Protein AF-A0A1Y2D4U4-F1 (afdb_monomer_lite)

Foldseek 3Di:
DQPDQQCVQCVPDPCCVLVVLQCQDPSRGGDVVSNVVFFDLPVVVCVPPPLLAFFVLCVRCCHGPHNNLVVLVVLLVCCVPRVDPDVVSVVSNVLSVVSVVNRRDRDDDGSVLSVLVVVVSVVVVVPPPDDDDDDPVVVVVVVVVVSLPSPPQPKDKDQQDKDWDADPNDIDIARTKIKIFDDRVQSPDPQTKIKIAGDDPDADVQHGIKIWAPLVVFPPLCQQQVLQVVCVVVVFDAKHWDWDQDDDPNHGRGITIIIDDPAQSVCCVPQVDHLAFFKWAAAFPLQLALVRLVRIDTRRPPDPDCVVVSVVSNVRSHQVVPDPDPVSCVQAAPSVSVVVVVVSCVVFVACQDNVRRHAWMWGQGPSNHIYIYGDDRSRTNNPCSCSVCVVPPPPPDVVVVVPDDPVPVPPDPDD

Structure (mmCIF, N/CA/C/O backbone):
data_AF-A0A1Y2D4U4-F1
#
_entry.id   AF-A0A1Y2D4U4-F1
#
loop_
_atom_site.group_PDB
_atom_site.id
_atom_site.type_symbol
_atom_site.label_atom_id
_atom_site.label_alt_id
_atom_site.label_comp_id
_atom_site.label_asym_id
_atom_site.label_entity_id
_atom_site.label_seq_id
_atom_site.pdbx_PDB_ins_code
_atom_site.Cartn_x
_atom_site.Cartn_y
_atom_site.Cartn_z
_atom_site.occupancy
_atom_site.B_iso_or_equiv
_atom_site.auth_seq_id
_atom_site.auth_comp_id
_atom_site.auth_asym_id
_atom_site.auth_atom_id
_atom_site.pdbx_PDB_model_num
ATOM 1 N N . MET A 1 1 ? 31.113 23.109 5.091 1.00 57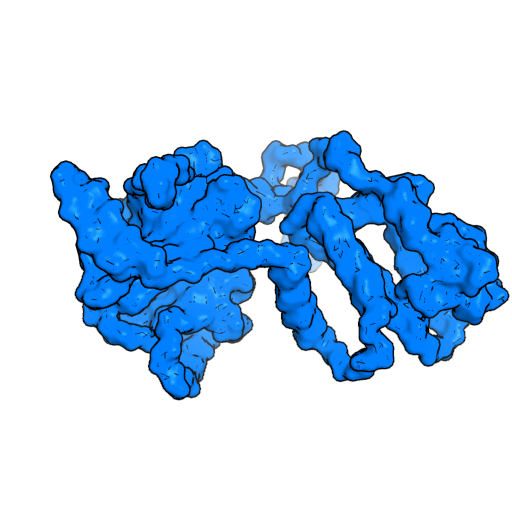.31 1 MET A N 1
ATOM 2 C CA . MET A 1 1 ? 32.552 22.771 5.151 1.00 57.31 1 MET A CA 1
ATOM 3 C C . MET A 1 1 ? 33.332 23.403 4.009 1.00 57.31 1 MET A C 1
ATOM 5 O O . MET A 1 1 ? 34.354 24.011 4.269 1.00 57.31 1 MET A O 1
ATOM 9 N N . PHE A 1 2 ? 32.836 23.306 2.774 1.00 57.41 2 PHE A N 1
ATOM 10 C CA . PHE A 1 2 ? 33.520 23.752 1.552 1.00 57.41 2 PHE A CA 1
ATOM 11 C C . PHE A 1 2 ? 33.784 25.264 1.457 1.00 57.41 2 PHE A C 1
ATOM 13 O O . PHE A 1 2 ? 34.824 25.662 0.954 1.00 57.41 2 PHE A O 1
ATOM 20 N N . ASN A 1 3 ? 32.911 26.093 2.040 1.00 63.59 3 ASN A N 1
ATOM 21 C CA . ASN A 1 3 ? 33.075 27.555 2.088 1.00 63.59 3 ASN A CA 1
ATOM 22 C C . ASN A 1 3 ? 33.741 28.050 3.385 1.00 63.59 3 ASN A C 1
ATOM 24 O O . ASN A 1 3 ? 33.810 29.254 3.627 1.00 63.59 3 ASN A O 1
ATOM 28 N N . LEU A 1 4 ? 34.191 27.135 4.249 1.00 73.69 4 LEU A N 1
ATOM 29 C CA . LEU A 1 4 ? 34.934 27.498 5.447 1.00 73.69 4 LEU A CA 1
ATOM 30 C C . LEU A 1 4 ? 36.404 27.656 5.072 1.00 73.69 4 LEU A C 1
ATOM 32 O O . LEU A 1 4 ? 37.056 26.673 4.729 1.00 73.69 4 LEU A O 1
ATOM 36 N N . ASN A 1 5 ? 36.938 28.869 5.189 1.00 84.50 5 ASN A N 1
ATOM 37 C CA . ASN A 1 5 ? 38.381 29.047 5.162 1.00 84.50 5 ASN A CA 1
ATOM 38 C C . ASN A 1 5 ? 38.943 28.606 6.519 1.00 84.50 5 ASN A C 1
ATOM 40 O O . ASN A 1 5 ? 38.804 29.313 7.519 1.00 84.50 5 ASN A O 1
ATOM 44 N N . PHE A 1 6 ? 39.539 27.418 6.574 1.00 84.31 6 PHE A N 1
ATOM 45 C CA . PHE A 1 6 ? 40.046 26.828 7.810 1.00 84.31 6 PHE A CA 1
ATOM 46 C C . PHE A 1 6 ? 41.195 27.651 8.390 1.00 84.31 6 PHE A C 1
ATOM 48 O O . PHE A 1 6 ? 41.245 27.840 9.601 1.00 84.31 6 PHE A O 1
ATOM 55 N N . THR A 1 7 ? 42.081 28.180 7.545 1.00 85.19 7 THR A N 1
ATOM 56 C CA . THR A 1 7 ? 43.227 28.988 7.987 1.00 85.19 7 THR A CA 1
ATOM 57 C C . THR A 1 7 ? 42.776 30.309 8.611 1.00 85.19 7 THR A C 1
ATOM 59 O O . THR A 1 7 ? 43.320 30.721 9.632 1.00 85.19 7 THR A O 1
ATOM 62 N N . GLU A 1 8 ? 41.766 30.962 8.030 1.00 83.06 8 GLU A N 1
ATOM 63 C CA . GLU A 1 8 ? 41.208 32.208 8.574 1.00 83.06 8 GLU A CA 1
ATOM 64 C C . GLU A 1 8 ? 40.334 31.967 9.806 1.00 83.06 8 GLU A C 1
ATOM 66 O O . GLU A 1 8 ? 40.358 32.760 10.743 1.00 83.06 8 GLU A O 1
ATOM 71 N N . THR A 1 9 ? 39.576 30.868 9.822 1.00 78.81 9 THR A N 1
ATOM 72 C CA . THR A 1 9 ? 38.646 30.558 10.919 1.00 78.81 9 THR A CA 1
ATOM 73 C C . THR A 1 9 ? 39.361 29.996 12.146 1.00 78.81 9 THR A C 1
ATOM 75 O O . THR A 1 9 ? 38.931 30.217 13.277 1.00 78.81 9 THR A O 1
ATOM 78 N N . PHE A 1 10 ? 40.478 29.296 11.944 1.00 82.19 10 PHE A N 1
ATOM 79 C CA . PHE A 1 10 ? 41.278 28.691 13.005 1.00 82.19 10 PHE A CA 1
ATOM 80 C C . PHE A 1 10 ? 42.732 29.197 12.969 1.00 82.19 10 PHE A C 1
ATOM 82 O O . PHE A 1 10 ? 43.663 28.398 12.859 1.00 82.19 10 PHE A O 1
ATOM 89 N N . PRO A 1 11 ? 42.969 30.516 13.115 1.00 79.56 11 PRO A N 1
ATOM 90 C CA . PRO A 1 11 ? 44.285 31.123 12.888 1.00 79.56 11 PRO A CA 1
ATOM 91 C C . PRO A 1 11 ? 45.346 30.693 13.913 1.00 79.56 11 PRO A C 1
ATOM 93 O O . PRO A 1 11 ? 46.542 30.839 13.676 1.00 79.56 11 PRO A O 1
ATOM 96 N N . ASN A 1 12 ? 44.910 30.156 15.057 1.00 82.75 12 ASN A N 1
ATOM 97 C CA . ASN A 1 12 ? 45.772 29.716 16.157 1.00 82.75 12 ASN A CA 1
ATOM 98 C C . ASN A 1 12 ? 45.987 28.194 16.188 1.00 82.75 12 ASN A C 1
ATOM 100 O O . ASN A 1 12 ? 46.532 27.673 17.161 1.00 82.75 12 ASN A O 1
ATOM 104 N N . ILE A 1 13 ? 45.527 27.477 15.163 1.00 82.88 13 ILE A N 1
ATOM 105 C CA . ILE A 1 13 ? 45.634 26.023 15.060 1.00 82.88 13 ILE A CA 1
ATOM 106 C C . ILE A 1 13 ? 46.423 25.691 13.798 1.00 82.88 13 ILE A C 1
ATOM 108 O O . ILE A 1 13 ? 46.265 26.324 12.756 1.00 82.88 13 ILE A O 1
ATOM 112 N N . ASP A 1 14 ? 47.269 24.667 13.873 1.00 87.44 14 ASP A N 1
ATOM 113 C CA . ASP A 1 14 ? 47.913 24.115 12.687 1.00 87.44 14 ASP A CA 1
ATOM 114 C C . ASP A 1 14 ? 46.904 23.278 11.892 1.00 87.44 14 ASP A C 1
ATOM 116 O O . ASP A 1 14 ? 46.821 22.055 12.023 1.00 87.44 14 ASP A O 1
ATOM 120 N N . VAL A 1 15 ? 46.092 23.964 11.086 1.00 85.44 15 VAL A N 1
ATOM 121 C CA . VAL A 1 15 ? 44.971 23.360 10.356 1.00 85.44 15 VAL A CA 1
ATOM 122 C C . VAL A 1 15 ? 45.407 22.241 9.417 1.00 85.44 15 VAL A C 1
ATOM 124 O O . VAL A 1 15 ? 44.678 21.268 9.252 1.00 85.44 15 VAL A O 1
ATOM 127 N N . LYS A 1 16 ? 46.615 22.320 8.847 1.00 85.12 16 LYS A N 1
ATOM 128 C CA . LYS A 1 16 ? 47.133 21.289 7.937 1.00 85.12 16 LYS A CA 1
ATOM 129 C C . LYS A 1 16 ? 47.481 20.004 8.673 1.00 85.12 16 LYS A C 1
ATOM 131 O O . LYS A 1 16 ? 47.285 18.924 8.122 1.00 85.12 16 LYS A O 1
ATOM 136 N N . ASN A 1 17 ? 47.968 20.111 9.905 1.00 87.25 17 ASN A N 1
ATOM 137 C CA . ASN A 1 17 ? 48.231 18.945 10.736 1.00 87.25 17 ASN A CA 1
ATOM 138 C C . ASN A 1 17 ? 46.937 18.402 11.364 1.00 87.25 17 ASN A C 1
ATOM 140 O O . ASN A 1 17 ? 46.663 17.204 11.257 1.00 87.25 17 ASN A O 1
ATOM 144 N N . GLU A 1 18 ? 46.101 19.272 11.937 1.00 86.00 18 GLU A N 1
ATOM 145 C CA . GLU A 1 18 ? 44.870 18.868 12.631 1.00 86.00 18 GLU A CA 1
ATOM 146 C C . GLU A 1 18 ? 43.785 18.313 11.704 1.00 86.00 18 GLU A C 1
ATOM 148 O O . GLU A 1 18 ? 43.073 17.380 12.091 1.00 86.00 18 GLU A O 1
ATOM 153 N N . PHE A 1 19 ? 43.701 18.839 10.477 1.00 86.25 19 PHE A N 1
ATOM 154 C CA . PHE A 1 19 ? 42.746 18.454 9.433 1.00 86.25 19 PHE A CA 1
ATOM 155 C C . PHE A 1 19 ? 43.438 17.907 8.180 1.00 86.25 19 PHE A C 1
ATOM 157 O O . PHE A 1 19 ? 42.994 18.123 7.054 1.00 86.25 19 PHE A O 1
ATOM 164 N N . SER A 1 20 ? 44.526 17.162 8.374 1.00 87.31 20 SER A N 1
ATOM 165 C CA . SER A 1 20 ? 45.322 16.561 7.293 1.00 87.31 20 SER A CA 1
ATOM 166 C C . SER A 1 20 ? 44.514 15.744 6.275 1.00 87.31 20 SER A C 1
ATOM 168 O O . SER A 1 20 ? 44.882 15.722 5.102 1.00 87.31 20 SER A O 1
ATOM 170 N N . GLY A 1 21 ? 43.405 15.120 6.686 1.00 84.44 21 GLY A N 1
ATOM 171 C CA . GLY A 1 21 ? 42.515 14.377 5.790 1.00 84.44 21 GLY A CA 1
ATOM 172 C C . GLY A 1 21 ? 41.680 15.253 4.850 1.00 84.44 21 GLY A C 1
ATOM 173 O O . GLY A 1 21 ? 41.252 14.766 3.809 1.00 84.44 21 GLY A O 1
ATOM 174 N N . PHE A 1 22 ? 41.470 16.534 5.174 1.00 85.12 22 PHE A N 1
ATOM 175 C CA . PHE A 1 22 ? 40.691 17.470 4.352 1.00 85.12 22 PHE A CA 1
ATOM 176 C C . PHE A 1 22 ? 41.502 18.184 3.268 1.00 85.12 22 PHE A C 1
ATOM 178 O O . PHE A 1 22 ? 40.934 18.963 2.506 1.00 85.12 22 PHE A O 1
ATOM 185 N N . TYR A 1 23 ? 42.813 17.928 3.189 1.00 86.19 23 TYR A N 1
ATOM 186 C CA . TYR A 1 23 ? 43.660 18.439 2.109 1.00 86.19 23 TYR A CA 1
ATOM 187 C C . TYR A 1 23 ? 43.537 19.956 1.910 1.00 86.19 23 TYR A C 1
ATOM 189 O O . TYR A 1 23 ? 43.286 20.443 0.814 1.00 86.19 23 TYR A O 1
ATOM 197 N N . ILE A 1 24 ? 43.704 20.709 3.000 1.00 86.88 24 ILE A N 1
ATOM 198 C CA . ILE A 1 24 ? 43.511 22.160 2.985 1.00 86.88 24 ILE A CA 1
ATOM 199 C C . ILE A 1 24 ? 44.558 22.832 2.082 1.00 86.88 24 ILE A C 1
ATOM 201 O O . ILE A 1 24 ? 45.771 22.758 2.335 1.00 86.88 24 ILE A O 1
ATOM 205 N N . GLY A 1 25 ? 44.068 23.501 1.040 1.00 83.62 25 GLY A N 1
ATOM 206 C CA . GLY A 1 25 ? 44.836 24.256 0.064 1.00 83.62 25 GLY A CA 1
ATOM 207 C C . GLY A 1 25 ? 45.584 25.443 0.672 1.00 83.62 25 GLY A C 1
ATOM 208 O O . GLY A 1 25 ? 45.462 25.784 1.850 1.00 83.62 25 GLY A O 1
ATOM 209 N N . GLN A 1 26 ? 46.425 26.091 -0.136 1.00 84.12 26 GLN A N 1
ATOM 210 C CA . GLN A 1 26 ? 47.128 27.308 0.301 1.00 84.12 26 GLN A CA 1
ATOM 211 C C . GLN A 1 26 ? 46.181 28.497 0.508 1.00 84.12 26 GLN A C 1
ATOM 213 O O . GLN A 1 26 ? 46.505 29.403 1.269 1.00 84.12 26 GLN A O 1
ATOM 218 N N . ASP A 1 27 ? 45.028 28.463 -0.147 1.00 85.56 27 ASP A N 1
ATOM 219 C CA . ASP A 1 27 ? 43.905 29.382 0.015 1.00 85.56 27 ASP A CA 1
ATOM 220 C C . ASP A 1 27 ? 43.090 29.125 1.294 1.00 85.56 27 ASP A C 1
ATOM 222 O O . ASP A 1 27 ? 42.268 29.958 1.660 1.00 85.56 27 ASP A O 1
ATOM 226 N N . GLY A 1 28 ? 43.352 28.025 2.010 1.00 82.81 28 GLY A N 1
ATOM 227 C CA . GLY A 1 28 ? 42.701 27.691 3.275 1.00 82.81 28 GLY A CA 1
ATOM 228 C C . GLY A 1 28 ? 41.386 26.924 3.137 1.00 82.81 28 GLY A C 1
ATOM 229 O O . GLY A 1 28 ? 40.749 26.658 4.157 1.00 82.81 28 GLY A O 1
ATOM 230 N N . PHE A 1 29 ? 41.004 26.517 1.925 1.00 84.81 29 PHE A N 1
ATOM 231 C CA . PHE A 1 29 ? 39.811 25.705 1.666 1.00 84.81 29 PHE A CA 1
ATOM 232 C C . PHE A 1 29 ? 40.161 24.229 1.473 1.00 84.81 29 PHE A C 1
ATOM 234 O O . PHE A 1 29 ? 41.313 23.875 1.235 1.00 84.81 29 PHE A O 1
ATOM 241 N N . ILE A 1 30 ? 39.171 23.354 1.622 1.00 84.38 30 ILE A N 1
ATOM 242 C CA . ILE A 1 30 ? 39.351 21.901 1.513 1.00 84.38 30 ILE A CA 1
ATOM 243 C C . ILE A 1 30 ? 39.350 21.438 0.051 1.00 84.38 30 ILE A C 1
ATOM 245 O O . ILE A 1 30 ? 38.618 21.986 -0.770 1.00 84.38 30 ILE A O 1
ATOM 249 N N . ASP A 1 31 ? 40.128 20.402 -0.258 1.00 81.62 31 ASP A N 1
ATOM 250 C CA . ASP A 1 31 ? 40.169 19.776 -1.587 1.00 81.62 31 ASP A CA 1
ATOM 251 C C . ASP A 1 31 ? 39.223 18.564 -1.616 1.00 81.62 31 ASP A C 1
ATOM 253 O O . ASP A 1 31 ? 39.530 17.478 -1.116 1.00 81.62 31 ASP A O 1
ATOM 257 N N . VAL A 1 32 ? 38.027 18.784 -2.164 1.00 73.81 32 VAL A N 1
ATOM 258 C CA . VAL A 1 32 ? 36.928 17.805 -2.188 1.00 73.81 32 VAL A CA 1
ATOM 259 C C . VAL A 1 32 ? 37.258 16.603 -3.057 1.00 73.81 32 VAL A C 1
ATOM 261 O O . VAL A 1 32 ? 36.976 15.469 -2.667 1.00 73.81 32 VAL A O 1
ATOM 264 N N . ASP A 1 33 ? 37.889 16.843 -4.202 1.00 73.19 33 ASP A N 1
ATOM 265 C CA . ASP A 1 33 ? 38.236 15.796 -5.156 1.00 73.19 33 ASP A CA 1
ATOM 266 C C . ASP A 1 33 ? 39.232 14.821 -4.528 1.00 73.19 33 ASP A C 1
ATOM 268 O O . ASP A 1 33 ? 39.091 13.602 -4.666 1.00 73.19 33 ASP A O 1
ATOM 272 N N . GLN A 1 34 ? 40.197 15.334 -3.757 1.00 78.38 34 GLN A N 1
ATOM 273 C CA . GLN A 1 34 ? 41.093 14.472 -2.995 1.00 78.38 34 GLN A CA 1
ATOM 274 C C . GLN A 1 34 ? 40.393 13.740 -1.857 1.00 78.38 34 GLN A C 1
ATOM 276 O O . GLN A 1 34 ? 40.697 12.569 -1.646 1.00 78.38 34 GLN A O 1
ATOM 281 N N . ILE A 1 35 ? 39.460 14.363 -1.135 1.00 80.50 35 ILE A N 1
ATOM 282 C CA . ILE A 1 35 ? 38.681 13.654 -0.107 1.00 80.50 35 ILE A CA 1
ATOM 283 C C . ILE A 1 35 ? 37.947 12.464 -0.736 1.00 80.50 35 ILE A C 1
ATOM 285 O O . ILE A 1 35 ? 38.133 11.336 -0.285 1.00 80.50 35 ILE A O 1
ATOM 289 N N . ILE A 1 36 ? 37.194 12.694 -1.817 1.00 72.94 36 ILE A N 1
ATOM 290 C CA . ILE A 1 36 ? 36.428 11.652 -2.518 1.00 72.94 36 ILE A CA 1
ATOM 291 C C . ILE A 1 36 ? 37.354 10.546 -3.034 1.00 72.94 36 ILE A C 1
ATOM 293 O O . ILE A 1 36 ? 37.062 9.369 -2.844 1.00 72.94 36 ILE A O 1
ATOM 297 N N . ALA A 1 37 ? 38.500 10.897 -3.622 1.00 78.38 37 ALA A N 1
ATOM 298 C CA . ALA A 1 37 ? 39.456 9.919 -4.139 1.00 78.38 37 ALA A CA 1
ATOM 299 C C . ALA A 1 37 ? 40.098 9.025 -3.058 1.00 78.38 37 ALA A C 1
ATOM 301 O O . ALA A 1 37 ? 40.660 7.982 -3.393 1.00 78.38 37 ALA A O 1
ATOM 302 N N . ASN A 1 38 ? 40.058 9.425 -1.780 1.00 82.62 38 ASN A N 1
ATOM 303 C CA . ASN A 1 38 ? 40.594 8.640 -0.663 1.00 82.62 38 ASN A CA 1
ATOM 304 C C . ASN A 1 38 ? 39.545 7.801 0.071 1.00 82.62 38 ASN A C 1
ATOM 306 O O . ASN A 1 38 ? 39.938 7.040 0.960 1.00 82.62 38 ASN A O 1
ATOM 310 N N . LEU A 1 39 ? 38.262 7.949 -0.257 1.00 82.00 39 LEU A N 1
ATOM 311 C CA . LEU A 1 39 ? 37.192 7.109 0.272 1.00 82.00 39 LEU A CA 1
ATOM 312 C C . LEU A 1 39 ? 37.159 5.771 -0.473 1.00 82.00 39 LEU A C 1
ATOM 314 O O . LEU A 1 39 ? 37.439 5.696 -1.671 1.00 82.00 39 LEU A O 1
ATOM 318 N N . ASP A 1 40 ? 36.817 4.707 0.246 1.00 79.88 40 ASP A N 1
ATOM 319 C CA . ASP A 1 40 ? 36.618 3.388 -0.343 1.00 79.88 40 ASP A CA 1
ATOM 320 C C . ASP A 1 40 ? 35.161 3.228 -0.789 1.00 79.88 40 ASP A C 1
ATOM 322 O O . ASP A 1 40 ? 34.239 3.268 0.017 1.00 79.88 40 ASP A O 1
ATOM 326 N N . PHE A 1 41 ? 34.949 3.077 -2.094 1.00 72.62 41 PHE A N 1
ATOM 327 C CA . PHE A 1 41 ? 33.627 2.839 -2.676 1.00 72.62 41 PHE A CA 1
ATOM 328 C C . PHE A 1 41 ? 33.517 1.447 -3.311 1.00 72.62 41 PHE A C 1
ATOM 330 O O . PHE A 1 41 ? 32.516 1.169 -3.971 1.00 72.62 41 PHE A O 1
ATOM 337 N N . ASP A 1 42 ? 34.521 0.567 -3.162 1.00 72.12 42 ASP A N 1
ATOM 338 C CA . ASP A 1 42 ? 34.430 -0.783 -3.725 1.00 72.12 42 ASP A CA 1
ATOM 339 C C . ASP A 1 42 ? 33.469 -1.632 -2.873 1.00 72.12 42 ASP A C 1
ATOM 341 O O . ASP A 1 42 ? 33.797 -1.979 -1.734 1.00 72.12 42 ASP A O 1
ATOM 345 N N . PRO A 1 43 ? 32.300 -2.043 -3.404 1.00 59.25 43 PRO A N 1
ATOM 346 C CA . PRO A 1 43 ? 31.341 -2.860 -2.660 1.00 59.25 43 PRO A CA 1
ATOM 347 C C . PRO A 1 43 ? 31.939 -4.173 -2.135 1.00 59.25 43 PRO A C 1
ATOM 349 O O . PRO A 1 43 ? 31.445 -4.731 -1.157 1.00 59.25 43 PRO A O 1
ATOM 352 N N . LYS A 1 44 ? 33.016 -4.677 -2.750 1.00 62.47 44 LYS A N 1
ATOM 353 C CA . LYS A 1 44 ? 33.696 -5.913 -2.340 1.00 62.47 44 LYS A CA 1
ATOM 354 C C . LYS A 1 44 ? 34.547 -5.767 -1.082 1.00 62.47 44 LYS A C 1
ATOM 356 O O . LYS A 1 44 ? 35.079 -6.769 -0.616 1.00 62.47 44 LYS A O 1
ATOM 361 N N . HIS A 1 45 ? 34.710 -4.569 -0.534 1.00 71.12 45 HIS A N 1
ATOM 362 C CA . HIS A 1 45 ? 35.363 -4.379 0.763 1.00 71.12 45 HIS A CA 1
ATOM 363 C C . HIS A 1 45 ? 34.372 -4.414 1.940 1.00 71.12 45 HIS A C 1
ATOM 365 O O . HIS A 1 45 ? 34.789 -4.345 3.096 1.00 71.12 45 HIS A O 1
ATOM 371 N N . TYR A 1 46 ? 33.077 -4.610 1.659 1.00 68.44 46 TYR A N 1
ATOM 372 C CA . TYR A 1 46 ? 31.979 -4.589 2.633 1.00 68.44 46 TYR A CA 1
ATOM 373 C C . TYR A 1 46 ? 31.205 -5.928 2.683 1.00 68.44 46 TYR A C 1
ATOM 375 O O . TYR A 1 46 ? 29.995 -5.946 2.872 1.00 68.44 46 TYR A O 1
ATOM 383 N N . VAL A 1 47 ? 31.892 -7.063 2.476 1.00 53.94 47 VAL A N 1
ATOM 384 C CA . VAL A 1 47 ? 31.278 -8.394 2.218 1.00 53.94 47 VAL A CA 1
ATOM 385 C C . VAL A 1 47 ? 30.689 -9.071 3.464 1.00 53.94 47 VAL A C 1
ATOM 387 O O . VAL A 1 47 ? 29.723 -9.813 3.331 1.00 53.94 47 VAL A O 1
ATOM 390 N N . ASP A 1 48 ? 31.210 -8.776 4.658 1.00 51.59 48 ASP A N 1
ATOM 391 C CA . ASP A 1 48 ? 30.720 -9.313 5.948 1.00 51.59 48 ASP A CA 1
ATOM 392 C C . ASP A 1 48 ? 29.803 -8.320 6.683 1.00 51.59 48 ASP A C 1
ATOM 394 O O . ASP A 1 48 ? 29.651 -8.346 7.905 1.00 51.59 48 ASP A O 1
ATOM 398 N N . PHE A 1 49 ? 29.250 -7.366 5.940 1.00 51.56 49 PHE A N 1
ATOM 399 C CA . PHE A 1 49 ? 28.510 -6.258 6.502 1.00 51.56 49 PHE A CA 1
ATOM 400 C C . PHE A 1 49 ? 27.023 -6.599 6.614 1.00 51.56 49 PHE A C 1
ATOM 402 O O . PHE A 1 49 ? 26.344 -6.805 5.610 1.00 51.56 49 PHE A O 1
ATOM 409 N N . ASP A 1 50 ? 26.513 -6.648 7.843 1.00 46.91 50 ASP A N 1
ATOM 410 C CA . ASP A 1 50 ? 25.079 -6.747 8.100 1.00 46.91 50 ASP A CA 1
ATOM 411 C C . ASP A 1 50 ? 24.408 -5.404 7.757 1.00 46.91 50 ASP A C 1
ATOM 413 O O . ASP A 1 50 ? 24.364 -4.470 8.565 1.00 46.91 50 ASP A O 1
ATOM 417 N N . PHE A 1 51 ? 23.923 -5.304 6.515 1.00 49.25 51 PHE A N 1
ATOM 418 C CA . PHE A 1 51 ? 23.239 -4.132 5.957 1.00 49.25 51 PHE A CA 1
ATOM 419 C C . PHE A 1 51 ? 21.998 -3.704 6.756 1.00 49.25 51 PHE A C 1
ATOM 421 O O . PHE A 1 51 ? 21.498 -2.603 6.543 1.00 49.25 51 PHE A O 1
ATOM 428 N N . ALA A 1 52 ? 21.496 -4.539 7.672 1.00 44.31 52 ALA A N 1
ATOM 429 C CA . ALA A 1 52 ? 20.327 -4.217 8.479 1.00 44.31 52 ALA A CA 1
ATOM 430 C C . ALA A 1 52 ? 20.636 -3.313 9.687 1.00 44.31 52 ALA A C 1
ATOM 432 O O . ALA A 1 52 ? 19.726 -2.669 10.207 1.00 44.31 52 ALA A O 1
ATOM 433 N N . MET A 1 53 ? 21.890 -3.257 10.161 1.00 44.09 53 MET A N 1
ATOM 434 C CA . MET A 1 53 ? 22.207 -2.637 11.460 1.00 44.09 53 MET A CA 1
ATOM 435 C C . MET A 1 53 ? 23.359 -1.629 11.458 1.00 44.09 53 MET A C 1
ATOM 437 O O . MET A 1 53 ? 23.579 -1.001 12.493 1.00 44.09 53 MET A O 1
ATOM 441 N N . ASN A 1 54 ? 24.074 -1.426 10.348 1.00 53.16 54 ASN A N 1
ATOM 442 C CA . ASN A 1 54 ? 25.162 -0.451 10.297 1.00 53.16 54 ASN A CA 1
ATOM 443 C C . ASN A 1 54 ? 25.110 0.411 9.029 1.00 53.16 54 ASN A C 1
ATOM 445 O O . ASN A 1 54 ? 24.757 -0.032 7.939 1.00 53.16 54 ASN A O 1
ATOM 449 N N . ASN A 1 55 ? 25.495 1.674 9.183 1.00 63.28 55 ASN A N 1
ATOM 450 C CA . ASN A 1 55 ? 25.360 2.687 8.153 1.00 63.28 55 ASN A CA 1
ATOM 451 C C . ASN A 1 55 ? 26.550 2.648 7.183 1.00 63.28 55 ASN A C 1
ATOM 453 O O . ASN A 1 55 ? 27.684 2.944 7.559 1.00 63.28 55 ASN A O 1
ATOM 457 N N . ILE A 1 56 ? 26.313 2.292 5.920 1.00 67.56 56 ILE A N 1
ATOM 458 C CA . ILE A 1 56 ? 27.392 2.182 4.929 1.00 67.56 56 ILE A CA 1
ATOM 459 C C . ILE A 1 56 ? 28.139 3.506 4.721 1.00 67.56 56 ILE A C 1
ATOM 461 O O . ILE A 1 56 ? 29.351 3.481 4.536 1.00 67.56 56 ILE A O 1
ATOM 465 N N . LEU A 1 57 ? 27.464 4.657 4.837 1.00 68.62 57 LEU A N 1
ATOM 466 C CA . LEU A 1 57 ? 28.110 5.968 4.771 1.00 68.62 57 LEU A CA 1
ATOM 467 C C . LEU A 1 57 ? 29.073 6.167 5.948 1.00 68.62 57 LEU A C 1
ATOM 469 O O . LEU A 1 57 ? 30.169 6.678 5.733 1.00 68.62 57 LEU A O 1
ATOM 473 N N . LEU A 1 58 ? 28.731 5.712 7.159 1.00 71.00 58 LEU A N 1
ATOM 474 C CA . LEU A 1 58 ? 29.669 5.710 8.289 1.00 71.00 58 LEU A CA 1
ATOM 475 C C . LEU A 1 58 ? 30.937 4.931 7.936 1.00 71.00 58 LEU A C 1
ATOM 477 O O . LEU A 1 58 ? 32.042 5.440 8.105 1.00 71.00 58 LEU A O 1
ATOM 481 N N . HIS A 1 59 ? 30.786 3.726 7.387 1.00 74.19 59 HIS A N 1
ATOM 482 C CA . HIS A 1 59 ? 31.941 2.912 7.033 1.00 74.19 59 HIS A CA 1
ATOM 483 C C . HIS A 1 59 ? 32.710 3.467 5.847 1.00 74.19 59 HIS A C 1
ATOM 485 O O . HIS A 1 59 ? 33.924 3.402 5.882 1.00 74.19 59 HIS A O 1
ATOM 491 N N . ILE A 1 60 ? 32.071 4.055 4.841 1.00 77.00 60 ILE A N 1
ATOM 492 C CA . ILE A 1 60 ? 32.773 4.754 3.757 1.00 77.00 60 ILE A CA 1
ATOM 493 C C . ILE A 1 60 ? 33.589 5.920 4.332 1.00 77.00 60 ILE A C 1
ATOM 495 O O . ILE A 1 60 ? 34.761 6.057 4.012 1.00 77.00 60 ILE A O 1
ATOM 499 N N . LEU A 1 61 ? 33.023 6.719 5.242 1.00 79.12 61 LEU A N 1
ATOM 500 C CA . LEU A 1 61 ? 33.734 7.837 5.874 1.00 79.12 61 LEU A CA 1
ATOM 501 C C . LEU A 1 61 ? 34.873 7.377 6.800 1.00 79.12 61 LEU A C 1
ATOM 503 O O . LEU A 1 61 ? 35.846 8.107 6.986 1.00 79.12 61 LEU A O 1
ATOM 507 N N . GLU A 1 62 ? 34.779 6.183 7.382 1.00 80.44 62 GLU A N 1
ATOM 508 C CA . GLU A 1 62 ? 35.839 5.578 8.198 1.00 80.44 62 GLU A CA 1
ATOM 509 C C . GLU A 1 62 ? 36.867 4.784 7.370 1.00 80.44 62 GLU A C 1
ATOM 511 O O . GLU A 1 62 ? 37.996 4.573 7.827 1.00 80.44 62 GLU A O 1
ATOM 516 N N . LYS A 1 63 ? 36.491 4.324 6.170 1.00 75.25 63 LYS A N 1
ATOM 517 C CA . LYS A 1 63 ? 37.292 3.467 5.288 1.00 75.25 63 LYS A CA 1
ATOM 518 C C . LYS A 1 63 ? 37.906 4.294 4.172 1.00 75.25 63 LYS A C 1
ATOM 520 O O . LYS A 1 63 ? 37.250 4.821 3.284 1.00 75.25 63 LYS A O 1
ATOM 525 N N . GLY A 1 64 ? 39.221 4.364 4.214 1.00 74.69 64 GLY A N 1
ATOM 526 C CA . GLY A 1 64 ? 40.000 5.162 3.297 1.00 74.69 64 GLY A CA 1
ATOM 527 C C . GLY A 1 64 ? 41.367 5.425 3.891 1.00 74.69 64 GLY A C 1
ATOM 528 O O . GLY A 1 64 ? 41.769 4.810 4.883 1.00 74.69 64 GLY A O 1
ATOM 529 N N . LYS A 1 65 ? 42.092 6.378 3.314 1.00 83.69 65 LYS A N 1
ATOM 530 C CA . LYS A 1 65 ? 43.380 6.802 3.880 1.00 83.69 65 LYS A CA 1
ATOM 531 C C . LYS A 1 65 ? 43.226 7.508 5.240 1.00 83.69 65 LYS A C 1
ATOM 533 O O . LYS A 1 65 ? 44.157 7.486 6.044 1.00 83.69 65 LYS A O 1
ATOM 538 N N . TYR A 1 66 ? 42.067 8.116 5.491 1.00 86.44 66 TYR A N 1
ATOM 539 C CA . TYR A 1 66 ? 41.753 8.888 6.693 1.00 86.44 66 TYR A CA 1
ATOM 540 C C . TYR A 1 66 ? 40.362 8.525 7.224 1.00 86.44 66 TYR A C 1
ATOM 542 O O . TYR A 1 66 ? 39.465 8.240 6.438 1.00 86.44 66 TYR A O 1
ATOM 550 N N . ASN A 1 67 ? 40.176 8.588 8.547 1.00 87.12 67 ASN A N 1
ATOM 551 C CA . ASN A 1 67 ? 38.859 8.465 9.175 1.00 87.12 67 ASN A CA 1
ATOM 552 C C . ASN A 1 67 ? 38.176 9.841 9.225 1.00 87.12 67 ASN A C 1
ATOM 554 O O . ASN A 1 67 ? 38.421 10.638 10.133 1.00 87.12 67 ASN A O 1
ATOM 558 N N . TYR A 1 68 ? 37.315 10.123 8.253 1.00 85.12 68 TYR A N 1
ATOM 559 C CA . TYR A 1 68 ? 36.630 11.405 8.097 1.00 85.12 68 TYR A CA 1
ATOM 560 C C . TYR A 1 68 ? 35.597 11.695 9.190 1.00 85.12 68 TYR A C 1
ATOM 562 O O . TYR A 1 68 ? 35.343 12.866 9.488 1.00 85.12 68 TYR A O 1
ATOM 570 N N . MET A 1 69 ? 35.078 10.668 9.868 1.00 82.25 69 MET A N 1
ATOM 571 C CA . MET A 1 69 ? 34.191 10.851 11.021 1.00 82.25 69 MET A CA 1
ATOM 572 C C . MET A 1 69 ? 34.896 11.537 12.188 1.00 82.25 69 MET A C 1
ATOM 574 O O . MET A 1 69 ? 34.289 12.351 12.887 1.00 82.25 69 MET A O 1
ATOM 578 N N . ASP A 1 70 ? 36.183 11.261 12.387 1.00 84.19 70 ASP A N 1
ATOM 579 C CA . ASP A 1 70 ? 36.955 11.899 13.451 1.00 84.19 70 ASP A CA 1
ATOM 580 C C . ASP A 1 70 ? 37.230 13.374 13.142 1.00 84.19 70 ASP A C 1
ATOM 582 O O . ASP A 1 70 ? 37.124 14.220 14.032 1.00 84.19 70 ASP A O 1
ATOM 586 N N . TYR A 1 71 ? 37.488 13.721 11.879 1.00 84.69 71 TYR A N 1
ATOM 587 C CA . TYR A 1 71 ? 37.654 15.118 11.469 1.00 84.69 71 TYR A CA 1
ATOM 588 C C . TYR A 1 71 ? 36.347 15.918 11.583 1.00 84.69 71 TYR A C 1
ATOM 590 O O . TYR A 1 71 ? 36.373 17.061 12.043 1.00 84.69 71 TYR A O 1
ATOM 598 N N . LEU A 1 72 ? 35.199 15.318 11.244 1.00 80.88 72 LEU A N 1
ATOM 599 C CA . LEU A 1 72 ? 33.877 15.932 11.432 1.00 80.88 72 LEU A CA 1
ATOM 600 C C . LEU A 1 72 ? 33.582 16.201 12.918 1.00 80.88 72 LEU A C 1
ATOM 602 O O . LEU A 1 72 ? 33.152 17.299 13.274 1.00 80.88 72 LEU A O 1
ATOM 606 N N . LYS A 1 73 ? 33.880 15.242 13.806 1.00 79.81 73 LYS A N 1
ATOM 607 C CA . LYS A 1 73 ? 33.741 15.418 15.265 1.00 79.81 73 LYS A CA 1
ATOM 608 C C . LYS A 1 73 ? 34.668 16.509 15.803 1.00 79.81 73 LYS A C 1
ATOM 610 O O . LYS A 1 73 ? 34.232 17.333 16.605 1.00 79.81 73 LYS A O 1
ATOM 615 N N . LYS A 1 74 ? 35.930 16.545 15.350 1.00 81.75 74 LYS A N 1
ATOM 616 C CA . LYS A 1 74 ? 36.883 17.609 15.708 1.00 81.75 74 LYS A CA 1
ATOM 617 C C . LYS A 1 74 ? 36.344 18.985 15.320 1.00 81.75 74 LYS A C 1
ATOM 619 O O . LYS A 1 74 ? 36.377 19.896 16.139 1.00 81.75 74 LYS A O 1
ATOM 624 N N . LEU A 1 75 ? 35.807 19.123 14.107 1.00 77.31 75 LEU A N 1
ATOM 625 C CA . LEU A 1 75 ? 35.257 20.383 13.605 1.00 77.31 75 LEU A CA 1
ATOM 626 C C . LEU A 1 75 ? 34.104 20.916 14.471 1.00 77.31 75 LEU A C 1
ATOM 628 O O . LEU A 1 75 ? 34.044 22.116 14.730 1.00 77.31 75 LEU A O 1
ATOM 632 N N . ILE A 1 76 ? 33.232 20.028 14.959 1.00 70.50 76 ILE A N 1
ATOM 633 C CA . ILE A 1 76 ? 32.157 20.382 15.899 1.00 70.50 76 ILE A CA 1
ATOM 634 C C . ILE A 1 76 ? 32.739 20.809 17.255 1.00 70.50 76 ILE A C 1
ATOM 636 O O . ILE A 1 76 ? 32.343 21.835 17.801 1.00 70.50 76 ILE A O 1
ATOM 640 N N . ALA A 1 77 ? 33.726 20.079 17.781 1.00 71.12 77 ALA A N 1
ATOM 641 C CA . ALA A 1 77 ? 34.316 20.360 19.093 1.00 71.12 77 ALA A CA 1
ATOM 642 C C . ALA A 1 77 ? 35.007 21.738 19.194 1.00 71.12 77 ALA A C 1
ATOM 644 O O . ALA A 1 77 ? 35.068 22.316 20.281 1.00 71.12 77 ALA A O 1
ATOM 645 N N . PHE A 1 78 ? 35.488 22.302 18.080 1.00 68.69 78 PHE A N 1
ATOM 646 C CA . PHE A 1 78 ? 36.112 23.632 18.062 1.00 68.69 78 PHE A CA 1
ATOM 647 C C . PHE A 1 78 ? 35.135 24.799 18.323 1.00 68.69 78 PHE A C 1
ATOM 649 O O . PHE A 1 78 ? 35.589 25.908 18.601 1.00 68.69 78 PHE A O 1
ATOM 656 N N . GLU A 1 79 ? 33.815 24.562 18.335 1.00 57.75 79 GLU A N 1
ATOM 657 C CA . GLU A 1 79 ? 32.788 25.528 18.769 1.00 57.75 79 GLU A CA 1
ATOM 658 C C . GLU A 1 79 ? 33.039 26.098 20.167 1.00 57.75 79 GLU A C 1
ATOM 660 O O . GLU A 1 79 ? 32.839 27.287 20.407 1.00 57.75 79 GLU A O 1
ATOM 665 N N . ALA A 1 80 ? 33.532 25.258 21.075 1.00 49.41 80 ALA A N 1
ATOM 666 C CA . ALA A 1 80 ? 33.743 25.631 22.466 1.00 49.41 80 ALA A CA 1
ATOM 667 C C . ALA A 1 80 ? 34.932 26.591 22.669 1.00 49.41 80 ALA A C 1
ATOM 669 O O . ALA A 1 80 ? 35.066 27.167 23.747 1.00 49.41 80 ALA A O 1
ATOM 670 N N . TYR A 1 81 ? 35.800 26.758 21.662 1.00 52.69 81 TYR A N 1
ATOM 671 C CA . TYR A 1 81 ? 37.069 27.482 21.789 1.00 52.69 81 TYR A CA 1
ATOM 672 C C . TYR A 1 81 ? 37.076 28.885 21.172 1.00 52.69 81 TYR A C 1
ATOM 674 O O . TYR A 1 81 ? 37.840 29.727 21.642 1.00 52.69 81 TYR A O 1
ATOM 682 N N . THR A 1 82 ? 36.278 29.151 20.132 1.00 56.66 82 THR A N 1
ATOM 683 C CA . THR A 1 82 ? 36.366 30.419 19.380 1.00 56.66 82 THR A CA 1
ATOM 684 C C . THR A 1 82 ? 35.332 31.468 19.785 1.00 56.66 82 THR A C 1
ATOM 686 O O . THR A 1 82 ? 35.561 32.640 19.521 1.00 56.66 82 THR A O 1
ATOM 689 N N . GLY A 1 83 ? 34.239 31.093 20.460 1.00 53.75 83 GLY A N 1
ATOM 690 C CA . GLY A 1 83 ? 33.282 32.038 21.059 1.00 53.75 83 GLY A CA 1
ATOM 691 C C . GLY A 1 83 ? 32.606 33.036 20.102 1.00 53.75 83 GLY A C 1
ATOM 692 O O . GLY A 1 83 ? 31.990 33.985 20.580 1.00 53.75 83 GLY A O 1
ATOM 693 N N . GLU A 1 84 ? 32.713 32.852 18.782 1.00 53.88 84 GLU A N 1
ATOM 694 C CA . GLU A 1 84 ? 32.252 33.814 17.773 1.00 53.88 84 GLU A CA 1
ATOM 695 C C . GLU A 1 84 ? 31.123 33.273 16.888 1.00 53.88 84 GLU A C 1
ATOM 697 O O . GLU A 1 84 ? 31.152 32.137 16.409 1.00 53.88 84 GLU A O 1
ATOM 702 N N . ASP A 1 85 ? 30.170 34.164 16.611 1.00 53.59 85 ASP A N 1
ATOM 703 C CA . ASP A 1 85 ? 29.006 34.010 15.733 1.00 53.59 85 ASP A CA 1
ATOM 704 C C . ASP A 1 85 ? 29.412 34.049 14.238 1.00 53.59 85 ASP A C 1
ATOM 706 O O . ASP A 1 85 ? 28.995 34.904 13.455 1.00 53.59 85 ASP A O 1
ATOM 710 N N . ASN A 1 86 ? 30.301 33.143 13.818 1.00 66.06 86 ASN A N 1
ATOM 711 C CA . ASN A 1 86 ? 30.711 33.030 12.417 1.00 66.06 86 ASN A CA 1
ATOM 712 C C . ASN A 1 86 ? 29.700 32.171 11.637 1.00 66.06 86 ASN A C 1
ATOM 714 O O . ASN A 1 86 ? 29.693 30.940 11.726 1.00 66.06 86 ASN A O 1
ATOM 718 N N . MET A 1 87 ? 28.863 32.828 10.831 1.00 59.47 87 MET A N 1
ATOM 719 C CA . MET A 1 87 ? 27.803 32.202 10.030 1.00 59.47 87 MET A CA 1
ATOM 720 C C . MET A 1 87 ? 28.303 31.051 9.132 1.00 59.47 87 MET A C 1
ATOM 722 O O . MET A 1 87 ? 27.613 30.037 8.997 1.00 59.47 87 MET A O 1
ATOM 726 N N . ALA A 1 88 ? 29.512 31.150 8.561 1.00 61.97 88 ALA A N 1
ATOM 727 C CA . ALA A 1 88 ? 30.093 30.102 7.713 1.00 61.97 88 ALA A CA 1
ATOM 728 C C . ALA A 1 88 ? 30.544 28.872 8.522 1.00 61.97 88 ALA A C 1
ATOM 730 O O . ALA A 1 88 ? 30.379 27.728 8.076 1.00 61.97 88 ALA A O 1
ATOM 731 N N . LEU A 1 89 ? 31.069 29.094 9.732 1.00 67.44 89 LEU A N 1
ATOM 732 C CA . LEU A 1 89 ? 31.427 28.031 10.670 1.00 67.44 89 LEU A CA 1
ATOM 733 C C . LEU A 1 89 ? 30.174 27.321 11.198 1.00 67.44 89 LEU A C 1
ATOM 735 O O . LEU A 1 89 ? 30.127 26.093 11.186 1.00 67.44 89 LEU A O 1
ATOM 739 N N . ASN A 1 90 ? 29.143 28.074 11.584 1.00 64.06 90 ASN A N 1
ATOM 740 C CA . ASN A 1 90 ? 27.880 27.524 12.085 1.00 64.06 90 ASN A CA 1
ATOM 741 C C . ASN A 1 90 ? 27.157 26.696 11.013 1.00 64.06 90 ASN A C 1
ATOM 743 O O . ASN A 1 90 ? 26.766 25.559 11.271 1.00 64.06 90 ASN A O 1
ATOM 747 N N . SER A 1 91 ? 27.091 27.198 9.776 1.00 58.91 91 SER A N 1
ATOM 748 C CA . SER A 1 91 ? 26.544 26.444 8.634 1.00 58.91 91 SER A CA 1
ATOM 749 C C . SER A 1 91 ? 27.353 25.174 8.353 1.00 58.91 91 SER A C 1
ATOM 751 O O . SER A 1 91 ? 26.809 24.112 8.062 1.00 58.91 91 SER A O 1
ATOM 753 N N . THR A 1 92 ? 28.679 25.250 8.485 1.00 63.88 92 THR A N 1
ATOM 754 C CA . THR A 1 92 ? 29.563 24.096 8.310 1.00 63.88 92 THR A CA 1
ATOM 755 C C . THR A 1 92 ? 29.368 23.031 9.387 1.00 63.88 92 THR A C 1
ATOM 757 O O . THR A 1 92 ? 29.374 21.846 9.055 1.00 63.88 92 THR A O 1
ATOM 760 N N . LYS A 1 93 ? 29.174 23.430 10.647 1.00 64.56 93 LYS A N 1
ATOM 761 C CA . LYS A 1 93 ? 28.856 22.509 11.742 1.00 64.56 93 LYS A CA 1
ATOM 762 C C . LYS A 1 93 ? 27.498 21.860 11.543 1.00 64.56 93 LYS A C 1
ATOM 764 O O . LYS A 1 93 ? 27.420 20.651 11.683 1.00 64.56 93 LYS A O 1
ATOM 769 N N . ALA A 1 94 ? 26.472 22.622 11.161 1.00 58.38 94 ALA A N 1
ATOM 770 C CA . ALA A 1 94 ? 25.148 22.073 10.874 1.00 58.38 94 ALA A CA 1
ATOM 771 C C . ALA A 1 94 ? 25.231 20.952 9.827 1.00 58.38 94 ALA A C 1
ATOM 773 O O . ALA A 1 94 ? 24.750 19.851 10.069 1.00 58.38 94 ALA A O 1
ATOM 774 N N . ILE A 1 95 ? 25.962 21.183 8.730 1.00 59.84 95 ILE A N 1
ATOM 775 C CA . ILE A 1 95 ? 26.218 20.162 7.704 1.00 59.84 95 ILE A CA 1
ATOM 776 C C . ILE A 1 95 ? 26.979 18.960 8.282 1.00 59.84 95 ILE A C 1
ATOM 778 O O . ILE A 1 95 ? 26.607 17.820 8.022 1.00 59.84 95 ILE A O 1
ATOM 782 N N . ALA A 1 96 ? 28.038 19.186 9.066 1.00 65.38 96 ALA A N 1
ATOM 783 C CA . ALA A 1 96 ? 28.808 18.101 9.674 1.00 65.38 96 ALA A CA 1
ATOM 784 C C . ALA A 1 96 ? 27.956 17.253 10.633 1.00 65.38 96 ALA A C 1
ATOM 786 O O . ALA A 1 96 ? 28.031 16.027 10.594 1.00 65.38 96 ALA A O 1
ATOM 787 N N . THR A 1 97 ? 27.114 17.893 11.445 1.00 59.97 97 THR A N 1
ATOM 788 C CA . THR A 1 97 ? 26.143 17.243 12.327 1.00 59.97 97 THR A CA 1
ATOM 789 C C . THR A 1 97 ? 25.139 16.441 11.513 1.00 59.97 97 THR A C 1
ATOM 791 O O . THR A 1 97 ? 24.961 15.266 11.803 1.00 59.97 97 THR A O 1
ATOM 794 N N . THR A 1 98 ? 24.573 17.002 10.439 1.00 56.12 98 THR A N 1
ATOM 795 C CA . THR A 1 98 ? 23.654 16.279 9.548 1.00 56.12 98 THR A CA 1
ATOM 796 C C . THR A 1 98 ? 24.322 15.084 8.882 1.00 56.12 98 THR A C 1
ATOM 798 O O . THR A 1 98 ? 23.704 14.031 8.810 1.00 56.12 98 THR A O 1
ATOM 801 N N . ILE A 1 99 ? 25.572 15.193 8.422 1.00 63.59 99 ILE A N 1
ATOM 802 C CA . ILE A 1 99 ? 26.315 14.050 7.867 1.00 63.59 99 ILE A CA 1
ATOM 803 C C . ILE A 1 99 ? 26.515 12.985 8.945 1.00 63.59 99 ILE A C 1
ATOM 805 O O . ILE A 1 99 ? 26.278 11.814 8.682 1.00 63.59 99 ILE A O 1
ATOM 809 N N . ILE A 1 100 ? 26.901 13.376 10.164 1.00 62.53 100 ILE A N 1
ATOM 810 C CA . ILE A 1 100 ? 27.071 12.448 11.289 1.00 62.53 100 ILE A CA 1
ATOM 811 C C . ILE A 1 100 ? 25.741 11.783 11.669 1.00 62.53 100 ILE A C 1
ATOM 813 O O . ILE A 1 100 ? 25.725 10.591 11.951 1.00 62.53 100 ILE A O 1
ATOM 817 N N . GLU A 1 101 ? 24.640 12.527 11.710 1.00 58.03 101 GLU A N 1
ATOM 818 C CA . GLU A 1 101 ? 23.298 12.022 12.018 1.00 58.03 101 GLU A CA 1
ATOM 819 C C . GLU A 1 101 ? 22.762 11.136 10.894 1.00 58.03 101 GLU A C 1
ATOM 821 O O . GLU A 1 101 ? 22.237 10.062 11.161 1.00 58.03 101 GLU A O 1
ATOM 826 N N . SER A 1 102 ? 22.980 11.514 9.636 1.00 59.00 102 SER A N 1
ATOM 827 C CA . SER A 1 102 ? 22.630 10.707 8.462 1.00 59.00 102 SER A CA 1
ATOM 828 C C . SER A 1 102 ? 23.473 9.440 8.386 1.00 59.00 102 SER A C 1
ATOM 830 O O . SER A 1 102 ? 22.961 8.401 7.998 1.00 59.00 102 SER A O 1
ATOM 832 N N . ALA A 1 103 ? 24.738 9.502 8.812 1.00 62.97 103 ALA A N 1
ATOM 833 C CA . ALA A 1 103 ? 25.614 8.349 8.991 1.00 62.97 103 ALA A CA 1
ATOM 834 C C . ALA A 1 103 ? 25.255 7.512 10.237 1.00 62.97 103 ALA A C 1
ATOM 836 O O . ALA A 1 103 ? 25.829 6.450 10.450 1.00 62.97 103 ALA A O 1
ATOM 837 N N . LYS A 1 104 ? 24.326 7.965 11.086 1.00 56.59 104 LYS A N 1
ATOM 838 C CA . LYS A 1 104 ? 23.809 7.211 12.242 1.00 56.59 104 LYS A CA 1
ATOM 839 C C . LYS A 1 104 ? 22.399 6.671 12.015 1.00 56.59 104 LYS A C 1
ATOM 841 O O . LYS A 1 104 ? 22.050 5.661 12.614 1.00 56.59 104 LYS A O 1
ATOM 846 N N . ASN A 1 105 ? 21.599 7.329 11.180 1.00 51.38 105 ASN A N 1
ATOM 847 C CA . ASN A 1 105 ? 20.224 6.936 10.904 1.00 51.38 105 ASN A CA 1
ATOM 848 C C . ASN A 1 105 ? 20.192 5.826 9.844 1.00 51.38 105 ASN A C 1
ATOM 850 O O . ASN A 1 105 ? 20.778 5.946 8.770 1.00 51.38 105 ASN A O 1
ATOM 854 N N . ASN A 1 106 ? 19.531 4.722 10.187 1.00 54.41 106 ASN A N 1
ATOM 855 C CA . ASN A 1 106 ? 19.406 3.526 9.361 1.00 54.41 106 ASN A CA 1
ATOM 856 C C . ASN A 1 106 ? 18.426 3.783 8.211 1.00 54.41 106 ASN A C 1
ATOM 858 O O . ASN A 1 106 ? 17.227 3.928 8.435 1.00 54.41 106 ASN A O 1
ATOM 862 N N . GLY A 1 107 ? 18.938 3.831 6.984 1.00 48.78 107 GLY A N 1
ATOM 863 C CA . GLY A 1 107 ? 18.134 3.968 5.777 1.00 48.78 107 GLY A CA 1
ATOM 864 C C . GLY A 1 107 ? 18.870 3.366 4.591 1.00 48.78 107 GLY A C 1
ATOM 865 O O . GLY A 1 107 ? 19.933 3.840 4.200 1.00 48.78 107 GLY A O 1
ATOM 866 N N . ASP A 1 108 ? 18.312 2.286 4.064 1.00 45.59 108 ASP A N 1
ATOM 867 C CA . ASP A 1 108 ? 18.871 1.479 2.989 1.00 45.59 108 ASP A CA 1
ATOM 868 C C . ASP A 1 108 ? 18.826 2.254 1.659 1.00 45.59 108 ASP A C 1
ATOM 870 O O . ASP A 1 108 ? 17.756 2.592 1.150 1.00 45.59 108 ASP A O 1
ATOM 874 N N . THR A 1 109 ? 19.988 2.561 1.080 1.00 47.25 109 THR A N 1
ATOM 875 C CA . THR A 1 109 ? 20.220 2.393 -0.361 1.00 47.25 109 THR A CA 1
ATOM 876 C C . THR A 1 109 ? 21.702 2.519 -0.728 1.00 47.25 109 THR A C 1
ATOM 878 O O . THR A 1 109 ? 22.465 3.287 -0.149 1.00 47.25 109 THR A O 1
ATOM 881 N N . GLN A 1 110 ? 22.076 1.718 -1.727 1.00 51.94 110 GLN A N 1
ATOM 882 C CA . GLN A 1 110 ? 23.423 1.384 -2.200 1.00 51.94 110 GLN A CA 1
ATOM 883 C C . GLN A 1 110 ? 24.390 2.567 -2.387 1.00 51.94 110 GLN A C 1
ATOM 885 O O . GLN A 1 110 ? 23.979 3.701 -2.595 1.00 51.94 110 GLN A O 1
ATOM 890 N N . ILE A 1 111 ? 25.692 2.250 -2.408 1.00 44.25 111 ILE A N 1
ATOM 891 C CA . ILE A 1 111 ? 26.865 3.133 -2.595 1.00 44.25 111 ILE A CA 1
ATOM 892 C C . ILE A 1 111 ? 26.638 4.307 -3.567 1.00 44.25 111 ILE A C 1
ATOM 894 O O . ILE A 1 111 ? 27.083 5.413 -3.281 1.00 44.25 111 ILE A O 1
ATOM 898 N N . ASN A 1 112 ? 25.891 4.113 -4.657 1.00 40.47 112 ASN A N 1
ATOM 899 C CA . ASN A 1 112 ? 25.548 5.188 -5.595 1.00 40.47 112 ASN A CA 1
ATOM 900 C C . ASN A 1 112 ? 24.627 6.258 -4.984 1.00 40.47 112 ASN A C 1
ATOM 902 O O . ASN A 1 112 ? 24.917 7.435 -5.121 1.00 40.47 112 ASN A O 1
ATOM 906 N N . ASN A 1 113 ? 23.606 5.882 -4.210 1.00 44.69 113 ASN A N 1
ATOM 907 C CA . ASN A 1 113 ? 22.750 6.833 -3.489 1.00 44.69 113 ASN A CA 1
ATOM 908 C C . ASN A 1 113 ? 23.519 7.560 -2.381 1.00 44.69 113 ASN A C 1
ATOM 910 O O . ASN A 1 113 ? 23.209 8.704 -2.055 1.00 44.69 113 ASN A O 1
ATOM 914 N N . THR A 1 114 ? 24.544 6.917 -1.813 1.00 48.44 114 THR A N 1
ATOM 915 C CA . THR A 1 114 ? 25.461 7.559 -0.862 1.00 48.44 114 THR A CA 1
ATOM 916 C C . THR A 1 114 ? 26.353 8.583 -1.566 1.00 48.44 114 THR A C 1
ATOM 918 O O . THR A 1 114 ? 26.520 9.688 -1.055 1.00 48.44 114 THR A O 1
ATOM 921 N N . ILE A 1 115 ? 26.864 8.255 -2.758 1.00 43.94 115 ILE A N 1
ATOM 922 C CA . ILE A 1 115 ? 27.591 9.184 -3.635 1.00 43.94 115 ILE A CA 1
ATOM 923 C C . ILE A 1 115 ? 26.681 10.354 -4.035 1.00 43.94 115 ILE A C 1
ATOM 925 O O . ILE A 1 115 ? 27.088 11.499 -3.885 1.00 43.94 115 ILE A O 1
ATOM 929 N N . ASP A 1 116 ? 25.435 10.098 -4.431 1.00 45.25 116 ASP A N 1
ATOM 930 C CA . ASP A 1 116 ? 24.467 11.128 -4.822 1.00 45.25 116 ASP A CA 1
ATOM 931 C C . ASP A 1 116 ? 24.026 11.996 -3.639 1.00 45.25 116 ASP A C 1
ATOM 933 O O . ASP A 1 116 ? 23.856 13.201 -3.791 1.00 45.25 116 ASP A O 1
ATOM 937 N N . THR A 1 117 ? 23.904 11.428 -2.436 1.00 48.97 117 THR A N 1
ATOM 938 C CA . THR A 1 117 ? 23.643 12.182 -1.198 1.00 48.97 117 THR A CA 1
ATOM 939 C C . THR A 1 117 ? 24.841 13.052 -0.828 1.00 48.97 117 THR A C 1
ATOM 941 O O . THR A 1 117 ? 24.674 14.215 -0.459 1.00 48.97 117 THR A O 1
ATOM 944 N N . LEU A 1 118 ? 26.062 12.525 -0.957 1.00 46.69 118 LEU A N 1
ATOM 945 C CA . LEU A 1 118 ? 27.290 13.285 -0.739 1.00 46.69 118 LEU A CA 1
ATOM 946 C C . LEU A 1 118 ? 27.384 14.437 -1.752 1.00 46.69 118 LEU A C 1
ATOM 948 O O . LEU A 1 118 ? 27.571 15.579 -1.349 1.00 46.69 118 LEU A O 1
ATOM 952 N N . ILE A 1 119 ? 27.161 14.161 -3.040 1.00 43.00 119 ILE A N 1
ATOM 953 C CA . ILE A 1 119 ? 27.164 15.139 -4.136 1.00 43.00 119 ILE A CA 1
ATOM 954 C C . ILE A 1 119 ? 26.044 16.171 -3.969 1.00 43.00 119 ILE A C 1
ATOM 956 O O . ILE A 1 119 ? 26.303 17.355 -4.140 1.00 43.00 119 ILE A O 1
ATOM 960 N N . ALA A 1 120 ? 24.826 15.782 -3.591 1.00 46.16 120 ALA A N 1
ATOM 961 C CA . ALA A 1 120 ? 23.717 16.710 -3.360 1.00 46.16 120 ALA A CA 1
ATOM 962 C C . ALA A 1 120 ? 23.979 17.626 -2.154 1.00 46.16 120 ALA A C 1
ATOM 964 O O . ALA A 1 120 ? 23.720 18.828 -2.223 1.00 46.16 120 ALA A O 1
ATOM 965 N N . ASN A 1 121 ? 24.556 17.086 -1.075 1.00 48.59 121 ASN A N 1
ATOM 966 C CA . ASN A 1 121 ? 24.980 17.866 0.089 1.00 48.59 121 ASN A CA 1
ATOM 967 C C . ASN A 1 121 ? 26.166 18.797 -0.225 1.00 48.59 121 ASN A C 1
ATOM 969 O O . ASN A 1 121 ? 26.261 19.880 0.352 1.00 48.59 121 ASN A O 1
ATOM 973 N N . ILE A 1 122 ? 27.045 18.407 -1.156 1.00 41.28 122 ILE A N 1
ATOM 974 C CA . ILE A 1 122 ? 28.115 19.252 -1.705 1.00 41.28 122 ILE A CA 1
ATOM 975 C C . ILE A 1 122 ? 27.516 20.359 -2.600 1.00 41.28 122 ILE A C 1
ATOM 977 O O . ILE A 1 122 ? 27.808 21.536 -2.392 1.00 41.28 122 ILE A O 1
ATOM 981 N N . ALA A 1 123 ? 26.613 20.023 -3.526 1.00 37.12 123 ALA A N 1
ATOM 982 C CA . ALA A 1 123 ? 26.006 20.936 -4.503 1.00 37.12 123 ALA A CA 1
ATOM 983 C C . ALA A 1 123 ? 25.086 22.001 -3.874 1.00 37.12 123 ALA A C 1
ATOM 985 O O . ALA A 1 123 ? 25.003 23.122 -4.371 1.00 37.12 123 ALA A O 1
ATOM 986 N N . LEU A 1 124 ? 24.454 21.710 -2.729 1.00 42.75 124 LEU A N 1
ATOM 987 C CA . LEU A 1 124 ? 23.675 22.684 -1.943 1.00 42.75 124 LEU A CA 1
ATOM 988 C C . LEU A 1 124 ? 24.483 23.925 -1.503 1.00 42.75 124 LEU A C 1
ATOM 990 O O . LEU A 1 124 ? 23.886 24.924 -1.096 1.00 42.75 124 LEU A O 1
ATOM 994 N N . THR A 1 125 ? 25.818 23.888 -1.583 1.00 44.53 125 THR A N 1
ATOM 995 C CA . THR A 1 125 ? 26.693 25.013 -1.217 1.00 44.53 125 THR A CA 1
ATOM 996 C C . THR A 1 125 ? 26.984 26.002 -2.348 1.00 44.53 125 THR A C 1
ATOM 998 O O . THR A 1 125 ? 27.493 27.086 -2.058 1.00 44.53 125 THR A O 1
ATOM 1001 N N . GLU A 1 126 ? 26.615 25.692 -3.597 1.00 37.31 126 GLU A N 1
ATOM 1002 C CA . GLU A 1 126 ? 26.795 26.617 -4.727 1.00 37.31 126 GLU A CA 1
ATOM 1003 C C . GLU A 1 126 ? 25.607 27.583 -4.914 1.00 37.31 126 GLU A C 1
ATOM 1005 O O . GLU A 1 126 ? 25.807 28.697 -5.397 1.00 37.31 126 GLU A O 1
ATOM 1010 N N . GLU A 1 127 ? 24.389 27.225 -4.474 1.00 38.62 127 GLU A N 1
ATOM 1011 C CA . GLU A 1 127 ? 23.176 28.033 -4.736 1.00 38.62 127 GLU A CA 1
ATOM 1012 C C . GLU A 1 127 ? 22.590 28.807 -3.530 1.00 38.62 127 GLU A C 1
ATOM 1014 O O . GLU A 1 127 ? 21.915 29.816 -3.737 1.00 38.62 127 GLU A O 1
ATOM 1019 N N . ASN A 1 128 ? 22.845 28.435 -2.268 1.00 40.16 128 ASN A N 1
ATOM 1020 C CA . ASN A 1 128 ? 22.047 28.935 -1.127 1.00 40.16 128 ASN A CA 1
ATOM 1021 C C . ASN A 1 128 ? 22.707 30.020 -0.261 1.00 40.16 128 ASN A C 1
ATOM 1023 O O . ASN A 1 128 ? 22.843 29.890 0.954 1.00 40.16 128 ASN A O 1
ATOM 1027 N N . ASN A 1 129 ? 23.010 31.166 -0.867 1.00 39.75 129 ASN A N 1
ATOM 1028 C CA . ASN A 1 129 ? 23.421 32.373 -0.138 1.00 39.75 129 ASN A CA 1
ATOM 1029 C C . ASN A 1 129 ? 22.268 33.110 0.587 1.00 39.75 129 ASN A C 1
ATOM 1031 O O . ASN A 1 129 ? 22.460 34.244 1.021 1.00 39.75 129 ASN A O 1
ATOM 1035 N N . GLN A 1 130 ? 21.064 32.532 0.708 1.00 40.31 130 GLN A N 1
ATOM 1036 C CA . GLN A 1 130 ? 19.912 33.206 1.326 1.00 40.31 130 GLN A CA 1
ATOM 1037 C C . GLN A 1 130 ? 18.881 32.249 1.940 1.00 40.31 130 GLN A C 1
ATOM 1039 O O . GLN A 1 130 ? 17.804 32.107 1.381 1.00 40.31 130 GLN A O 1
ATOM 1044 N N . VAL A 1 131 ? 19.125 31.653 3.109 1.00 38.78 131 VAL A N 1
ATOM 1045 C CA . VAL A 1 131 ? 17.999 31.289 3.993 1.00 38.78 131 VAL A CA 1
ATOM 1046 C C . VAL A 1 131 ? 18.431 31.415 5.450 1.00 38.78 131 VAL A C 1
ATOM 1048 O O . VAL A 1 131 ? 19.156 30.577 5.980 1.00 38.78 131 VAL A O 1
ATOM 1051 N N . GLY A 1 132 ? 17.988 32.496 6.087 1.00 37.72 132 GLY A N 1
ATOM 1052 C CA . GLY A 1 132 ? 17.871 32.557 7.535 1.00 37.72 132 GLY A CA 1
ATOM 1053 C C . GLY A 1 132 ? 16.577 31.871 7.977 1.00 37.72 132 GLY A C 1
ATOM 1054 O O . GLY A 1 132 ? 15.562 31.968 7.294 1.00 37.72 132 GLY A O 1
ATOM 1055 N N . ASP A 1 133 ? 16.646 31.226 9.137 1.00 42.69 133 ASP A N 1
ATOM 1056 C CA . ASP A 1 133 ? 15.514 30.972 10.035 1.00 42.69 133 ASP A CA 1
ATOM 1057 C C . ASP A 1 133 ? 14.402 30.021 9.536 1.00 42.69 133 ASP A C 1
ATOM 1059 O O . ASP A 1 133 ? 13.233 30.387 9.433 1.00 42.69 133 ASP A O 1
ATOM 1063 N N . LEU A 1 134 ? 14.746 28.754 9.273 1.00 34.72 134 LEU A N 1
ATOM 1064 C CA . LEU A 1 134 ? 13.758 27.673 9.146 1.00 34.72 134 LEU A CA 1
ATOM 1065 C C . LEU A 1 134 ? 13.979 26.628 10.249 1.00 34.72 134 LEU A C 1
ATOM 1067 O O . LEU A 1 134 ? 15.031 25.997 10.326 1.00 34.72 134 LEU A O 1
ATOM 1071 N N . GLY A 1 135 ? 12.976 26.465 11.117 1.00 37.25 135 GLY A N 1
ATOM 1072 C CA . GLY A 1 135 ? 12.976 25.494 12.212 1.00 37.25 135 GLY A CA 1
ATOM 1073 C C . GLY A 1 135 ? 13.046 24.035 11.737 1.00 37.25 135 GLY A C 1
ATOM 1074 O O . GLY A 1 135 ? 12.579 23.694 10.650 1.00 37.25 135 GLY A O 1
ATOM 1075 N N . GLN A 1 136 ? 13.601 23.169 12.594 1.00 31.78 136 GLN A N 1
ATOM 1076 C CA . GLN A 1 136 ? 13.935 21.753 12.343 1.00 31.78 136 GLN A CA 1
ATOM 1077 C C . GLN A 1 136 ? 12.835 20.904 11.674 1.00 31.78 136 GLN A C 1
ATOM 1079 O O . GLN A 1 136 ? 13.156 19.977 10.938 1.00 31.78 136 GLN A O 1
ATOM 1084 N N . VAL A 1 137 ? 11.554 21.212 11.890 1.00 31.44 137 VAL A N 1
ATOM 1085 C CA . VAL A 1 137 ? 10.422 20.411 11.382 1.00 31.44 137 VAL A CA 1
ATOM 1086 C C . VAL A 1 137 ? 10.210 20.596 9.871 1.00 31.44 137 VAL A C 1
ATOM 1088 O O . VAL A 1 137 ? 10.013 19.618 9.157 1.00 31.44 137 VAL A O 1
ATOM 1091 N N . ASN A 1 138 ? 10.368 21.818 9.348 1.00 36.62 138 ASN A N 1
ATOM 1092 C CA . ASN A 1 138 ? 10.271 22.080 7.901 1.00 36.62 138 ASN A CA 1
ATOM 1093 C C . ASN A 1 138 ? 11.489 21.560 7.120 1.00 36.62 138 ASN A C 1
ATOM 1095 O O . ASN A 1 138 ? 11.414 21.356 5.911 1.00 36.62 138 ASN A O 1
ATOM 1099 N N . TYR A 1 139 ? 12.614 21.330 7.800 1.00 35.50 139 TYR A N 1
ATOM 1100 C CA . TYR A 1 139 ? 13.837 20.828 7.178 1.00 35.50 139 TYR A CA 1
ATOM 1101 C C . TYR A 1 139 ? 13.739 19.335 6.831 1.00 35.50 139 TYR A C 1
ATOM 1103 O O . TYR A 1 139 ? 14.197 18.931 5.769 1.00 35.50 139 TYR A O 1
ATOM 1111 N N . ILE A 1 140 ? 13.080 18.519 7.663 1.00 34.47 140 ILE A N 1
ATOM 1112 C CA . ILE A 1 140 ? 12.868 17.089 7.371 1.00 34.47 140 ILE A CA 1
ATOM 1113 C C . ILE A 1 140 ? 11.901 16.898 6.195 1.00 34.47 140 ILE A C 1
ATOM 1115 O O . ILE A 1 140 ? 12.169 16.078 5.318 1.00 34.47 140 ILE A O 1
ATOM 1119 N N . GLN A 1 141 ? 10.839 17.702 6.118 1.00 36.50 141 GLN A N 1
ATOM 1120 C CA . GLN A 1 141 ? 9.894 17.671 4.998 1.00 36.50 141 GLN A CA 1
ATOM 1121 C C . GLN A 1 141 ? 10.559 18.110 3.680 1.00 36.50 141 GLN A C 1
ATOM 1123 O O . GLN A 1 141 ? 10.422 17.443 2.657 1.00 36.50 141 GLN A O 1
ATOM 1128 N N . PHE A 1 142 ? 11.396 19.153 3.731 1.00 37.94 142 PHE A N 1
ATOM 1129 C CA . PHE A 1 142 ? 12.243 19.564 2.608 1.00 37.94 142 PHE A CA 1
ATOM 1130 C C . PHE A 1 142 ? 13.233 18.466 2.178 1.00 37.94 142 PHE A C 1
ATOM 1132 O O . PHE A 1 142 ? 13.440 18.250 0.984 1.00 37.94 142 PHE A O 1
ATOM 1139 N N . LEU A 1 143 ? 13.839 17.747 3.129 1.00 34.97 143 LEU A N 1
ATOM 1140 C CA . LEU A 1 143 ? 14.760 16.646 2.837 1.00 34.97 143 LEU A CA 1
ATOM 1141 C C . LEU A 1 143 ? 14.053 15.441 2.210 1.00 34.97 143 LEU A C 1
ATOM 1143 O O . LEU A 1 143 ? 14.625 14.835 1.312 1.00 34.97 143 LEU A O 1
ATOM 1147 N N . GLN A 1 144 ? 12.825 15.112 2.615 1.00 38.19 144 GLN A N 1
ATOM 1148 C CA . GLN A 1 144 ? 12.031 14.049 1.987 1.00 38.19 144 GLN A CA 1
ATOM 1149 C C . GLN A 1 144 ? 11.654 14.398 0.540 1.00 38.19 144 GLN A C 1
ATOM 1151 O O . GLN A 1 144 ? 11.803 13.563 -0.353 1.00 38.19 144 GLN A O 1
ATOM 1156 N N . GLU A 1 145 ? 11.260 15.648 0.283 1.00 40.75 145 GLU A N 1
ATOM 1157 C CA . GLU A 1 145 ? 10.995 16.142 -1.073 1.00 40.75 145 GLU A CA 1
ATOM 1158 C C . GLU A 1 145 ? 12.269 16.174 -1.939 1.00 40.75 145 GLU A C 1
ATOM 1160 O O . GLU A 1 145 ? 12.226 15.843 -3.128 1.00 40.75 145 GLU A O 1
ATOM 1165 N N . LYS A 1 146 ? 13.434 16.508 -1.358 1.00 35.66 146 LYS A N 1
ATOM 1166 C CA . LYS A 1 146 ? 14.703 16.550 -2.102 1.00 35.66 146 LYS A CA 1
ATOM 1167 C C . LYS A 1 146 ? 15.366 15.184 -2.309 1.00 35.66 146 LYS A C 1
ATOM 1169 O O . LYS A 1 146 ? 15.827 14.926 -3.416 1.00 35.66 146 LYS A O 1
ATOM 1174 N N . LEU A 1 147 ? 15.377 14.293 -1.317 1.00 36.44 147 LEU A N 1
ATOM 1175 C CA . LEU A 1 147 ? 15.856 12.907 -1.467 1.00 36.44 147 LEU A CA 1
ATOM 1176 C C . LEU A 1 147 ? 14.965 12.104 -2.424 1.00 36.44 147 LEU A C 1
ATOM 1178 O O . LEU A 1 147 ? 15.455 11.244 -3.151 1.00 36.44 147 LEU A O 1
ATOM 1182 N N . GLY A 1 148 ? 13.671 12.433 -2.492 1.00 38.53 148 GLY A N 1
ATOM 1183 C CA . GLY A 1 148 ? 12.773 11.929 -3.530 1.00 38.53 148 GLY A CA 1
ATOM 1184 C C . GLY A 1 148 ? 13.048 12.480 -4.937 1.00 38.53 148 GLY A C 1
ATOM 1185 O O . GLY A 1 148 ? 12.592 11.877 -5.903 1.00 38.53 148 GLY A O 1
ATOM 1186 N N . SER A 1 149 ? 13.791 13.589 -5.078 1.00 36.69 149 SER A N 1
ATOM 1187 C CA . SER A 1 149 ? 14.058 14.246 -6.372 1.00 36.69 149 SER A CA 1
ATOM 1188 C C . SER A 1 149 ? 15.468 14.031 -6.938 1.00 36.69 149 SER A C 1
ATOM 1190 O O . SER A 1 149 ? 15.689 14.340 -8.109 1.00 36.69 149 SER A O 1
ATOM 1192 N N . THR A 1 150 ? 16.413 13.470 -6.173 1.00 37.94 150 THR A N 1
ATOM 1193 C CA . THR A 1 150 ? 17.745 13.075 -6.682 1.00 37.94 150 THR A CA 1
ATOM 1194 C C . THR A 1 150 ? 17.729 11.761 -7.462 1.00 37.94 150 THR A C 1
ATOM 1196 O O . THR A 1 150 ? 18.523 11.592 -8.383 1.00 37.94 150 THR A O 1
ATOM 1199 N N . LEU A 1 151 ? 16.779 10.867 -7.184 1.00 42.19 151 LEU A N 1
ATOM 1200 C CA . LEU A 1 151 ? 16.380 9.843 -8.142 1.00 42.19 151 LEU A CA 1
ATOM 1201 C C . LEU A 1 151 ? 15.343 10.493 -9.059 1.00 42.19 151 LEU A C 1
ATOM 1203 O O . LEU A 1 151 ? 14.245 10.809 -8.605 1.00 42.19 151 LEU A O 1
ATOM 1207 N N . GLN A 1 152 ? 15.652 10.716 -10.340 1.00 43.94 152 GLN A N 1
ATOM 1208 C CA . GLN A 1 152 ? 14.586 11.013 -11.298 1.00 43.94 152 GLN A CA 1
ATOM 1209 C C . GLN A 1 152 ? 13.647 9.805 -11.295 1.00 43.94 152 GLN A C 1
ATOM 1211 O O . GLN A 1 152 ? 13.937 8.784 -11.916 1.00 43.94 152 GLN A O 1
ATOM 1216 N N . MET A 1 153 ? 12.544 9.902 -10.547 1.00 53.62 153 MET A N 1
ATOM 1217 C CA . MET A 1 153 ? 11.463 8.936 -10.624 1.00 53.62 153 MET A CA 1
ATOM 1218 C C . MET A 1 153 ? 11.051 8.911 -12.086 1.00 53.62 153 MET A C 1
ATOM 1220 O O . MET A 1 153 ? 10.496 9.894 -12.582 1.00 53.62 153 MET A O 1
ATOM 1224 N N . GLU A 1 154 ? 11.334 7.811 -12.785 1.00 60.50 154 GLU A N 1
ATOM 1225 C CA . GLU A 1 154 ? 10.689 7.577 -14.064 1.00 60.50 154 GLU A CA 1
ATOM 1226 C C . GLU A 1 154 ? 9.190 7.548 -13.768 1.00 60.50 154 GLU A C 1
ATOM 1228 O O . GLU A 1 154 ? 8.640 6.622 -13.158 1.00 60.50 154 GLU A O 1
ATOM 1233 N N . ASP A 1 155 ? 8.536 8.656 -14.092 1.00 77.25 155 ASP A N 1
ATOM 1234 C CA . ASP A 1 155 ? 7.101 8.743 -14.062 1.00 77.25 155 ASP A CA 1
ATOM 1235 C C . ASP A 1 155 ? 6.606 8.491 -15.470 1.00 77.25 155 ASP A C 1
ATOM 1237 O O . ASP A 1 155 ? 7.025 9.099 -16.456 1.00 77.25 155 ASP A O 1
ATOM 1241 N N . PHE A 1 156 ? 5.699 7.538 -15.561 1.00 90.44 156 PHE A N 1
ATOM 1242 C CA . PHE A 1 156 ? 5.041 7.209 -16.800 1.00 90.44 156 PHE A CA 1
ATOM 1243 C C . PHE A 1 156 ? 3.572 7.061 -16.492 1.00 90.44 156 PHE A C 1
ATOM 1245 O O . PHE A 1 156 ? 3.177 6.292 -15.615 1.00 90.44 156 PHE A O 1
ATOM 1252 N N . LYS A 1 157 ? 2.755 7.782 -17.253 1.00 95.50 157 LYS A N 1
ATOM 1253 C CA . LYS A 1 157 ? 1.305 7.686 -17.209 1.00 95.50 157 LYS A CA 1
ATOM 1254 C C . LYS A 1 157 ? 0.755 7.985 -18.588 1.00 95.50 157 LYS A C 1
ATOM 1256 O O . LYS A 1 157 ? 0.919 9.083 -19.109 1.00 95.50 157 LYS A O 1
ATOM 1261 N N . THR A 1 158 ? 0.040 7.029 -19.164 1.00 96.62 158 THR A N 1
ATOM 1262 C CA . THR A 1 158 ? -0.655 7.211 -20.437 1.00 96.62 158 THR A CA 1
ATOM 1263 C C . THR A 1 158 ? -2.149 6.993 -20.272 1.00 96.62 158 THR A C 1
ATOM 1265 O O . THR A 1 158 ? -2.601 6.080 -19.586 1.00 96.62 158 THR A O 1
ATOM 1268 N N . LYS A 1 159 ? -2.929 7.852 -20.931 1.00 97.38 159 LYS A N 1
ATOM 1269 C CA . LYS A 1 159 ? -4.370 7.688 -21.172 1.00 97.38 159 LYS A CA 1
ATOM 1270 C C . LYS A 1 159 ? -4.639 7.256 -22.623 1.00 97.38 159 LYS A C 1
ATOM 1272 O O . LYS A 1 159 ? -5.792 7.195 -23.036 1.00 97.38 159 LYS A O 1
ATOM 1277 N N . ASN A 1 160 ? -3.606 6.990 -23.411 1.00 94.25 160 ASN A N 1
ATOM 1278 C CA . ASN A 1 160 ? -3.722 6.602 -24.810 1.00 94.25 160 ASN A CA 1
ATOM 1279 C C . ASN A 1 160 ? -3.329 5.132 -24.918 1.00 94.25 160 ASN A C 1
ATOM 1281 O O . ASN A 1 160 ? -2.186 4.812 -25.220 1.00 94.25 160 ASN A O 1
ATOM 1285 N N . GLY A 1 161 ? -4.269 4.251 -24.589 1.00 94.56 161 GLY A N 1
ATOM 1286 C CA . GLY A 1 161 ? -4.061 2.812 -24.633 1.00 94.56 161 GLY A CA 1
ATOM 1287 C C . GLY A 1 161 ? -5.387 2.067 -24.654 1.00 94.56 161 GLY A C 1
ATOM 1288 O O . GLY A 1 161 ? -6.385 2.541 -24.093 1.00 94.56 161 GLY A O 1
ATOM 1289 N N . THR A 1 162 ? -5.358 0.902 -25.289 1.00 97.38 162 THR A N 1
ATOM 1290 C CA . THR A 1 162 ? -6.404 -0.116 -25.241 1.00 97.38 162 THR A CA 1
ATOM 1291 C C . THR A 1 162 ? -5.919 -1.289 -24.389 1.00 97.38 162 THR A C 1
ATOM 1293 O O . THR A 1 162 ? -4.728 -1.418 -24.105 1.00 97.38 162 THR A O 1
ATOM 1296 N N . LEU A 1 163 ? -6.845 -2.123 -23.929 1.00 97.94 163 LEU A N 1
ATOM 1297 C CA . LEU A 1 163 ? -6.537 -3.328 -23.168 1.00 97.94 163 LEU A CA 1
ATOM 1298 C C . LEU A 1 163 ? -7.331 -4.490 -23.738 1.00 97.94 163 LEU A C 1
ATOM 1300 O O . LEU A 1 163 ? -8.552 -4.400 -23.851 1.00 97.94 163 LEU A O 1
ATOM 1304 N N . THR A 1 164 ? -6.640 -5.592 -23.992 1.00 97.88 164 THR A N 1
ATOM 1305 C CA . THR A 1 164 ? -7.251 -6.885 -24.284 1.00 97.88 164 THR A CA 1
ATOM 1306 C C . THR A 1 164 ? -6.958 -7.827 -23.124 1.00 97.88 164 THR A C 1
ATOM 1308 O O . THR A 1 164 ? -5.809 -7.980 -22.717 1.00 97.88 164 THR A O 1
ATOM 1311 N N . VAL A 1 165 ? -7.998 -8.447 -22.571 1.00 97.38 165 VAL A N 1
ATOM 1312 C CA . VAL A 1 165 ? -7.897 -9.431 -21.488 1.00 97.38 165 VAL A CA 1
ATOM 1313 C C . VAL A 1 165 ? -8.419 -10.761 -21.999 1.00 97.38 165 VAL A C 1
ATOM 1315 O O . VAL A 1 165 ? -9.586 -10.853 -22.373 1.00 97.38 165 VAL A O 1
ATOM 1318 N N . SER A 1 166 ? -7.570 -11.787 -21.976 1.00 96.25 166 SER A N 1
ATOM 1319 C CA . SER A 1 166 ? -7.952 -13.166 -22.280 1.00 96.25 166 SER A CA 1
ATOM 1320 C C . SER A 1 166 ? -8.024 -13.979 -20.992 1.00 96.25 166 SER A C 1
ATOM 1322 O O . SER A 1 166 ? -7.053 -14.052 -20.239 1.00 96.25 166 SER A O 1
ATOM 1324 N N . VAL A 1 167 ? -9.184 -14.566 -20.705 1.00 94.06 167 VAL A N 1
ATOM 1325 C CA . VAL A 1 167 ? -9.411 -15.372 -19.500 1.00 94.06 167 VAL A CA 1
ATOM 1326 C C . VAL A 1 167 ? -10.445 -16.453 -19.788 1.00 94.06 167 VAL A C 1
ATOM 1328 O O . VAL A 1 167 ? -11.509 -16.180 -20.329 1.00 94.06 167 VAL A O 1
ATOM 1331 N N . GLY A 1 168 ? -10.131 -17.710 -19.460 1.00 91.06 168 GLY A N 1
ATOM 1332 C CA . GLY A 1 168 ? -11.058 -18.830 -19.674 1.00 91.06 168 GLY A CA 1
ATOM 1333 C C . GLY A 1 168 ? -11.450 -19.073 -21.141 1.00 91.06 168 GLY A C 1
ATOM 1334 O O . GLY A 1 168 ? -12.492 -19.666 -21.390 1.00 91.06 168 GLY A O 1
ATOM 1335 N N . GLY A 1 169 ? -10.640 -18.612 -22.103 1.00 91.75 169 GLY A N 1
ATOM 1336 C CA . GLY A 1 169 ? -10.948 -18.681 -23.537 1.00 91.75 169 GLY A CA 1
ATOM 1337 C C . GLY A 1 169 ? -11.850 -17.553 -24.053 1.00 91.75 169 GLY A C 1
ATOM 1338 O O . GLY A 1 169 ? -12.138 -17.519 -25.246 1.00 91.75 169 GLY A O 1
ATOM 1339 N N . GLU A 1 170 ? -12.268 -16.625 -23.189 1.00 94.75 170 GLU A N 1
ATOM 1340 C CA . GLU A 1 170 ? -12.996 -15.416 -23.571 1.00 94.75 170 GLU A CA 1
ATOM 1341 C C . GLU A 1 170 ? -12.052 -14.219 -23.671 1.00 94.75 170 GLU A C 1
ATOM 1343 O O . GLU A 1 170 ? -11.129 -14.069 -22.868 1.00 94.75 170 GLU A O 1
ATOM 1348 N N . GLU A 1 171 ? -12.328 -13.337 -24.629 1.00 96.56 171 GLU A N 1
ATOM 1349 C CA . GLU A 1 171 ? -11.600 -12.087 -24.817 1.00 96.56 171 GLU A CA 1
ATOM 1350 C C . GLU A 1 171 ? -12.489 -10.887 -24.472 1.00 96.56 171 GLU A C 1
ATOM 1352 O O . GLU A 1 171 ? -13.638 -10.788 -24.911 1.00 96.56 171 GLU A O 1
ATOM 1357 N N . LYS A 1 172 ? -11.950 -9.957 -23.682 1.00 96.94 172 LYS A N 1
ATOM 1358 C CA . LYS A 1 172 ? -12.583 -8.678 -23.349 1.00 96.94 172 LYS A CA 1
ATOM 1359 C C . LYS A 1 172 ? -11.685 -7.533 -23.787 1.00 96.94 172 LYS A C 1
ATOM 1361 O O . LYS A 1 172 ? -10.519 -7.487 -23.405 1.00 96.94 172 LYS A O 1
ATOM 1366 N N . ILE A 1 173 ? -12.252 -6.596 -24.541 1.00 97.38 173 ILE A N 1
ATOM 1367 C CA . ILE A 1 173 ? -11.535 -5.446 -25.098 1.00 97.38 173 ILE A CA 1
ATOM 1368 C C . ILE A 1 173 ? -12.041 -4.159 -24.443 1.00 97.38 173 ILE A C 1
ATOM 1370 O O . ILE A 1 173 ? -13.248 -3.938 -24.311 1.00 97.38 173 ILE A O 1
ATOM 1374 N N . PHE A 1 174 ? -11.109 -3.294 -24.053 1.00 97.94 174 PHE A N 1
ATOM 1375 C CA . PHE A 1 174 ? -11.375 -1.988 -23.468 1.00 97.94 174 PHE A CA 1
ATOM 1376 C C . PHE A 1 174 ? -10.644 -0.897 -24.254 1.00 97.94 174 PHE A C 1
ATOM 1378 O O . PHE A 1 174 ? -9.420 -0.805 -24.233 1.00 97.94 174 PHE A O 1
ATOM 1385 N N . GLU A 1 175 ? -11.411 -0.015 -24.891 1.00 97.12 175 GLU A N 1
ATOM 1386 C CA . GLU A 1 175 ? -10.897 1.060 -25.758 1.00 97.12 175 GLU A CA 1
ATOM 1387 C C . GLU A 1 175 ? -10.207 2.206 -25.004 1.00 97.12 175 GLU A C 1
ATOM 1389 O O . GLU A 1 175 ? -9.551 3.060 -25.596 1.00 97.12 175 GLU A O 1
ATOM 1394 N N . LYS A 1 176 ? -10.429 2.300 -23.689 1.00 97.50 176 LYS A N 1
ATOM 1395 C CA . LYS A 1 176 ? -9.929 3.402 -22.866 1.00 97.50 176 LYS A CA 1
ATOM 1396 C C . LYS A 1 176 ? -9.377 2.864 -21.561 1.00 97.50 176 LYS A C 1
ATOM 1398 O O . LYS A 1 176 ? -10.142 2.563 -20.647 1.00 97.50 176 LYS A O 1
ATOM 1403 N N . ILE A 1 177 ? -8.057 2.861 -21.433 1.00 97.88 177 ILE A N 1
ATOM 1404 C CA . ILE A 1 177 ? -7.377 2.612 -20.158 1.00 97.88 177 ILE A CA 1
ATOM 1405 C C . ILE A 1 177 ? -6.498 3.789 -19.743 1.00 97.88 177 ILE A C 1
ATOM 1407 O O . ILE A 1 177 ? -6.227 4.688 -20.541 1.00 97.88 177 ILE A O 1
ATOM 1411 N N . THR A 1 178 ? -6.119 3.823 -18.473 1.00 97.88 178 THR A N 1
ATOM 1412 C CA . THR A 1 178 ? -4.930 4.521 -17.991 1.00 97.88 178 THR A CA 1
ATOM 1413 C C . THR A 1 178 ? -3.939 3.454 -17.548 1.00 97.88 178 THR A C 1
ATOM 1415 O O . THR A 1 178 ? -4.314 2.592 -16.754 1.00 97.88 178 THR A O 1
ATOM 1418 N N . LEU A 1 179 ? -2.704 3.525 -18.030 1.00 97.50 179 LEU A N 1
ATOM 1419 C CA . LEU A 1 179 ? -1.587 2.716 -17.545 1.00 97.50 179 LEU A CA 1
ATOM 1420 C C . LEU A 1 179 ? -0.545 3.665 -16.954 1.00 97.50 179 LEU A C 1
ATOM 1422 O O . LEU A 1 179 ? -0.247 4.690 -17.571 1.00 97.50 179 LEU A O 1
ATOM 1426 N N . SER A 1 180 ? -0.012 3.357 -15.778 1.00 96.44 180 SER A N 1
ATOM 1427 C CA . SER A 1 180 ? 1.088 4.122 -15.187 1.00 96.44 180 SER A CA 1
ATOM 1428 C C . SER A 1 180 ? 2.082 3.219 -14.476 1.00 96.44 180 SER A C 1
ATOM 1430 O O . SER A 1 180 ? 1.712 2.123 -14.057 1.00 96.44 180 SER A O 1
ATOM 1432 N N . LEU A 1 181 ? 3.307 3.701 -14.274 1.00 94.00 181 LEU A N 1
ATOM 1433 C CA . LEU A 1 181 ? 4.214 3.101 -13.296 1.00 94.00 181 LEU A CA 1
ATOM 1434 C C . LEU A 1 181 ? 3.608 3.201 -11.887 1.00 94.00 181 LEU A C 1
ATOM 1436 O O . LEU A 1 181 ? 2.748 4.049 -11.612 1.00 94.00 181 LEU A O 1
ATOM 1440 N N . SER A 1 182 ? 4.004 2.277 -11.015 1.00 90.69 182 SER A N 1
ATOM 1441 C CA . SER A 1 182 ? 3.459 2.129 -9.666 1.00 90.69 182 SER A CA 1
ATOM 1442 C C . SER A 1 182 ? 4.542 1.824 -8.633 1.00 90.69 182 SER A C 1
ATOM 1444 O O . SER A 1 182 ? 5.616 1.318 -8.958 1.00 90.69 182 SER A O 1
ATOM 1446 N N . GLY A 1 183 ? 4.217 2.115 -7.372 1.00 81.69 183 GLY A N 1
ATOM 1447 C CA . GLY A 1 183 ? 5.109 2.008 -6.218 1.00 81.69 183 GLY A CA 1
ATOM 1448 C C . GLY A 1 183 ? 6.142 3.131 -6.141 1.00 81.69 183 GLY A C 1
ATOM 1449 O O . GLY A 1 183 ? 6.120 4.061 -6.949 1.00 81.69 183 GLY A O 1
ATOM 1450 N N . GLN A 1 184 ? 7.011 3.048 -5.137 1.00 77.25 184 GLN A N 1
ATOM 1451 C CA . GLN A 1 184 ? 8.137 3.964 -4.935 1.00 77.25 184 GLN A CA 1
ATOM 1452 C C . GLN A 1 184 ? 9.424 3.285 -5.413 1.00 77.25 184 GLN A C 1
ATOM 1454 O O . GLN A 1 184 ? 9.864 3.521 -6.535 1.00 77.25 184 GLN A O 1
ATOM 1459 N N . TYR A 1 185 ? 9.945 2.340 -4.624 1.00 74.75 185 TYR A N 1
ATOM 1460 C CA . TYR A 1 185 ? 11.143 1.566 -4.957 1.00 74.75 185 TYR A CA 1
ATOM 1461 C C . TYR A 1 185 ? 10.981 0.715 -6.225 1.00 74.75 185 TYR A C 1
ATOM 1463 O O . TYR A 1 185 ? 11.883 0.637 -7.058 1.00 74.75 185 TYR A O 1
ATOM 1471 N N . SER A 1 186 ? 9.797 0.127 -6.435 1.00 77.75 186 SER A N 1
ATOM 1472 C CA . SER A 1 186 ? 9.559 -0.781 -7.561 1.00 77.75 186 SER A CA 1
ATOM 1473 C C . SER A 1 186 ? 9.703 -0.140 -8.942 1.00 77.75 186 SER A C 1
ATOM 1475 O O . SER A 1 186 ? 9.783 -0.867 -9.926 1.00 77.75 186 SER A O 1
ATOM 1477 N N . ARG A 1 187 ? 9.720 1.195 -9.046 1.00 80.44 187 ARG A N 1
ATOM 1478 C CA . ARG A 1 187 ? 9.914 1.898 -10.325 1.00 80.44 187 ARG A CA 1
ATOM 1479 C C . ARG A 1 187 ? 11.338 1.771 -10.865 1.00 80.44 187 ARG A C 1
ATOM 1481 O O . ARG A 1 187 ? 11.520 1.854 -12.069 1.00 80.44 187 ARG A O 1
ATOM 1488 N N . TYR A 1 188 ? 12.310 1.525 -9.988 1.00 72.75 188 TYR A N 1
ATOM 1489 C CA . TYR A 1 188 ? 13.729 1.389 -10.341 1.00 72.75 188 TYR A CA 1
ATOM 1490 C C . TYR A 1 188 ? 14.138 -0.051 -10.652 1.00 72.75 188 TYR A C 1
ATOM 1492 O O . TYR A 1 188 ? 15.290 -0.331 -10.978 1.00 72.75 188 TYR A O 1
ATOM 1500 N N . LEU A 1 189 ? 13.206 -0.992 -10.516 1.00 73.06 189 LEU A N 1
ATOM 1501 C CA . LEU A 1 189 ? 13.470 -2.389 -10.797 1.00 73.06 189 LEU A CA 1
ATOM 1502 C C . LEU A 1 189 ? 13.473 -2.620 -12.304 1.00 73.06 189 LEU A C 1
ATOM 1504 O O . LEU A 1 189 ? 12.638 -2.085 -13.028 1.00 73.06 189 LEU A O 1
ATOM 1508 N N . VAL A 1 190 ? 14.339 -3.531 -12.757 1.00 79.75 190 VAL A N 1
ATOM 1509 C CA . VAL A 1 190 ? 14.388 -3.993 -14.161 1.00 79.75 190 VAL A CA 1
ATOM 1510 C C . VAL A 1 190 ? 13.036 -4.500 -14.675 1.00 79.75 190 VAL A C 1
ATOM 1512 O O . VAL A 1 190 ? 12.812 -4.590 -15.878 1.00 79.75 190 VAL A O 1
ATOM 1515 N N . LYS A 1 191 ? 12.131 -4.837 -13.751 1.00 85.88 191 LYS A N 1
ATOM 1516 C CA . LYS A 1 191 ? 10.736 -5.157 -14.008 1.00 85.88 191 LYS A CA 1
ATOM 1517 C C . LYS A 1 191 ? 9.857 -4.332 -13.059 1.00 85.88 191 LYS A C 1
ATOM 1519 O O . LYS A 1 191 ? 9.681 -4.740 -11.906 1.00 85.88 191 LYS A O 1
ATOM 1524 N N . PRO A 1 192 ? 9.328 -3.183 -13.505 1.00 89.69 192 PRO A N 1
ATOM 1525 C CA . PRO A 1 192 ? 8.580 -2.291 -12.634 1.00 89.69 192 PRO A CA 1
ATOM 1526 C C . PRO A 1 192 ? 7.131 -2.736 -12.431 1.00 89.69 192 PRO A C 1
ATOM 1528 O O . PRO A 1 192 ? 6.601 -3.562 -13.173 1.00 89.69 192 PRO A O 1
ATOM 1531 N N . ASN A 1 193 ? 6.476 -2.153 -11.427 1.00 93.44 193 ASN A N 1
ATOM 1532 C CA . ASN A 1 193 ? 5.046 -2.334 -11.172 1.00 93.44 193 ASN A CA 1
ATOM 1533 C C . ASN A 1 193 ? 4.204 -1.377 -12.027 1.00 93.44 193 ASN A C 1
ATOM 1535 O O . ASN A 1 193 ? 4.619 -0.246 -12.290 1.00 93.44 193 ASN A O 1
ATOM 1539 N N . PHE A 1 194 ? 2.972 -1.774 -12.355 1.00 96.50 194 PHE A N 1
ATOM 1540 C CA . PHE A 1 194 ? 2.029 -0.936 -13.101 1.00 96.50 194 PHE A CA 1
ATOM 1541 C C . PHE A 1 194 ? 0.680 -0.791 -12.395 1.00 96.50 194 PHE A C 1
ATOM 1543 O O . PHE A 1 194 ? 0.144 -1.754 -11.848 1.00 96.50 194 PHE A O 1
ATOM 1550 N N . ASN A 1 195 ? 0.093 0.405 -12.464 1.00 96.81 195 ASN A N 1
ATOM 1551 C CA . ASN A 1 195 ? -1.326 0.616 -12.184 1.00 96.81 195 ASN A CA 1
ATOM 1552 C C . ASN A 1 195 ? -2.103 0.584 -13.501 1.00 96.81 195 ASN A C 1
ATOM 1554 O O . ASN A 1 195 ? -1.734 1.264 -14.462 1.00 96.81 195 ASN A O 1
ATOM 1558 N N . LEU A 1 196 ? -3.210 -0.153 -13.524 1.00 97.12 196 LEU A N 1
ATOM 1559 C CA . LEU A 1 196 ? -4.101 -0.280 -14.671 1.00 97.12 196 LEU A CA 1
ATOM 1560 C C . LEU A 1 196 ? -5.512 0.160 -14.279 1.00 97.12 196 LEU A C 1
ATOM 1562 O O . LEU A 1 196 ? -6.150 -0.462 -13.434 1.00 97.12 196 LEU A O 1
ATOM 1566 N N . LYS A 1 197 ? -6.021 1.213 -14.925 1.00 96.62 197 LYS A N 1
ATOM 1567 C CA . LYS A 1 197 ? -7.393 1.708 -14.742 1.00 96.62 197 LYS A CA 1
ATOM 1568 C C . LYS A 1 197 ? -8.184 1.617 -16.039 1.00 96.62 197 LYS A C 1
ATOM 1570 O O . LYS A 1 197 ? -7.884 2.319 -17.001 1.00 96.62 197 LYS A O 1
ATOM 1575 N N . ILE A 1 198 ? -9.242 0.819 -16.050 1.00 96.88 198 ILE A N 1
ATOM 1576 C CA . ILE A 1 198 ? -10.255 0.791 -17.104 1.00 96.88 198 ILE A CA 1
ATOM 1577 C C . ILE A 1 198 ? -11.118 2.053 -16.976 1.00 96.88 198 ILE A C 1
ATOM 1579 O O . ILE A 1 198 ? -11.598 2.402 -15.899 1.00 96.88 198 ILE A O 1
ATOM 1583 N N . ARG A 1 199 ? -11.291 2.787 -18.078 1.00 95.00 199 ARG A N 1
ATOM 1584 C CA . ARG A 1 199 ? -12.063 4.037 -18.129 1.00 95.00 199 ARG A CA 1
ATOM 1585 C C . ARG A 1 199 ? -13.350 3.863 -18.932 1.00 95.00 199 ARG A C 1
ATOM 1587 O O . ARG A 1 199 ? -13.577 2.860 -19.596 1.00 95.00 199 ARG A O 1
ATOM 1594 N N . GLY A 1 200 ? -14.197 4.893 -18.891 1.00 92.62 200 GLY A N 1
ATOM 1595 C CA . GLY A 1 200 ? -15.444 4.928 -19.660 1.00 92.62 200 GLY A CA 1
ATOM 1596 C C . GLY A 1 200 ? -16.607 4.188 -19.001 1.00 92.62 200 GLY A C 1
ATOM 1597 O O . GLY A 1 200 ? -17.484 3.717 -19.718 1.00 92.62 200 GLY A O 1
ATOM 1598 N N . LYS A 1 201 ? -16.618 4.100 -17.660 1.00 90.50 201 LYS A N 1
ATOM 1599 C CA . LYS A 1 201 ? -17.645 3.386 -16.877 1.00 90.50 201 LYS A CA 1
ATOM 1600 C C . LYS A 1 201 ? -17.776 1.917 -17.306 1.00 90.50 201 LYS A C 1
ATOM 1602 O O . LYS A 1 201 ? -18.873 1.403 -17.507 1.00 90.50 201 LYS A O 1
ATOM 1607 N N . LYS A 1 202 ? -16.625 1.284 -17.531 1.00 94.44 202 LYS A N 1
ATOM 1608 C CA . LYS A 1 202 ? -16.477 -0.139 -17.830 1.00 94.44 202 LYS A CA 1
ATOM 1609 C C . LYS A 1 202 ? -15.633 -0.776 -16.741 1.00 94.44 202 LYS A C 1
ATOM 1611 O O . LYS A 1 202 ? -14.804 -0.107 -16.125 1.00 94.44 202 LYS A O 1
ATOM 1616 N N . ASP A 1 203 ? -15.832 -2.067 -16.562 1.00 93.75 203 ASP A N 1
ATOM 1617 C CA . ASP A 1 203 ? -15.135 -2.871 -15.579 1.00 93.75 203 ASP A CA 1
ATOM 1618 C C . ASP A 1 203 ? -14.814 -4.256 -16.148 1.00 93.75 203 ASP A C 1
ATOM 1620 O O . ASP A 1 203 ? -15.384 -4.715 -17.144 1.00 93.75 203 ASP A O 1
ATOM 1624 N N . LEU A 1 204 ? -13.863 -4.909 -15.498 1.00 92.19 204 LEU A N 1
ATOM 1625 C CA . LEU A 1 204 ? -13.538 -6.307 -15.657 1.00 92.19 204 LEU A CA 1
ATOM 1626 C C . LEU A 1 204 ? -14.014 -7.031 -14.390 1.00 92.19 204 LEU A C 1
ATOM 1628 O O . LEU A 1 204 ? -13.370 -6.966 -13.348 1.00 92.19 204 LEU A O 1
ATOM 1632 N N . PHE A 1 205 ? -15.159 -7.714 -14.494 1.00 89.12 205 PHE A N 1
ATOM 1633 C CA . PHE A 1 205 ? -15.775 -8.482 -13.400 1.00 89.12 205 PHE A CA 1
ATOM 1634 C C . PHE A 1 205 ? -16.086 -7.639 -12.146 1.00 89.12 205 PHE A C 1
ATOM 1636 O O . PHE A 1 205 ? -15.851 -8.070 -11.019 1.00 89.12 205 PHE A O 1
ATOM 1643 N N . GLY A 1 206 ? -16.613 -6.429 -12.347 1.00 87.94 206 GLY A N 1
ATOM 1644 C CA . GLY A 1 206 ? -16.969 -5.487 -11.283 1.00 87.94 206 GLY A CA 1
ATOM 1645 C C . GLY A 1 206 ? -15.834 -4.557 -10.854 1.00 87.94 206 GLY A C 1
ATOM 1646 O O . GLY A 1 206 ? -16.074 -3.633 -10.085 1.00 87.94 206 GLY A O 1
ATOM 1647 N N . ARG A 1 207 ? -14.609 -4.744 -11.368 1.00 89.44 207 ARG A N 1
ATOM 1648 C CA . ARG A 1 207 ? -13.435 -3.936 -11.001 1.00 89.44 207 ARG A CA 1
ATOM 1649 C C . ARG A 1 207 ? -12.892 -3.153 -12.178 1.00 89.44 207 ARG A C 1
ATOM 1651 O O . ARG A 1 207 ? -12.745 -3.670 -13.281 1.00 89.44 207 ARG A O 1
ATOM 1658 N N . SER A 1 208 ? -12.558 -1.892 -11.942 1.00 93.94 208 SER A N 1
ATOM 1659 C CA . SER A 1 208 ? -11.980 -1.014 -12.965 1.00 93.94 208 SER A CA 1
ATOM 1660 C C . SER A 1 208 ? -10.539 -0.613 -12.672 1.00 93.94 208 SER A C 1
ATOM 1662 O O . SER A 1 208 ? -9.931 0.040 -13.513 1.00 93.94 208 SER A O 1
ATOM 1664 N N . GLN A 1 209 ? -9.977 -0.980 -11.518 1.00 94.94 209 GLN A N 1
ATOM 1665 C CA . GLN A 1 209 ? -8.618 -0.614 -11.117 1.00 94.94 209 GLN A CA 1
ATOM 1666 C C . GLN A 1 209 ? -7.880 -1.831 -10.570 1.00 94.94 209 GLN A C 1
ATOM 1668 O O . GLN A 1 209 ? -8.417 -2.566 -9.744 1.00 94.94 209 GLN A O 1
ATOM 1673 N N . PHE A 1 210 ? -6.660 -2.031 -11.058 1.00 95.56 210 PHE A N 1
ATOM 1674 C CA . PHE A 1 210 ? -5.812 -3.173 -10.744 1.00 95.56 210 PHE A CA 1
ATOM 1675 C C . PHE A 1 210 ? -4.358 -2.729 -10.612 1.00 95.56 210 PHE A C 1
ATOM 1677 O O . PHE A 1 210 ? -3.936 -1.759 -11.254 1.00 95.56 210 PHE A O 1
ATOM 1684 N N . LYS A 1 211 ? -3.574 -3.496 -9.854 1.00 96.31 211 LYS A N 1
ATOM 1685 C CA . LYS A 1 211 ? -2.115 -3.379 -9.824 1.00 96.31 211 LYS A CA 1
ATOM 1686 C C . LYS A 1 211 ? -1.505 -4.639 -10.436 1.00 96.31 211 LYS A C 1
ATOM 1688 O O . LYS A 1 211 ? -1.889 -5.754 -10.095 1.00 96.31 211 LYS A O 1
ATOM 1693 N N . LEU A 1 212 ? -0.571 -4.454 -11.361 1.00 96.88 212 LEU A N 1
ATOM 1694 C CA . LEU A 1 212 ? 0.288 -5.506 -11.897 1.00 96.88 212 LEU A CA 1
ATOM 1695 C C . LEU A 1 212 ? 1.627 -5.383 -11.186 1.00 96.88 212 LEU A C 1
ATOM 1697 O O . LEU A 1 212 ? 2.399 -4.458 -11.453 1.00 96.88 212 LEU A O 1
ATOM 1701 N N . ARG A 1 213 ? 1.878 -6.288 -10.249 1.00 94.75 213 ARG A N 1
ATOM 1702 C CA . ARG A 1 213 ? 3.093 -6.301 -9.449 1.00 94.75 213 ARG A CA 1
ATOM 1703 C C . ARG A 1 213 ? 4.110 -7.264 -10.033 1.00 94.75 213 ARG A C 1
ATOM 1705 O O . ARG A 1 213 ? 3.781 -8.397 -10.391 1.00 94.75 213 ARG A O 1
ATOM 1712 N N . SER A 1 214 ? 5.340 -6.794 -10.165 1.00 90.75 214 SER A N 1
ATOM 1713 C CA . SER A 1 214 ? 6.467 -7.624 -10.545 1.00 90.75 214 SER A CA 1
ATOM 1714 C C . SER A 1 214 ? 6.904 -8.528 -9.406 1.00 90.75 214 SER A C 1
ATOM 1716 O O . SER A 1 214 ? 7.497 -9.553 -9.717 1.00 90.75 214 SER A O 1
ATOM 1718 N N . ASP A 1 215 ? 6.633 -8.142 -8.148 1.00 87.50 215 ASP A N 1
ATOM 1719 C CA . ASP A 1 215 ? 7.049 -8.833 -6.917 1.00 87.50 215 ASP A CA 1
ATOM 1720 C C . ASP A 1 215 ? 8.519 -9.300 -6.997 1.00 87.50 215 ASP A C 1
ATOM 1722 O O . ASP A 1 215 ? 8.908 -10.334 -6.477 1.00 87.50 215 ASP A O 1
ATOM 1726 N N . LEU A 1 216 ? 9.369 -8.529 -7.689 1.00 81.38 216 LEU A N 1
ATOM 1727 C CA . LEU A 1 216 ? 10.735 -8.946 -8.028 1.00 81.38 216 LEU A CA 1
ATOM 1728 C C . LEU A 1 216 ? 11.632 -9.084 -6.787 1.00 81.38 216 LEU A C 1
ATOM 1730 O O . LEU A 1 216 ? 12.611 -9.826 -6.808 1.00 81.38 216 LEU A O 1
ATOM 1734 N N . THR A 1 217 ? 11.306 -8.359 -5.720 1.00 72.50 217 THR A N 1
ATOM 1735 C CA . THR A 1 217 ? 11.992 -8.400 -4.423 1.00 72.50 217 THR A CA 1
ATOM 1736 C C . THR A 1 217 ? 11.727 -9.693 -3.656 1.00 72.50 217 THR A C 1
ATOM 1738 O O . THR A 1 217 ? 12.477 -10.004 -2.731 1.00 72.50 217 THR A O 1
ATOM 1741 N N . GLU A 1 218 ? 10.716 -10.476 -4.047 1.00 77.06 218 GLU A N 1
ATOM 1742 C CA . GLU A 1 218 ? 10.398 -11.754 -3.426 1.00 77.06 218 GLU A CA 1
ATOM 1743 C C . GLU A 1 218 ? 10.568 -12.913 -4.437 1.00 77.06 218 GLU A C 1
ATOM 1745 O O . GLU A 1 218 ? 9.983 -12.914 -5.518 1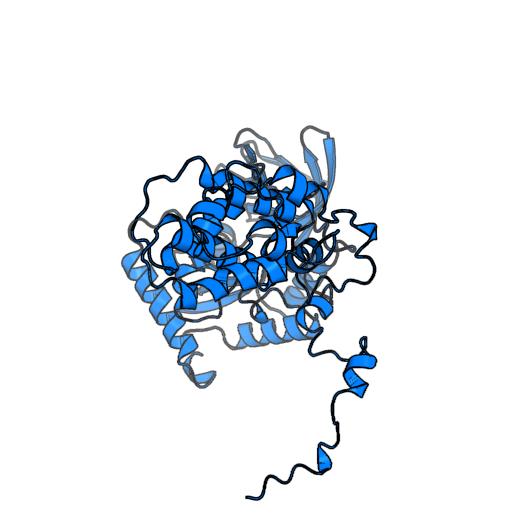.00 77.06 218 GLU A O 1
ATOM 1750 N N . PRO A 1 219 ? 11.390 -13.936 -4.137 1.00 79.00 219 PRO A N 1
ATOM 1751 C CA . PRO A 1 219 ? 11.857 -14.881 -5.158 1.00 79.00 219 PRO A CA 1
ATOM 1752 C C . PRO A 1 219 ? 10.810 -15.893 -5.656 1.00 79.00 219 PRO A C 1
ATOM 1754 O O . PRO A 1 219 ? 11.133 -16.718 -6.510 1.00 79.00 219 PRO A O 1
ATOM 1757 N N . THR A 1 220 ? 9.591 -15.905 -5.109 1.00 88.75 220 THR A N 1
ATOM 1758 C CA . THR A 1 220 ? 8.620 -16.988 -5.338 1.00 88.75 220 THR A CA 1
ATOM 1759 C C . THR A 1 220 ? 7.463 -16.608 -6.252 1.00 88.75 220 THR A C 1
ATOM 1761 O O . THR A 1 220 ? 6.893 -17.501 -6.871 1.00 88.75 220 THR A O 1
ATOM 1764 N N . PHE A 1 221 ? 7.101 -15.326 -6.345 1.00 89.31 221 PHE A N 1
ATOM 1765 C CA . PHE A 1 221 ? 5.837 -14.843 -6.926 1.00 89.31 221 PHE A CA 1
ATOM 1766 C C . PHE A 1 221 ? 4.584 -15.383 -6.206 1.00 89.31 221 PHE A C 1
ATOM 1768 O O . PHE A 1 221 ? 3.464 -15.246 -6.700 1.00 89.31 221 PHE A O 1
ATOM 1775 N N . LEU A 1 222 ? 4.728 -16.060 -5.063 1.00 93.81 222 LEU A N 1
ATOM 1776 C CA . LEU A 1 222 ? 3.634 -16.766 -4.394 1.00 93.81 222 LEU A CA 1
ATOM 1777 C C . LEU A 1 222 ? 3.073 -15.999 -3.203 1.00 93.81 222 LEU A C 1
ATOM 1779 O O . LEU A 1 222 ? 1.919 -16.224 -2.851 1.00 93.81 222 LEU A O 1
ATOM 1783 N N . ARG A 1 223 ? 3.849 -15.113 -2.576 1.00 95.00 223 ARG A N 1
ATOM 1784 C CA . ARG A 1 223 ? 3.526 -14.562 -1.250 1.00 95.00 223 ARG A CA 1
ATOM 1785 C C . ARG A 1 223 ? 2.223 -13.779 -1.246 1.00 95.00 223 ARG A C 1
ATOM 1787 O O . ARG A 1 223 ? 1.276 -14.187 -0.579 1.00 95.00 223 ARG A O 1
ATOM 1794 N N . SER A 1 224 ? 2.118 -12.769 -2.105 1.00 94.44 224 SER A N 1
ATOM 1795 C CA . SER A 1 224 ? 0.895 -11.985 -2.296 1.00 94.44 224 SER A CA 1
ATOM 1796 C C . SER A 1 224 ? -0.328 -12.867 -2.583 1.00 94.44 224 SER A C 1
ATOM 1798 O O . SER A 1 224 ? -1.414 -12.665 -2.033 1.00 94.44 224 SER A O 1
ATOM 1800 N N . LYS A 1 225 ? -0.153 -13.910 -3.408 1.00 96.25 225 LYS A N 1
ATOM 1801 C CA . LYS A 1 225 ? -1.227 -14.848 -3.746 1.00 96.25 225 LYS A CA 1
ATOM 1802 C C . LYS A 1 225 ? -1.662 -15.687 -2.552 1.00 96.25 225 LYS A C 1
ATOM 1804 O O . LYS A 1 225 ? -2.858 -15.743 -2.262 1.00 96.25 225 LYS A O 1
ATOM 1809 N N . LEU A 1 226 ? -0.714 -16.330 -1.882 1.00 97.25 226 LEU A N 1
ATOM 1810 C CA . LEU A 1 226 ? -0.968 -17.197 -0.738 1.00 97.25 226 LEU A CA 1
ATOM 1811 C C . LEU A 1 226 ? -1.560 -16.405 0.426 1.00 97.25 226 LEU A C 1
ATOM 1813 O O . LEU A 1 226 ? -2.542 -16.854 1.008 1.00 97.25 226 LEU A O 1
ATOM 1817 N N . THR A 1 227 ? -1.041 -15.209 0.707 1.00 96.88 227 THR A N 1
ATOM 1818 C CA . THR A 1 227 ? -1.587 -14.327 1.740 1.00 96.88 227 THR A CA 1
ATOM 1819 C C . THR A 1 227 ? -3.037 -13.967 1.428 1.00 96.88 227 THR A C 1
ATOM 1821 O O . THR A 1 227 ? -3.902 -14.169 2.280 1.00 96.88 227 THR A O 1
ATOM 1824 N N . SER A 1 228 ? -3.365 -13.563 0.194 1.00 96.88 228 SER A N 1
ATOM 1825 C CA . SER A 1 228 ? -4.765 -13.290 -0.182 1.00 96.88 228 SER A CA 1
ATOM 1826 C C . SER A 1 228 ? -5.681 -14.525 -0.077 1.00 96.88 228 SER A C 1
ATOM 1828 O O . SER A 1 228 ? -6.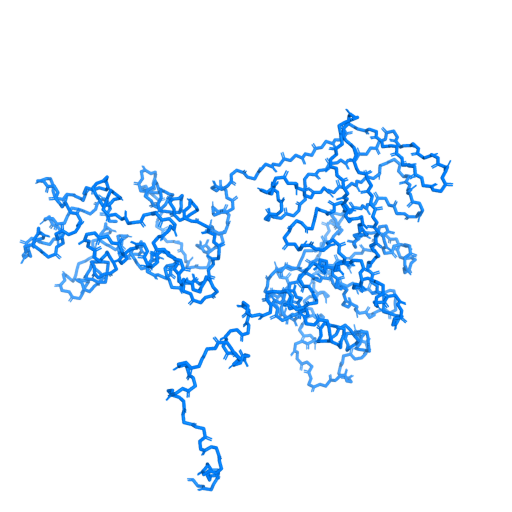843 -14.418 0.324 1.00 96.88 228 SER A O 1
ATOM 1830 N N . ASP A 1 229 ? -5.168 -15.725 -0.377 1.00 97.81 229 ASP A N 1
ATOM 1831 C CA . ASP A 1 229 ? -5.923 -16.975 -0.229 1.00 97.81 229 ASP A CA 1
ATOM 1832 C C . ASP A 1 229 ? -6.162 -17.337 1.239 1.00 97.81 229 ASP A C 1
ATOM 1834 O O . ASP A 1 229 ? -7.238 -17.844 1.566 1.00 97.81 229 ASP A O 1
ATOM 1838 N N . VAL A 1 230 ? -5.193 -17.066 2.120 1.00 98.12 230 VAL A N 1
ATOM 1839 C CA . VAL A 1 230 ? -5.339 -17.227 3.573 1.00 98.12 230 VAL A CA 1
ATOM 1840 C C . VAL A 1 230 ? -6.446 -16.312 4.085 1.00 98.12 230 VAL A C 1
ATOM 1842 O O . VAL A 1 230 ? -7.379 -16.819 4.708 1.00 98.12 230 VAL A O 1
ATOM 1845 N N . HIS A 1 231 ? -6.427 -15.018 3.743 1.00 97.69 231 HIS A N 1
ATOM 1846 C CA . HIS A 1 231 ? -7.498 -14.079 4.108 1.00 97.69 231 HIS A CA 1
ATOM 1847 C C . HIS A 1 231 ? -8.866 -14.600 3.654 1.00 97.69 231 HIS A C 1
ATOM 1849 O O . HIS A 1 231 ? -9.778 -14.788 4.464 1.00 97.69 231 HIS A O 1
ATOM 1855 N N . LYS A 1 232 ? -8.980 -14.968 2.371 1.00 96.31 232 LYS A N 1
ATOM 1856 C CA . LYS A 1 232 ? -10.213 -15.525 1.802 1.00 96.31 232 LYS A CA 1
ATOM 1857 C C . LYS A 1 232 ? -10.674 -16.789 2.530 1.00 96.31 232 LYS A C 1
ATOM 1859 O O . LYS A 1 232 ? -11.871 -16.965 2.759 1.00 96.31 232 LYS A O 1
ATOM 1864 N N . LYS A 1 233 ? -9.754 -17.692 2.876 1.00 97.00 233 LYS A N 1
ATOM 1865 C CA . LYS A 1 233 ? -10.076 -18.953 3.557 1.00 97.00 233 LYS A CA 1
ATOM 1866 C C . LYS A 1 233 ? -10.505 -18.736 5.009 1.00 97.00 233 LYS A C 1
ATOM 1868 O O . LYS A 1 233 ? -11.356 -19.483 5.488 1.00 97.00 233 LYS A O 1
ATOM 1873 N N . MET A 1 234 ? -9.948 -17.720 5.662 1.00 95.88 234 MET A N 1
ATOM 1874 C CA . MET A 1 234 ? -10.274 -17.301 7.028 1.00 95.88 234 MET A CA 1
ATOM 1875 C C . MET A 1 234 ? -11.537 -16.429 7.106 1.00 95.88 234 MET A C 1
ATOM 1877 O O . MET A 1 234 ? -11.983 -16.093 8.202 1.00 95.88 234 MET A O 1
ATOM 1881 N N . GLY A 1 235 ? -12.134 -16.076 5.961 1.00 95.38 235 GLY A N 1
ATOM 1882 C CA . GLY A 1 235 ? -13.287 -15.176 5.906 1.00 95.38 235 GLY A CA 1
ATOM 1883 C C . GLY A 1 235 ? -12.937 -13.742 6.308 1.00 95.38 235 GLY A C 1
ATOM 1884 O O . GLY A 1 235 ? -13.799 -13.031 6.816 1.00 95.38 235 GLY A O 1
ATOM 1885 N N . VAL A 1 236 ? -11.678 -13.342 6.122 1.00 97.12 236 VAL A N 1
ATOM 1886 C CA . VAL A 1 236 ? -11.194 -11.980 6.351 1.00 97.12 236 VAL A CA 1
ATOM 1887 C C . VAL A 1 236 ? -11.309 -11.210 5.040 1.00 97.12 236 VAL A C 1
ATOM 1889 O O . VAL A 1 236 ? -10.840 -11.665 3.993 1.00 97.12 236 VAL A O 1
ATOM 1892 N N . THR A 1 237 ? -11.990 -10.067 5.084 1.00 96.19 237 THR A N 1
ATOM 1893 C CA . THR A 1 237 ? -12.150 -9.188 3.925 1.00 96.19 237 THR A CA 1
ATOM 1894 C C . THR A 1 237 ? -10.804 -8.583 3.544 1.00 96.19 237 THR A C 1
ATOM 1896 O O . THR A 1 237 ? -10.240 -7.828 4.318 1.00 96.19 237 THR A O 1
ATOM 1899 N N . SER A 1 238 ? -10.302 -8.884 2.347 1.00 96.06 238 SER A N 1
ATOM 1900 C CA . SER A 1 238 ? -9.023 -8.359 1.861 1.00 96.06 238 SER A CA 1
ATOM 1901 C C . SER A 1 238 ? -9.010 -8.273 0.329 1.00 96.06 238 SER A C 1
ATOM 1903 O O . SER A 1 238 ? -9.924 -8.770 -0.347 1.00 96.06 238 SER A O 1
ATOM 1905 N N . ILE A 1 239 ? -7.978 -7.648 -0.239 1.00 95.50 239 ILE A N 1
ATOM 1906 C CA . ILE A 1 239 ? -7.697 -7.713 -1.674 1.00 95.50 239 ILE A CA 1
ATOM 1907 C C . ILE A 1 239 ? -7.427 -9.153 -2.115 1.00 95.50 239 ILE A C 1
ATOM 1909 O O . ILE A 1 239 ? -6.854 -9.965 -1.390 1.00 95.50 239 ILE A O 1
ATOM 1913 N N . LEU A 1 240 ? -7.811 -9.468 -3.351 1.00 94.62 240 LEU A N 1
ATOM 1914 C CA . LEU A 1 240 ? -7.468 -10.738 -3.976 1.00 94.62 240 LEU A CA 1
ATOM 1915 C C . LEU A 1 240 ? -6.279 -10.563 -4.914 1.00 94.62 240 LEU A C 1
ATOM 1917 O O . LEU A 1 240 ? -6.117 -9.524 -5.560 1.00 94.62 240 LEU A O 1
ATOM 1921 N N . ALA A 1 241 ? -5.490 -11.626 -5.029 1.00 96.06 241 ALA A N 1
ATOM 1922 C CA . ALA A 1 241 ? -4.422 -11.727 -6.003 1.00 96.06 241 ALA A CA 1
ATOM 1923 C C . ALA A 1 241 ? -4.637 -12.920 -6.944 1.00 96.06 241 ALA A C 1
ATOM 1925 O O . ALA A 1 241 ? -5.232 -13.945 -6.597 1.00 96.06 241 ALA A O 1
ATOM 1926 N N . ASN A 1 242 ? -4.145 -12.782 -8.167 1.00 95.31 242 ASN A N 1
ATOM 1927 C CA . ASN A 1 242 ? -4.009 -13.842 -9.156 1.00 95.31 242 ASN A CA 1
ATOM 1928 C C . ASN A 1 242 ? -2.805 -13.526 -10.056 1.00 95.31 242 ASN A C 1
ATOM 1930 O O . ASN A 1 242 ? -2.054 -12.597 -9.780 1.00 95.31 242 ASN A O 1
ATOM 1934 N N . TYR A 1 243 ? -2.610 -14.278 -11.129 1.00 96.31 243 TYR A N 1
ATOM 1935 C CA . TYR A 1 243 ? -1.507 -14.074 -12.060 1.00 96.31 243 TYR A CA 1
ATOM 1936 C C . TYR A 1 243 ? -1.986 -13.561 -13.411 1.00 96.31 243 TYR A C 1
ATOM 1938 O O . TYR A 1 243 ? -3.069 -13.920 -13.876 1.00 96.31 243 TYR A O 1
ATOM 1946 N N . ALA A 1 244 ? -1.143 -12.768 -14.066 1.00 96.75 244 ALA A N 1
ATOM 1947 C CA . ALA A 1 244 ? -1.334 -12.339 -15.443 1.00 96.75 244 ALA A CA 1
ATOM 1948 C C . ALA A 1 244 ? -0.028 -12.475 -16.233 1.00 96.75 244 ALA A C 1
ATOM 1950 O O . ALA A 1 244 ? 1.043 -12.108 -15.756 1.00 96.75 244 ALA A O 1
ATOM 1951 N N . ILE A 1 245 ? -0.122 -12.980 -17.461 1.00 97.31 245 ILE A N 1
ATOM 1952 C CA . ILE A 1 245 ? 0.944 -12.855 -18.459 1.00 97.31 245 ILE A CA 1
ATOM 1953 C C . ILE A 1 245 ? 0.726 -11.500 -19.130 1.00 97.31 245 ILE A C 1
ATOM 1955 O O . ILE A 1 245 ? -0.333 -11.273 -19.716 1.00 97.31 245 ILE A O 1
ATOM 1959 N N . PHE A 1 246 ? 1.683 -10.585 -18.989 1.00 96.62 246 PHE A N 1
ATOM 1960 C CA . PHE A 1 246 ? 1.510 -9.195 -19.401 1.00 96.62 246 PHE A CA 1
ATOM 1961 C C . PHE A 1 246 ? 2.310 -8.877 -20.665 1.00 96.62 246 PHE A C 1
ATOM 1963 O O . PHE A 1 246 ? 3.468 -9.279 -20.794 1.00 96.62 246 PHE A O 1
ATOM 1970 N N . TYR A 1 247 ? 1.682 -8.138 -21.580 1.00 97.12 247 TYR A N 1
ATOM 1971 C CA . TYR A 1 247 ? 2.286 -7.653 -22.815 1.00 97.12 247 TYR A CA 1
ATOM 1972 C C . TYR A 1 247 ? 2.039 -6.152 -22.961 1.00 97.12 247 TYR A C 1
ATOM 1974 O O . TYR A 1 247 ? 0.951 -5.672 -22.635 1.00 97.12 247 TYR A O 1
ATOM 1982 N N . ILE A 1 248 ? 3.017 -5.424 -23.497 1.00 95.75 248 ILE A N 1
ATOM 1983 C CA . ILE A 1 248 ? 2.864 -4.026 -23.917 1.00 95.75 248 ILE A CA 1
ATOM 1984 C C . ILE A 1 248 ? 3.223 -3.961 -25.399 1.00 95.75 248 ILE A C 1
ATOM 1986 O O . ILE A 1 248 ? 4.353 -4.252 -25.759 1.00 95.75 248 ILE A O 1
ATOM 1990 N N . ASN A 1 249 ? 2.276 -3.578 -26.262 1.00 95.44 249 ASN A N 1
ATOM 1991 C CA . ASN A 1 249 ? 2.489 -3.499 -27.717 1.00 95.44 249 ASN A CA 1
ATOM 1992 C C . ASN A 1 249 ? 3.133 -4.775 -28.301 1.00 95.44 249 ASN A C 1
ATOM 1994 O O . ASN A 1 249 ? 4.142 -4.703 -28.997 1.00 95.44 249 ASN A O 1
ATOM 1998 N N . ASP A 1 250 ? 2.564 -5.936 -27.966 1.00 95.44 250 ASP A N 1
ATOM 1999 C CA . ASP A 1 250 ? 3.048 -7.275 -28.341 1.00 95.44 250 ASP A CA 1
ATOM 2000 C C . ASP A 1 250 ? 4.418 -7.685 -27.754 1.00 95.44 250 ASP A C 1
ATOM 2002 O O . ASP A 1 250 ? 4.861 -8.818 -27.953 1.00 95.44 250 ASP A O 1
ATOM 2006 N N . GLU A 1 251 ? 5.067 -6.831 -26.958 1.00 96.38 251 GLU A N 1
ATOM 2007 C CA . GLU A 1 251 ? 6.280 -7.171 -26.215 1.00 96.38 251 GLU A CA 1
ATOM 2008 C C . GLU A 1 251 ? 5.930 -7.894 -24.911 1.00 96.38 251 GLU A C 1
ATOM 2010 O O . GLU A 1 251 ? 5.135 -7.410 -24.105 1.00 96.38 251 GLU A O 1
ATOM 2015 N N . TYR A 1 252 ? 6.515 -9.076 -24.704 1.00 96.06 252 TYR A N 1
ATOM 2016 C CA . TYR A 1 252 ? 6.287 -9.881 -23.507 1.00 96.06 252 TYR A CA 1
ATOM 2017 C C . TYR A 1 252 ? 7.010 -9.291 -22.294 1.00 96.06 252 TYR A C 1
ATOM 2019 O O . TYR A 1 252 ? 8.236 -9.318 -22.221 1.00 96.06 252 TYR A O 1
ATOM 2027 N N . MET A 1 253 ? 6.243 -8.849 -21.298 1.00 94.44 253 MET A N 1
ATOM 2028 C CA . MET A 1 253 ? 6.774 -8.230 -20.079 1.00 94.44 253 MET A CA 1
ATOM 2029 C C . MET A 1 253 ? 6.990 -9.230 -18.934 1.00 94.44 253 MET A C 1
ATOM 2031 O O . MET A 1 253 ? 7.594 -8.893 -17.914 1.00 94.44 253 MET A O 1
ATOM 2035 N N . GLY A 1 254 ? 6.485 -10.461 -19.054 1.00 93.94 254 GLY A N 1
ATOM 2036 C CA . GLY A 1 254 ? 6.610 -11.487 -18.018 1.00 93.94 254 GLY A CA 1
ATOM 2037 C C . GLY A 1 254 ? 5.300 -11.877 -17.331 1.00 93.94 254 GLY A C 1
ATOM 2038 O O . GLY A 1 254 ? 4.217 -11.380 -17.640 1.00 93.94 254 GLY A O 1
ATOM 2039 N N . LEU A 1 255 ? 5.432 -12.764 -16.342 1.00 95.06 255 LEU A N 1
ATOM 2040 C CA . LEU A 1 255 ? 4.394 -13.088 -15.361 1.00 95.06 255 LEU A CA 1
ATOM 2041 C C . LEU A 1 255 ? 4.322 -11.996 -14.286 1.00 95.06 255 LEU A C 1
ATOM 2043 O O . LEU A 1 255 ? 5.345 -11.671 -13.692 1.00 95.06 255 LEU A O 1
ATOM 2047 N N . PHE A 1 256 ? 3.145 -11.452 -14.016 1.00 96.50 256 PHE A N 1
ATOM 2048 C CA . PHE A 1 256 ? 2.896 -10.480 -12.951 1.00 96.50 256 PHE A CA 1
ATOM 2049 C C . PHE A 1 256 ? 1.883 -11.037 -11.958 1.00 96.50 256 PHE A C 1
ATOM 2051 O O . PHE A 1 256 ? 0.987 -11.799 -12.335 1.00 96.50 256 PHE A O 1
ATOM 2058 N N . VAL A 1 257 ? 1.992 -10.608 -10.704 1.00 96.88 257 VAL A N 1
ATOM 2059 C CA . VAL A 1 257 ? 0.920 -10.764 -9.724 1.00 96.88 257 VAL A CA 1
ATOM 2060 C C . VAL A 1 257 ? -0.100 -9.655 -9.981 1.00 96.88 257 VAL A C 1
ATOM 2062 O O . VAL A 1 257 ? 0.187 -8.469 -9.845 1.00 96.88 257 VAL A O 1
ATOM 2065 N N . LEU A 1 258 ? -1.294 -10.040 -10.410 1.00 96.75 258 LEU A N 1
ATOM 2066 C CA . LEU A 1 258 ? -2.440 -9.160 -10.578 1.00 96.75 258 LEU A CA 1
ATOM 2067 C C . LEU A 1 258 ? -3.174 -9.060 -9.243 1.00 96.75 258 LEU A C 1
ATOM 2069 O O . LEU A 1 258 ? -3.721 -10.059 -8.779 1.00 96.75 258 LEU A O 1
ATOM 2073 N N . THR A 1 259 ? -3.232 -7.869 -8.656 1.00 95.94 259 THR A N 1
ATOM 2074 C CA . THR A 1 259 ? -3.966 -7.633 -7.410 1.00 95.94 259 THR A CA 1
ATOM 2075 C C . THR A 1 259 ? -5.096 -6.639 -7.605 1.00 95.94 259 THR A C 1
ATOM 2077 O O . THR A 1 259 ? -5.042 -5.737 -8.453 1.00 95.94 259 THR A O 1
ATOM 2080 N N . ASP A 1 260 ? -6.101 -6.767 -6.747 1.00 92.75 260 ASP A N 1
ATOM 2081 C CA . ASP A 1 260 ? -7.024 -5.671 -6.493 1.00 92.75 260 ASP A CA 1
ATOM 2082 C C . ASP A 1 260 ? -6.292 -4.470 -5.886 1.00 92.75 260 ASP A C 1
ATOM 2084 O O . ASP A 1 260 ? -5.137 -4.545 -5.457 1.00 92.75 260 ASP A O 1
ATOM 2088 N N . THR A 1 261 ? -6.991 -3.343 -5.853 1.00 92.94 261 THR A N 1
ATOM 2089 C CA . THR A 1 261 ? -6.578 -2.147 -5.118 1.00 92.94 261 THR A CA 1
ATOM 2090 C C . THR A 1 261 ? -7.798 -1.586 -4.409 1.00 92.94 261 THR A C 1
ATOM 2092 O O . THR A 1 261 ? -8.866 -1.489 -5.018 1.00 92.94 261 THR A O 1
ATOM 2095 N N . TYR A 1 262 ? -7.646 -1.217 -3.138 1.00 95.94 262 TYR A N 1
ATOM 2096 C CA . TYR A 1 262 ? -8.698 -0.526 -2.404 1.00 95.94 262 TYR A CA 1
ATOM 2097 C C . TYR A 1 262 ? -8.884 0.866 -3.009 1.00 95.94 262 TYR A C 1
ATOM 2099 O O . TYR A 1 262 ? -8.052 1.753 -2.864 1.00 95.94 262 TYR A O 1
ATOM 2107 N N . LYS A 1 263 ? -9.959 1.012 -3.776 1.00 94.62 263 LYS A N 1
ATOM 2108 C CA . LYS A 1 263 ? -10.425 2.245 -4.416 1.00 94.62 263 LYS A CA 1
ATOM 2109 C C . LYS A 1 263 ? -11.949 2.249 -4.338 1.00 94.62 263 LYS A C 1
ATOM 2111 O O . LYS A 1 263 ? -12.548 1.192 -4.139 1.00 94.62 263 LYS A O 1
ATOM 2116 N N . LEU A 1 264 ? -12.583 3.388 -4.609 1.00 94.19 264 LEU A N 1
ATOM 2117 C CA . LEU A 1 264 ? -14.048 3.531 -4.595 1.00 94.19 264 LEU A CA 1
ATOM 2118 C C . LEU A 1 264 ? -14.808 2.384 -5.311 1.00 94.19 264 LEU A C 1
ATOM 2120 O O . LEU A 1 264 ? -15.736 1.845 -4.717 1.00 94.19 264 LEU A O 1
ATOM 2124 N N . PRO A 1 265 ? -14.409 1.905 -6.512 1.00 92.69 265 PRO A N 1
ATOM 2125 C CA . PRO A 1 265 ? -15.095 0.775 -7.154 1.00 92.69 265 PRO A CA 1
ATOM 2126 C C . PRO A 1 265 ? -14.991 -0.555 -6.392 1.00 92.69 265 PRO A C 1
ATOM 2128 O O . PRO A 1 265 ? -15.890 -1.386 -6.481 1.00 92.69 265 PRO A O 1
ATOM 2131 N N . TRP A 1 266 ? -13.893 -0.784 -5.665 1.00 95.56 266 TRP A N 1
ATOM 2132 C CA . TRP A 1 266 ? -13.752 -1.972 -4.820 1.00 95.56 266 TRP A CA 1
ATOM 2133 C C . TRP A 1 266 ? -14.689 -1.878 -3.610 1.00 95.56 266 TRP A C 1
ATOM 2135 O O . TRP A 1 266 ? -15.355 -2.857 -3.284 1.00 95.56 266 TRP A O 1
ATOM 2145 N N . ILE A 1 267 ? -14.812 -0.686 -3.014 1.00 96.44 267 ILE A N 1
ATOM 2146 C CA . ILE A 1 267 ? -15.758 -0.420 -1.922 1.00 96.44 267 ILE A CA 1
ATOM 2147 C C . ILE A 1 267 ? -17.203 -0.636 -2.383 1.00 96.44 267 ILE A C 1
ATOM 2149 O O . ILE A 1 267 ? -17.946 -1.361 -1.724 1.00 96.44 267 ILE A O 1
ATOM 2153 N N . GLU A 1 268 ? -17.581 -0.119 -3.557 1.00 94.31 268 GLU A N 1
ATOM 2154 C CA . GLU A 1 268 ? -18.909 -0.352 -4.140 1.00 94.31 268 GLU A CA 1
ATOM 2155 C C . GLU A 1 268 ? -19.190 -1.850 -4.316 1.00 94.31 268 GLU A C 1
ATOM 2157 O O . GLU A 1 268 ? -20.279 -2.325 -4.000 1.00 94.31 268 GLU A O 1
ATOM 2162 N N . GLN A 1 269 ? -18.208 -2.618 -4.793 1.00 93.19 269 GLN A N 1
ATOM 2163 C CA . GLN A 1 269 ? -18.379 -4.050 -5.024 1.00 93.19 269 GLN A CA 1
ATOM 2164 C C . GLN A 1 269 ? -18.518 -4.855 -3.724 1.00 93.19 269 GLN A C 1
ATOM 2166 O O . GLN A 1 269 ? -19.286 -5.817 -3.689 1.00 93.19 269 GLN A O 1
ATOM 2171 N N . VAL A 1 270 ? -17.741 -4.517 -2.693 1.00 94.62 270 VAL A N 1
ATOM 2172 C CA . VAL A 1 270 ? -17.654 -5.305 -1.453 1.00 94.62 270 VAL A CA 1
ATOM 2173 C C . VAL A 1 270 ? -18.705 -4.879 -0.430 1.00 94.62 270 VAL A C 1
ATOM 2175 O O . VAL A 1 270 ? -19.327 -5.741 0.186 1.00 94.62 270 VAL A O 1
ATOM 2178 N N . TYR A 1 271 ? -18.944 -3.575 -0.289 1.00 95.81 271 TYR A N 1
ATOM 2179 C CA . TYR A 1 271 ? -19.825 -3.000 0.732 1.00 95.81 271 TYR A CA 1
ATOM 2180 C C . TYR A 1 271 ? -21.102 -2.370 0.164 1.00 95.81 271 TYR A C 1
ATOM 2182 O O . TYR A 1 271 ? -22.005 -2.024 0.924 1.00 95.81 271 TYR A O 1
ATOM 2190 N N . GLY A 1 272 ? -21.219 -2.228 -1.160 1.00 95.06 272 GLY A N 1
ATOM 2191 C CA . GLY A 1 272 ? -22.381 -1.597 -1.794 1.00 95.06 272 GLY A CA 1
ATOM 2192 C C . GLY A 1 272 ? -22.414 -0.071 -1.665 1.00 95.06 272 GLY A C 1
ATOM 2193 O O . GLY A 1 272 ? -23.408 0.544 -2.054 1.00 95.06 272 GLY A O 1
ATOM 2194 N N . GLU A 1 273 ? -21.356 0.546 -1.132 1.00 95.62 273 GLU A N 1
ATOM 2195 C CA . GLU A 1 273 ? -21.255 1.994 -0.955 1.00 95.62 273 GLU A CA 1
ATOM 2196 C C . GLU A 1 273 ? -20.595 2.646 -2.172 1.00 95.62 273 GLU A C 1
ATOM 2198 O O . GLU A 1 273 ? -19.448 2.363 -2.517 1.00 95.62 273 GLU A O 1
ATOM 2203 N N . LYS A 1 274 ? -21.336 3.539 -2.827 1.00 92.25 274 LYS A N 1
ATOM 2204 C CA . LYS A 1 274 ? -20.826 4.352 -3.933 1.00 92.25 274 LYS A CA 1
ATOM 2205 C C . LYS A 1 274 ? -20.192 5.622 -3.404 1.00 92.25 274 LYS A C 1
ATOM 2207 O O . LYS A 1 274 ? -20.729 6.220 -2.480 1.00 92.25 274 LYS A O 1
ATOM 2212 N N . ASP A 1 275 ? -19.117 6.045 -4.063 1.00 91.12 275 ASP A N 1
ATOM 2213 C CA . ASP A 1 275 ? -18.488 7.351 -3.852 1.00 91.12 275 ASP A CA 1
ATOM 2214 C C . ASP A 1 275 ? -18.139 7.626 -2.377 1.00 91.12 275 ASP A C 1
ATOM 2216 O O . ASP A 1 275 ? -18.314 8.742 -1.892 1.00 91.12 275 ASP A O 1
ATOM 2220 N N . THR A 1 276 ? -17.660 6.597 -1.662 1.00 94.81 276 THR A N 1
ATOM 2221 C CA . THR A 1 276 ? -17.325 6.717 -0.237 1.00 94.81 276 THR A CA 1
ATOM 2222 C C . THR A 1 276 ? -16.379 7.884 0.024 1.00 94.81 276 THR A C 1
ATOM 2224 O O . THR A 1 276 ? -15.428 8.113 -0.727 1.00 94.81 276 THR A O 1
ATOM 2227 N N . SER A 1 277 ? -16.631 8.622 1.099 1.00 95.19 277 SER A N 1
ATOM 2228 C CA . SER A 1 277 ? -15.782 9.727 1.545 1.00 95.19 277 SER A CA 1
ATOM 2229 C C . SER A 1 277 ? -14.743 9.309 2.585 1.00 95.19 277 SER A C 1
ATOM 2231 O O . SER A 1 277 ? -13.942 10.143 2.985 1.00 95.19 277 SER A O 1
ATOM 2233 N N . HIS A 1 278 ? -14.742 8.050 3.037 1.00 95.81 278 HIS A N 1
ATOM 2234 C CA . HIS A 1 278 ? -13.938 7.600 4.178 1.00 95.81 278 HIS A CA 1
ATOM 2235 C C . HIS A 1 278 ? -13.087 6.380 3.834 1.00 95.81 278 HIS A C 1
ATOM 2237 O O . HIS A 1 278 ? -13.217 5.337 4.467 1.00 95.81 278 HIS A O 1
ATOM 2243 N N . LEU A 1 279 ? -12.222 6.497 2.827 1.00 97.56 279 LEU A N 1
ATOM 2244 C CA . LEU A 1 279 ? -11.231 5.475 2.495 1.00 97.56 279 LEU A CA 1
ATOM 2245 C C . LEU A 1 279 ? -9.841 6.098 2.565 1.00 97.56 279 LEU A C 1
ATOM 2247 O O . LEU A 1 279 ? -9.482 6.887 1.700 1.00 97.56 279 LEU A O 1
ATOM 2251 N N . TYR A 1 280 ? -9.063 5.724 3.571 1.00 97.50 280 TYR A N 1
ATOM 2252 C CA . TYR A 1 280 ? -7.747 6.288 3.836 1.00 97.50 280 TYR A CA 1
ATOM 2253 C C . TYR A 1 280 ? -6.676 5.248 3.576 1.00 97.50 280 TYR A C 1
ATOM 2255 O O . TYR A 1 280 ? -6.736 4.149 4.119 1.00 97.50 280 TYR A O 1
ATOM 2263 N N . LYS A 1 281 ? -5.692 5.599 2.757 1.00 96.50 281 LYS A N 1
ATOM 2264 C CA . LYS A 1 281 ? -4.491 4.814 2.516 1.00 96.50 281 LYS A CA 1
ATOM 2265 C C . LYS A 1 281 ? -3.389 5.292 3.447 1.00 96.50 281 LYS A C 1
ATOM 2267 O O . LYS A 1 281 ? -2.954 6.433 3.337 1.00 96.50 281 LYS A O 1
ATOM 2272 N N . CYS A 1 282 ? -2.886 4.414 4.300 1.00 89.56 282 CYS A N 1
ATOM 2273 C CA . CYS A 1 282 ? -1.821 4.745 5.233 1.00 89.56 282 CYS A CA 1
ATOM 2274 C C . CYS A 1 282 ? -0.448 4.319 4.701 1.00 89.56 282 CYS A C 1
ATOM 2276 O O . CYS A 1 282 ? -0.285 3.252 4.095 1.00 89.56 282 CYS A O 1
ATOM 2278 N N . SER A 1 283 ? 0.528 5.199 4.915 1.00 82.25 283 SER A N 1
ATOM 2279 C CA . SER A 1 283 ? 1.935 5.025 4.543 1.00 82.25 283 SER A CA 1
ATOM 2280 C C . SER A 1 283 ? 2.805 4.917 5.800 1.00 82.25 283 SER A C 1
ATOM 2282 O O . SER A 1 283 ? 2.283 5.029 6.901 1.00 82.25 283 SER A O 1
ATOM 2284 N N . LEU A 1 284 ? 4.107 4.666 5.627 1.00 77.81 284 LEU A N 1
ATOM 2285 C CA . LEU A 1 284 ? 5.064 4.351 6.694 1.00 77.81 284 LEU A CA 1
ATOM 2286 C C . LEU A 1 284 ? 4.937 5.286 7.913 1.00 77.81 284 LEU A C 1
ATOM 2288 O O . LEU A 1 284 ? 4.845 6.500 7.743 1.00 77.81 284 LEU A O 1
ATOM 2292 N N . LEU A 1 285 ? 5.031 4.713 9.121 1.00 76.69 285 LEU A N 1
ATOM 2293 C CA . LEU A 1 285 ? 4.870 5.373 10.430 1.00 76.69 285 LEU A CA 1
ATOM 2294 C C . LEU A 1 285 ? 3.425 5.724 10.845 1.00 76.69 285 LEU A C 1
ATOM 2296 O O . LEU A 1 285 ? 3.233 6.454 11.817 1.00 76.69 285 LEU A O 1
ATOM 2300 N N . ALA A 1 286 ? 2.403 5.189 10.176 1.00 81.69 286 ALA A N 1
ATOM 2301 C CA . ALA A 1 286 ? 1.010 5.312 10.605 1.00 81.69 286 ALA A CA 1
ATOM 2302 C C . ALA A 1 286 ? 0.657 4.287 11.704 1.00 81.69 286 ALA A C 1
ATOM 2304 O O . ALA A 1 286 ? 0.263 3.158 11.417 1.00 81.69 286 ALA A O 1
ATOM 2305 N N . TYR A 1 287 ? 0.771 4.680 12.974 1.00 85.06 287 TYR A N 1
ATOM 2306 C CA . TYR A 1 287 ? 0.556 3.810 14.142 1.00 85.06 287 TYR A CA 1
ATOM 2307 C C . TYR A 1 287 ? -0.823 3.967 14.815 1.00 85.06 287 TYR A C 1
ATOM 2309 O O . TYR A 1 287 ? -0.932 3.821 16.030 1.00 85.06 287 TYR A O 1
ATOM 2317 N N . LEU A 1 288 ? -1.879 4.253 14.041 1.00 89.44 288 LEU A N 1
ATOM 2318 C CA . LEU A 1 288 ? -3.265 4.397 14.531 1.00 89.44 288 LEU A CA 1
ATOM 2319 C C . LEU A 1 288 ? -3.412 5.432 15.665 1.00 89.44 288 LEU A C 1
ATOM 2321 O O . LEU A 1 288 ? -4.080 5.196 16.667 1.00 89.44 288 LEU A O 1
ATOM 2325 N N . ASN A 1 289 ? -2.767 6.582 15.497 1.00 86.44 289 ASN A N 1
ATOM 2326 C CA . ASN A 1 289 ? -2.740 7.693 16.449 1.00 86.44 289 ASN A CA 1
ATOM 2327 C C . ASN A 1 289 ? -2.929 9.040 15.728 1.00 86.44 289 ASN A C 1
ATOM 2329 O O . ASN A 1 289 ? -3.062 9.070 14.506 1.00 86.44 289 ASN A O 1
ATOM 2333 N N . GLU A 1 290 ? -2.903 10.157 16.459 1.00 81.56 290 GLU A N 1
ATOM 2334 C CA . GLU A 1 290 ? -3.074 11.499 15.876 1.00 81.56 290 GLU A CA 1
ATOM 2335 C C . GLU A 1 290 ? -2.072 11.797 14.744 1.00 81.56 290 GLU A C 1
ATOM 2337 O O . GLU A 1 290 ? -2.462 12.335 13.709 1.00 81.56 290 GLU A O 1
ATOM 2342 N N . ASP A 1 291 ? -0.811 11.363 14.870 1.00 79.56 291 ASP A N 1
ATOM 2343 C CA . ASP A 1 291 ? 0.207 11.544 13.822 1.00 79.56 291 ASP A CA 1
ATOM 2344 C C . ASP A 1 291 ? -0.191 10.859 12.506 1.00 79.56 291 ASP A C 1
ATOM 2346 O O . ASP A 1 291 ? 0.094 11.360 11.415 1.00 79.56 291 ASP A O 1
ATOM 2350 N N . SER A 1 292 ? -0.927 9.746 12.598 1.00 83.44 292 SER A N 1
ATOM 2351 C CA . SER A 1 292 ? -1.440 9.018 11.434 1.00 83.44 292 SER A CA 1
ATOM 2352 C C . SER A 1 292 ? -2.413 9.862 10.607 1.00 83.44 292 SER A C 1
ATOM 2354 O O . SER A 1 292 ? -2.573 9.600 9.414 1.00 83.44 292 SER A O 1
ATOM 2356 N N . ALA A 1 293 ? -3.019 10.905 11.189 1.00 84.25 293 ALA A N 1
ATOM 2357 C CA . ALA A 1 293 ? -3.966 11.763 10.488 1.00 84.25 293 ALA A CA 1
ATOM 2358 C C . ALA A 1 293 ? -3.339 12.469 9.279 1.00 84.25 293 ALA A C 1
ATOM 2360 O O . ALA A 1 293 ? -4.006 12.633 8.261 1.00 84.25 293 ALA A O 1
ATOM 2361 N N . ASN A 1 294 ? -2.056 12.831 9.386 1.00 80.00 294 ASN A N 1
ATOM 2362 C CA . ASN A 1 294 ? -1.298 13.503 8.328 1.00 80.00 294 ASN A CA 1
ATOM 2363 C C . ASN A 1 294 ? -0.519 12.528 7.428 1.00 80.00 294 ASN A C 1
ATOM 2365 O O . ASN A 1 294 ? 0.014 12.941 6.401 1.00 80.00 294 ASN A O 1
ATOM 2369 N N . ILE A 1 295 ? -0.427 11.252 7.815 1.00 81.25 295 ILE A N 1
ATOM 2370 C CA . ILE A 1 295 ? 0.302 10.206 7.079 1.00 81.25 295 ILE A CA 1
ATOM 2371 C C . ILE A 1 295 ? -0.640 9.423 6.155 1.00 81.25 295 ILE A C 1
ATOM 2373 O O . ILE A 1 295 ? -0.220 8.912 5.113 1.00 81.25 295 ILE A O 1
ATOM 2377 N N . CYS A 1 296 ? -1.912 9.305 6.535 1.00 87.50 296 CYS A N 1
ATOM 2378 C CA . CYS A 1 296 ? -2.913 8.606 5.746 1.00 87.50 296 CYS A CA 1
ATOM 2379 C C . CYS A 1 296 ? -3.639 9.557 4.787 1.00 87.50 296 CYS A C 1
ATOM 2381 O O . CYS A 1 296 ? -4.198 10.573 5.195 1.00 87.50 296 CYS A O 1
ATOM 2383 N N . GLU A 1 297 ? -3.692 9.189 3.511 1.00 91.44 297 GLU A N 1
ATOM 2384 C CA . GLU A 1 297 ? -4.301 9.990 2.449 1.00 91.44 297 GLU A CA 1
ATOM 2385 C C . GLU A 1 297 ? -5.684 9.448 2.084 1.00 91.44 297 GLU A C 1
ATOM 2387 O O . GLU A 1 297 ? -5.859 8.240 1.907 1.00 91.44 297 GLU A O 1
ATOM 2392 N N . ASN A 1 298 ? -6.673 10.330 1.933 1.00 94.69 298 ASN A N 1
ATOM 2393 C CA . ASN A 1 298 ? -7.995 9.929 1.462 1.00 94.69 298 ASN A CA 1
ATOM 2394 C C . ASN A 1 298 ? -7.949 9.596 -0.038 1.00 94.69 298 ASN A C 1
ATOM 2396 O O . ASN A 1 298 ? -7.436 10.361 -0.846 1.00 94.69 298 ASN A O 1
ATOM 2400 N N . GLU A 1 299 ? -8.514 8.454 -0.411 1.00 94.69 299 GLU A N 1
ATOM 2401 C CA . GLU A 1 299 ? -8.581 7.951 -1.783 1.00 94.69 299 GLU A CA 1
ATOM 2402 C C . GLU A 1 299 ? -9.665 8.609 -2.645 1.00 94.69 299 GLU A C 1
ATOM 2404 O O . GLU A 1 299 ? -9.752 8.352 -3.853 1.00 94.69 299 GLU A O 1
ATOM 2409 N N . ASN A 1 300 ? -10.535 9.410 -2.032 1.00 93.25 300 ASN A N 1
ATOM 2410 C CA . ASN A 1 300 ? -11.551 10.168 -2.734 1.00 93.25 300 ASN A CA 1
ATOM 2411 C C . ASN A 1 300 ? -11.061 11.591 -3.043 1.00 93.25 300 ASN A C 1
ATOM 2413 O O . ASN A 1 300 ? -11.274 12.527 -2.275 1.00 93.25 300 ASN A O 1
ATOM 2417 N N . ASP A 1 301 ? -10.470 11.748 -4.227 1.00 86.75 301 ASP A N 1
ATOM 2418 C CA . ASP A 1 301 ? -10.013 13.041 -4.757 1.00 86.75 301 ASP A CA 1
ATOM 2419 C C . ASP A 1 301 ? -11.166 14.029 -5.070 1.00 86.75 301 ASP A C 1
ATOM 2421 O O . ASP A 1 301 ? -10.907 15.192 -5.381 1.00 86.75 301 ASP A O 1
ATOM 2425 N N . ASP A 1 302 ? -12.433 13.590 -5.040 1.00 89.12 302 ASP A N 1
ATOM 2426 C CA . ASP A 1 302 ? -13.600 14.410 -5.401 1.00 89.12 302 ASP A CA 1
ATOM 2427 C C . ASP A 1 302 ? -14.194 15.181 -4.195 1.00 89.12 302 ASP A C 1
ATOM 2429 O O . ASP A 1 302 ? -15.205 15.880 -4.333 1.00 89.12 302 ASP A O 1
ATOM 2433 N N . ILE A 1 303 ? -13.577 15.090 -3.008 1.00 88.25 303 ILE A N 1
ATOM 2434 C CA . ILE A 1 303 ? -14.000 15.821 -1.804 1.00 88.25 303 ILE A CA 1
ATOM 2435 C C . ILE A 1 303 ? -13.666 17.316 -1.950 1.00 88.25 303 ILE A C 1
ATOM 2437 O O . ILE A 1 303 ? -12.506 17.716 -1.992 1.00 88.25 303 ILE A O 1
ATOM 2441 N N . VAL A 1 304 ? -14.703 18.161 -2.009 1.00 84.69 304 VAL A N 1
ATOM 2442 C CA . VAL A 1 304 ? -14.562 19.621 -2.194 1.00 84.69 304 VAL A CA 1
ATOM 2443 C C . VAL A 1 304 ? -14.245 20.352 -0.886 1.00 84.69 304 VAL A C 1
ATOM 2445 O O . VAL A 1 304 ? -13.466 21.302 -0.890 1.00 84.69 304 VAL A O 1
ATOM 2448 N N . ASP A 1 305 ? -14.854 19.922 0.218 1.00 84.88 305 ASP A N 1
ATOM 2449 C CA . ASP A 1 305 ? -14.617 20.453 1.562 1.00 84.88 305 ASP A CA 1
ATOM 2450 C C . ASP A 1 305 ? -14.397 19.271 2.515 1.00 84.88 305 ASP A C 1
ATOM 2452 O O . ASP A 1 305 ? -15.358 18.572 2.848 1.00 84.88 305 ASP A O 1
ATOM 2456 N N . PRO A 1 306 ? -13.141 18.991 2.905 1.00 84.69 306 PRO A N 1
ATOM 2457 C CA . PRO A 1 306 ? -12.827 17.846 3.742 1.00 84.69 306 PRO A CA 1
ATOM 2458 C C . PRO A 1 306 ? -12.999 18.133 5.237 1.00 84.69 306 PRO A C 1
ATOM 2460 O O . PRO A 1 306 ? -12.718 17.240 6.020 1.00 84.69 306 PRO A O 1
ATOM 2463 N N . THR A 1 307 ? -13.426 19.331 5.664 1.00 85.88 307 THR A N 1
ATOM 2464 C CA . THR A 1 307 ? -13.362 19.749 7.081 1.00 85.88 307 THR A CA 1
ATOM 2465 C C . THR A 1 307 ? -14.046 18.757 8.028 1.00 85.88 307 THR A C 1
ATOM 2467 O O . THR A 1 307 ? -13.396 18.225 8.923 1.00 85.88 307 THR A O 1
ATOM 2470 N N . GLU A 1 308 ? -15.323 18.444 7.792 1.00 86.62 308 GLU A N 1
ATOM 2471 C CA . GLU A 1 308 ? -16.095 17.508 8.630 1.00 86.62 308 GLU A CA 1
ATOM 2472 C C . GLU A 1 308 ? -15.509 16.088 8.597 1.00 86.62 308 GLU A C 1
ATOM 2474 O O . GLU A 1 308 ? -15.399 15.422 9.622 1.00 86.62 308 GLU A O 1
ATOM 2479 N N . ILE A 1 309 ? -15.069 15.648 7.417 1.00 89.19 309 ILE A N 1
ATOM 2480 C CA .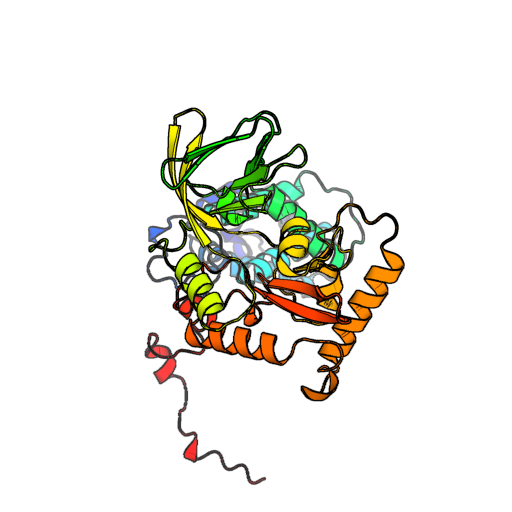 ILE A 1 309 ? -14.481 14.321 7.194 1.00 89.19 309 ILE A CA 1
ATOM 2481 C C . ILE A 1 309 ? -13.140 14.191 7.935 1.00 89.19 309 ILE A C 1
ATOM 2483 O O . ILE A 1 309 ? -12.860 13.165 8.552 1.00 89.19 309 ILE A O 1
ATOM 2487 N N . SER A 1 310 ? -12.321 15.242 7.915 1.00 87.94 310 SER A N 1
ATOM 2488 C CA . SER A 1 310 ? -11.048 15.311 8.631 1.00 87.94 310 SER A CA 1
ATOM 2489 C C . SER A 1 310 ? -11.243 15.370 10.146 1.00 87.94 310 SER A C 1
ATOM 2491 O O . SER A 1 310 ? -10.513 14.697 10.867 1.00 87.94 310 SER A O 1
ATOM 2493 N N . GLU A 1 311 ? -12.235 16.117 10.642 1.00 92.19 311 GLU A N 1
ATOM 2494 C CA . GLU A 1 311 ? -12.582 16.133 12.071 1.00 92.19 311 GLU A CA 1
ATOM 2495 C C . GLU A 1 311 ? -13.029 14.749 12.557 1.00 92.19 311 GLU A C 1
ATOM 2497 O O . GLU A 1 311 ? -12.597 14.284 13.617 1.00 92.19 311 GLU A O 1
ATOM 2502 N N . GLU A 1 312 ? -13.859 14.058 11.770 1.00 94.56 312 GLU A N 1
ATOM 2503 C CA . GLU A 1 312 ? -14.313 12.707 12.094 1.00 94.56 312 GLU A CA 1
ATOM 2504 C C . GLU A 1 312 ? -13.154 11.698 12.102 1.00 94.56 312 GLU A C 1
ATOM 2506 O O . GLU A 1 312 ? -13.028 10.885 13.019 1.00 94.56 312 GLU A O 1
ATOM 2511 N N . TRP A 1 313 ? -12.272 11.794 11.108 1.00 94.12 313 TRP A N 1
ATOM 2512 C CA . TRP A 1 313 ? -11.066 10.984 10.986 1.00 94.12 313 TRP A CA 1
ATOM 2513 C C . TRP A 1 313 ? -10.113 11.155 12.176 1.00 94.12 313 TRP A C 1
ATOM 2515 O O . TRP A 1 313 ? -9.716 10.167 12.796 1.00 94.12 313 TRP A O 1
ATOM 2525 N N . SER A 1 314 ? -9.798 12.396 12.557 1.00 93.25 314 SER A N 1
ATOM 2526 C CA . SER A 1 314 ? -8.977 12.676 13.741 1.00 93.25 314 SER A CA 1
ATOM 2527 C C . SER A 1 314 ? -9.646 12.194 15.032 1.00 93.25 314 SER A C 1
ATOM 2529 O O . SER A 1 314 ? -8.977 11.645 15.906 1.00 93.25 314 SER A O 1
ATOM 2531 N N . THR A 1 315 ? -10.971 12.338 15.143 1.00 95.31 315 THR A N 1
ATOM 2532 C CA . THR A 1 315 ? -11.736 11.841 16.300 1.00 95.31 315 THR A CA 1
ATOM 2533 C C . THR A 1 315 ? -11.648 10.321 16.417 1.00 95.31 315 THR A C 1
ATOM 2535 O O . THR A 1 315 ? -11.424 9.803 17.512 1.00 95.31 315 THR A O 1
ATOM 2538 N N . PHE A 1 316 ? -11.782 9.597 15.304 1.00 97.19 316 PHE A N 1
ATOM 2539 C CA . PHE A 1 316 ? -11.608 8.147 15.275 1.00 97.19 316 PHE A CA 1
ATOM 2540 C C . PHE A 1 316 ? -10.202 7.735 15.731 1.00 97.19 316 PHE A C 1
ATOM 2542 O O . PHE A 1 316 ? -10.080 6.896 16.622 1.00 97.19 316 PHE A O 1
ATOM 2549 N N . LEU A 1 317 ? -9.150 8.350 15.179 1.00 95.75 317 LEU A N 1
ATOM 2550 C CA . LEU A 1 317 ? -7.767 8.036 15.552 1.00 95.75 317 LEU A CA 1
ATOM 2551 C C . LEU A 1 317 ? -7.491 8.280 17.040 1.00 95.75 317 LEU A C 1
ATOM 2553 O O . LEU A 1 317 ? -6.900 7.426 17.696 1.00 95.75 317 LEU A O 1
ATOM 2557 N N . ASN A 1 318 ? -7.970 9.397 17.592 1.00 95.75 318 ASN A N 1
ATOM 2558 C CA . ASN A 1 318 ? -7.843 9.676 19.023 1.00 95.75 318 ASN A CA 1
ATOM 2559 C C . ASN A 1 318 ? -8.615 8.659 19.870 1.00 95.75 318 ASN A C 1
ATOM 2561 O O . ASN A 1 318 ? -8.102 8.193 20.880 1.00 95.75 318 ASN A O 1
ATOM 2565 N N . THR A 1 319 ? -9.806 8.251 19.425 1.00 96.44 319 THR A N 1
ATOM 2566 C CA . THR A 1 319 ? -10.611 7.231 20.115 1.00 96.44 319 THR A CA 1
ATOM 2567 C C . THR A 1 319 ? -9.882 5.885 20.167 1.00 96.44 319 THR A C 1
ATOM 2569 O O . THR A 1 319 ? -9.844 5.255 21.220 1.00 96.44 319 THR A O 1
ATOM 2572 N N . ILE A 1 320 ? -9.266 5.455 19.059 1.00 95.00 320 ILE A N 1
ATOM 2573 C CA . ILE A 1 320 ? -8.447 4.233 19.017 1.00 95.00 320 ILE A CA 1
ATOM 2574 C C . ILE A 1 320 ? -7.224 4.356 19.928 1.00 95.00 320 ILE A C 1
ATOM 2576 O O . ILE A 1 320 ? -6.912 3.420 20.659 1.00 95.00 320 ILE A O 1
ATOM 2580 N N . PHE A 1 321 ? -6.542 5.500 19.897 1.00 93.81 321 PHE A N 1
ATOM 2581 C CA . PHE A 1 321 ? -5.326 5.723 20.675 1.00 93.81 321 PHE A CA 1
ATOM 2582 C C . PHE A 1 321 ? -5.578 5.773 22.190 1.00 93.81 321 PHE A C 1
ATOM 2584 O O . PHE A 1 321 ? -4.759 5.291 22.971 1.00 93.81 321 PHE A O 1
ATOM 2591 N N . GLU A 1 322 ? -6.705 6.346 22.616 1.00 95.06 322 GLU A N 1
ATOM 2592 C CA . GLU A 1 322 ? -7.074 6.466 24.032 1.00 95.06 322 GLU A CA 1
ATOM 2593 C C . GLU A 1 322 ? -7.711 5.192 24.609 1.00 95.06 322 GLU A C 1
ATOM 2595 O O . GLU A 1 322 ? -7.777 5.042 25.836 1.00 95.06 322 GLU A O 1
ATOM 2600 N N . ALA A 1 323 ? -8.154 4.267 23.754 1.00 95.06 323 ALA A N 1
ATOM 2601 C CA . ALA A 1 323 ? -8.784 3.016 24.156 1.00 95.06 323 ALA A CA 1
ATOM 2602 C C . ALA A 1 323 ? -7.900 2.214 25.124 1.00 95.06 323 ALA A C 1
ATOM 2604 O O . ALA A 1 323 ? -6.703 2.030 24.905 1.00 95.06 323 ALA A O 1
ATOM 2605 N N . GLN A 1 324 ? -8.494 1.709 26.205 1.00 94.44 324 GLN A N 1
ATOM 2606 C CA . GLN A 1 324 ? -7.801 0.884 27.203 1.00 94.44 324 GLN A CA 1
ATOM 2607 C C . GLN A 1 324 ? -8.172 -0.598 27.081 1.00 94.44 324 GLN A C 1
ATOM 2609 O O . GLN A 1 324 ? -7.544 -1.459 27.702 1.00 94.44 324 GLN A O 1
ATOM 2614 N N . SER A 1 325 ? -9.199 -0.899 26.292 1.00 94.75 325 SER A N 1
ATOM 2615 C CA . SER A 1 325 ? -9.738 -2.231 26.060 1.00 94.75 325 SER A CA 1
ATOM 2616 C C . SER A 1 325 ? -10.369 -2.333 24.669 1.00 94.75 325 SER A C 1
ATOM 2618 O O . SER A 1 325 ? -10.614 -1.325 24.007 1.00 94.75 325 SER A O 1
ATOM 2620 N N . ALA A 1 326 ? -10.631 -3.561 24.218 1.00 94.81 326 ALA A N 1
ATOM 2621 C CA . ALA A 1 326 ? -11.356 -3.801 22.972 1.00 94.81 326 ALA A CA 1
ATOM 2622 C C . ALA A 1 326 ? -12.772 -3.210 23.038 1.00 94.81 326 ALA A C 1
ATOM 2624 O O . ALA A 1 326 ? -13.224 -2.565 22.094 1.00 94.81 326 ALA A O 1
ATOM 2625 N N . GLU A 1 327 ? -13.432 -3.381 24.183 1.00 95.88 327 GLU A N 1
ATOM 2626 C CA . GLU A 1 327 ? -14.797 -2.940 24.443 1.00 95.88 327 GLU A CA 1
ATOM 2627 C C . GLU A 1 327 ? -14.977 -1.424 24.262 1.00 95.88 327 GLU A C 1
ATOM 2629 O O . GLU A 1 327 ? -16.045 -0.990 23.837 1.00 95.88 327 GLU A O 1
ATOM 2634 N N . ASP A 1 328 ? -13.934 -0.622 24.511 1.00 96.94 328 ASP A N 1
ATOM 2635 C CA . ASP A 1 328 ? -13.975 0.840 24.343 1.00 96.94 328 ASP A CA 1
ATOM 2636 C C . ASP A 1 328 ? -14.188 1.269 22.880 1.00 96.94 328 ASP A C 1
ATOM 2638 O O . ASP A 1 328 ? -14.651 2.380 22.618 1.00 96.94 328 ASP A O 1
ATOM 2642 N N . ILE A 1 329 ? -13.849 0.399 21.921 1.00 97.88 329 ILE A N 1
ATOM 2643 C CA . ILE A 1 329 ? -13.831 0.718 20.485 1.00 97.88 329 ILE A CA 1
ATOM 2644 C C . ILE A 1 329 ? -14.701 -0.210 19.637 1.00 97.88 329 ILE A C 1
ATOM 2646 O O . ILE A 1 329 ? -14.833 0.019 18.435 1.00 97.88 329 ILE A O 1
ATOM 2650 N N . GLU A 1 330 ? -15.341 -1.221 20.228 1.00 97.56 330 GLU A N 1
ATOM 2651 C CA . GLU A 1 330 ? -16.201 -2.166 19.502 1.00 97.56 330 GLU A CA 1
ATOM 2652 C C . GLU A 1 330 ? -17.349 -1.479 18.751 1.00 97.56 330 GLU A C 1
ATOM 2654 O O . GLU A 1 330 ? -17.770 -1.974 17.704 1.00 97.56 330 GLU A O 1
ATOM 2659 N N . ASP A 1 331 ? -17.845 -0.338 19.232 1.00 97.44 331 ASP A N 1
ATOM 2660 C CA . ASP A 1 331 ? -18.923 0.416 18.580 1.00 97.44 331 ASP A CA 1
ATOM 2661 C C . ASP A 1 331 ? -18.458 1.190 17.336 1.00 97.44 331 ASP A C 1
ATOM 2663 O O . ASP A 1 331 ? -19.274 1.485 16.461 1.00 97.44 331 ASP A O 1
ATOM 2667 N N . VAL A 1 332 ? -17.158 1.485 17.224 1.00 97.62 332 VAL A N 1
ATOM 2668 C CA . VAL A 1 332 ? -16.584 2.323 16.156 1.00 97.62 332 VAL A CA 1
ATOM 2669 C C . VAL A 1 332 ? -15.566 1.594 15.281 1.00 97.62 332 VAL A C 1
ATOM 2671 O O . VAL A 1 332 ? -15.206 2.115 14.229 1.00 97.62 332 VAL A O 1
ATOM 2674 N N . PHE A 1 333 ? -15.117 0.395 15.656 1.00 98.44 333 PHE A N 1
ATOM 2675 C CA . PHE A 1 333 ? -14.067 -0.348 14.960 1.00 98.44 333 PHE A CA 1
ATOM 2676 C C . PHE A 1 333 ? -14.368 -1.850 14.892 1.00 98.44 333 PHE A C 1
ATOM 2678 O O . PHE A 1 333 ? -14.905 -2.449 15.824 1.00 98.44 333 PHE A O 1
ATOM 2685 N N . GLU A 1 334 ? -14.003 -2.489 13.781 1.00 98.38 334 GLU A N 1
ATOM 2686 C CA . GLU A 1 334 ? -14.118 -3.939 13.593 1.00 98.38 334 GLU A CA 1
ATOM 2687 C C . GLU A 1 334 ? -12.989 -4.685 14.330 1.00 98.38 334 GLU A C 1
ATOM 2689 O O . GLU A 1 334 ? -12.065 -5.227 13.716 1.00 98.38 334 GLU A O 1
ATOM 2694 N N . VAL A 1 335 ? -13.064 -4.732 15.664 1.00 97.94 335 VAL A N 1
ATOM 2695 C CA . VAL A 1 335 ? -12.034 -5.343 16.527 1.00 97.94 335 VAL A CA 1
ATOM 2696 C C . VAL A 1 335 ? -11.758 -6.806 16.158 1.00 97.94 335 VAL A C 1
ATOM 2698 O O . VAL A 1 335 ? -10.603 -7.201 15.998 1.00 97.94 335 VAL A O 1
ATOM 2701 N N . ASP A 1 336 ? -12.804 -7.607 15.934 1.00 97.19 336 ASP A N 1
ATOM 2702 C CA . ASP A 1 336 ? -12.673 -9.013 15.524 1.00 97.19 336 ASP A CA 1
ATOM 2703 C C . ASP A 1 336 ? -11.933 -9.180 14.190 1.00 97.19 336 ASP A C 1
ATOM 2705 O O . ASP A 1 336 ? -11.228 -10.172 13.977 1.00 97.19 336 ASP A O 1
ATOM 2709 N N . HIS A 1 337 ? -12.121 -8.240 13.260 1.00 97.94 337 HIS A N 1
ATOM 2710 C CA . HIS A 1 337 ? -11.412 -8.239 11.985 1.00 97.94 337 HIS A CA 1
ATOM 2711 C C . HIS A 1 337 ? -9.935 -7.912 12.200 1.00 97.94 337 HIS A C 1
ATOM 2713 O O . HIS A 1 337 ? -9.072 -8.656 11.738 1.00 97.94 337 HIS A O 1
ATOM 2719 N N . PHE A 1 338 ? -9.651 -6.857 12.964 1.00 97.50 338 PHE A N 1
ATOM 2720 C CA . PHE A 1 338 ? -8.290 -6.441 13.280 1.00 97.50 338 PHE A CA 1
ATOM 2721 C C . PHE A 1 338 ? -7.494 -7.549 13.978 1.00 97.50 338 PHE A C 1
ATOM 2723 O O . PHE A 1 338 ? -6.391 -7.873 13.553 1.00 97.50 338 PHE A O 1
ATOM 2730 N N . ILE A 1 339 ? -8.068 -8.225 14.979 1.00 96.19 339 ILE A N 1
ATOM 2731 C CA . ILE A 1 339 ? -7.400 -9.347 15.659 1.00 96.19 339 ILE A CA 1
ATOM 2732 C C . ILE A 1 339 ? -7.076 -10.483 14.676 1.00 96.19 339 ILE A C 1
ATOM 2734 O O . ILE A 1 339 ? -6.013 -11.098 14.774 1.00 96.19 339 ILE A O 1
ATOM 2738 N N . LYS A 1 340 ? -7.955 -10.772 13.705 1.00 97.81 340 LYS A N 1
ATOM 2739 C CA . LYS A 1 340 ? -7.669 -11.782 12.672 1.00 97.81 340 LYS A CA 1
ATOM 2740 C C . LYS A 1 340 ? -6.524 -11.359 11.756 1.00 97.81 340 LYS A C 1
ATOM 2742 O O . LYS A 1 340 ? -5.701 -12.214 11.442 1.00 97.81 340 LYS A O 1
ATOM 2747 N N . GLU A 1 341 ? -6.454 -10.088 11.364 1.00 97.62 341 GLU A N 1
ATOM 2748 C CA . GLU A 1 341 ? -5.316 -9.532 10.615 1.00 97.62 341 GLU A CA 1
ATOM 2749 C C . GLU A 1 341 ? -4.017 -9.702 11.421 1.00 97.62 341 GLU A C 1
ATOM 2751 O O . GLU A 1 341 ? -3.066 -10.292 10.917 1.00 97.62 341 GLU A O 1
ATOM 2756 N N . MET A 1 342 ? -4.014 -9.364 12.718 1.00 95.75 342 MET A N 1
ATOM 2757 C CA . MET A 1 342 ? -2.845 -9.558 13.596 1.00 95.75 342 MET A CA 1
ATOM 2758 C C . MET A 1 342 ? -2.402 -11.023 13.686 1.00 95.75 342 MET A C 1
ATOM 2760 O O . MET A 1 342 ? -1.210 -11.331 13.651 1.00 95.75 342 MET A O 1
ATOM 2764 N N . VAL A 1 343 ? -3.356 -11.953 13.791 1.00 95.75 343 VAL A N 1
ATOM 2765 C CA . VAL A 1 343 ? -3.064 -13.393 13.801 1.00 95.75 343 VAL A CA 1
ATOM 2766 C C . VAL A 1 343 ? -2.481 -13.844 12.462 1.00 95.75 343 VAL A C 1
ATOM 2768 O O . VAL A 1 343 ? -1.541 -14.639 12.452 1.00 95.75 343 VAL A O 1
ATOM 2771 N N . ILE A 1 344 ? -3.019 -13.362 11.339 1.00 96.38 344 ILE A N 1
ATOM 2772 C CA . ILE A 1 344 ? -2.499 -13.684 10.006 1.00 96.38 344 ILE A CA 1
ATOM 2773 C C . ILE A 1 344 ? -1.075 -13.153 9.858 1.00 96.38 344 ILE A C 1
ATOM 2775 O O . ILE A 1 344 ? -0.193 -13.921 9.480 1.00 96.38 344 ILE A O 1
ATOM 2779 N N . GLU A 1 345 ? -0.827 -11.890 10.199 1.00 93.12 345 GLU A N 1
ATOM 2780 C CA . GLU A 1 345 ? 0.508 -11.297 10.132 1.00 93.12 345 GLU A CA 1
ATOM 2781 C C . GLU A 1 345 ? 1.513 -12.077 10.979 1.00 93.12 345 GLU A C 1
ATOM 2783 O O . GLU A 1 345 ? 2.558 -12.488 10.474 1.00 93.12 345 GLU A O 1
ATOM 2788 N N . TYR A 1 346 ? 1.160 -12.385 12.230 1.00 92.12 346 TYR A N 1
ATOM 2789 C CA . TYR A 1 346 ? 2.004 -13.178 13.119 1.00 92.12 346 TYR A CA 1
ATOM 2790 C C . TYR A 1 346 ? 2.320 -14.566 12.539 1.00 92.12 346 TYR A C 1
ATOM 2792 O O . TYR A 1 346 ? 3.482 -14.966 12.476 1.00 92.12 346 TYR A O 1
ATOM 2800 N N . LEU A 1 347 ? 1.302 -15.305 12.081 1.00 94.19 347 LEU A N 1
ATOM 2801 C CA . LEU A 1 347 ? 1.473 -16.664 11.552 1.00 94.19 347 LEU A CA 1
ATOM 2802 C C . LEU A 1 347 ? 2.252 -16.700 10.238 1.00 94.19 347 LEU A C 1
ATOM 2804 O O . LEU A 1 347 ? 2.956 -17.674 9.965 1.00 94.19 347 LEU A O 1
ATOM 2808 N N . LEU A 1 348 ? 2.108 -15.666 9.412 1.00 93.88 348 LEU A N 1
ATOM 2809 C CA . LEU A 1 348 ? 2.839 -15.544 8.160 1.00 93.88 348 LEU A CA 1
ATOM 2810 C C . LEU A 1 348 ? 4.213 -14.906 8.356 1.00 93.88 348 LEU A C 1
ATOM 2812 O O . LEU A 1 348 ? 4.972 -14.840 7.394 1.00 93.88 348 LEU A O 1
ATOM 2816 N N . GLY A 1 349 ? 4.565 -14.447 9.557 1.00 90.44 349 GLY A N 1
ATOM 2817 C CA . GLY A 1 349 ? 5.802 -13.700 9.752 1.00 90.44 349 GLY A CA 1
ATOM 2818 C C . GLY A 1 349 ? 5.850 -12.454 8.864 1.00 90.44 349 GLY A C 1
ATOM 2819 O O . GLY A 1 349 ? 6.867 -12.197 8.219 1.00 90.44 349 GLY A O 1
ATOM 2820 N N . ALA A 1 350 ? 4.712 -11.773 8.744 1.00 90.62 350 ALA A N 1
ATOM 2821 C CA . ALA A 1 350 ? 4.584 -10.484 8.087 1.00 90.62 350 ALA A CA 1
ATOM 2822 C C . ALA A 1 350 ? 5.026 -9.376 9.041 1.00 90.62 350 ALA A C 1
ATOM 2824 O O . ALA A 1 350 ? 4.915 -9.519 10.260 1.00 90.62 350 ALA A O 1
ATOM 2825 N N . TRP A 1 351 ? 5.544 -8.290 8.482 1.00 84.88 351 TRP A N 1
ATOM 2826 C CA . TRP A 1 351 ? 6.120 -7.226 9.297 1.00 84.88 351 TRP A CA 1
ATOM 2827 C C . TRP A 1 351 ? 6.001 -5.821 8.721 1.00 84.88 351 TRP A C 1
ATOM 2829 O O . TRP A 1 351 ? 6.206 -4.851 9.444 1.00 84.88 351 TRP A O 1
ATOM 2839 N N . ASP A 1 352 ? 5.685 -5.692 7.432 1.00 86.31 352 ASP A N 1
ATOM 2840 C CA . ASP A 1 352 ? 5.611 -4.406 6.726 1.00 86.31 352 ASP A CA 1
ATOM 2841 C C . ASP A 1 352 ? 4.201 -3.794 6.797 1.00 86.31 352 ASP A C 1
ATOM 2843 O O . ASP A 1 352 ? 3.762 -3.095 5.883 1.00 86.31 352 ASP A O 1
ATOM 2847 N N . HIS A 1 353 ? 3.473 -4.116 7.870 1.00 92.19 353 HIS A N 1
ATOM 2848 C CA . HIS A 1 353 ? 2.099 -3.696 8.120 1.00 92.19 353 HIS A CA 1
ATOM 2849 C C . HIS A 1 353 ? 2.026 -2.849 9.390 1.00 92.19 353 HIS A C 1
ATOM 2851 O O . HIS A 1 353 ? 2.747 -1.857 9.507 1.00 92.19 353 HIS A O 1
ATOM 2857 N N . ILE A 1 354 ? 1.190 -3.206 10.369 1.00 87.38 354 ILE A N 1
ATOM 2858 C CA . ILE A 1 354 ? 1.008 -2.389 11.576 1.00 87.38 354 ILE A CA 1
ATOM 2859 C C . ILE A 1 354 ? 2.302 -2.219 12.388 1.00 87.38 354 ILE A C 1
ATOM 2861 O O . ILE A 1 354 ? 2.486 -1.188 13.029 1.00 87.38 354 ILE A O 1
ATOM 2865 N N . GLN A 1 355 ? 3.229 -3.185 12.337 1.00 81.94 355 GLN A N 1
ATOM 2866 C CA . GLN A 1 355 ? 4.485 -3.147 13.099 1.00 81.94 355 GLN A CA 1
ATOM 2867 C C . GLN A 1 355 ? 5.415 -2.020 12.630 1.00 81.94 355 GLN A C 1
ATOM 2869 O O . GLN A 1 355 ? 6.207 -1.524 13.428 1.00 81.94 355 GLN A O 1
ATOM 2874 N N . LEU A 1 356 ? 5.293 -1.592 11.368 1.00 80.50 356 LEU A N 1
ATOM 2875 C CA . LEU A 1 356 ? 5.966 -0.411 10.811 1.00 80.50 356 LEU A CA 1
ATOM 2876 C C . LEU A 1 356 ? 5.005 0.754 10.532 1.00 80.50 356 LEU A C 1
ATOM 2878 O O . LEU A 1 356 ? 5.407 1.779 9.974 1.00 80.50 356 LEU A O 1
ATOM 2882 N N . GLY A 1 357 ? 3.730 0.590 10.886 1.00 82.94 357 GLY A N 1
ATOM 2883 C CA . GLY A 1 357 ? 2.670 1.519 10.529 1.00 82.94 357 GLY A CA 1
ATOM 2884 C C . GLY A 1 357 ? 2.589 1.732 9.018 1.00 82.94 357 GLY A C 1
ATOM 2885 O O . GLY A 1 357 ? 2.644 2.865 8.565 1.00 82.94 357 GLY A O 1
ATOM 2886 N N . HIS A 1 358 ? 2.555 0.666 8.220 1.00 85.50 358 HIS A N 1
ATOM 2887 C CA . HIS A 1 358 ? 2.678 0.733 6.762 1.00 85.50 358 HIS A CA 1
ATOM 2888 C C . HIS A 1 358 ? 1.680 -0.195 6.046 1.00 85.50 358 HIS A C 1
ATOM 2890 O O . HIS A 1 358 ? 1.064 -1.054 6.660 1.00 85.50 358 HIS A O 1
ATOM 2896 N N . ASN A 1 359 ? 1.472 -0.001 4.741 1.00 92.62 359 ASN A N 1
ATOM 2897 C CA . ASN A 1 359 ? 0.698 -0.892 3.866 1.00 92.62 359 ASN A CA 1
ATOM 2898 C C . ASN A 1 359 ? -0.707 -1.329 4.342 1.00 92.62 359 ASN A C 1
ATOM 2900 O O . ASN A 1 359 ? -1.144 -2.459 4.103 1.00 92.62 359 ASN A O 1
ATOM 2904 N N . PHE A 1 360 ? -1.483 -0.419 4.928 1.00 97.38 360 PHE A N 1
ATOM 2905 C CA . PHE A 1 360 ? -2.893 -0.671 5.228 1.00 97.38 360 PHE A CA 1
ATOM 2906 C C . PHE A 1 360 ? -3.800 0.479 4.799 1.00 97.38 360 PHE A C 1
ATOM 2908 O O . PHE A 1 360 ? -3.349 1.584 4.494 1.00 97.38 360 PHE A O 1
ATOM 2915 N N . TYR A 1 361 ? -5.096 0.193 4.754 1.00 98.19 361 TYR A N 1
ATOM 2916 C CA . TYR A 1 361 ? -6.152 1.178 4.606 1.00 98.19 361 TYR A CA 1
ATOM 2917 C C . TYR A 1 361 ? -7.052 1.155 5.833 1.00 98.19 361 TYR A C 1
ATOM 2919 O O . TYR A 1 361 ? -7.220 0.118 6.476 1.00 98.19 361 TYR A O 1
ATOM 2927 N N . LEU A 1 362 ? -7.673 2.294 6.106 1.00 98.19 362 LEU A N 1
ATOM 2928 C CA . LEU A 1 362 ? -8.791 2.407 7.026 1.00 98.19 362 LEU A CA 1
ATOM 2929 C C . LEU A 1 362 ? -10.009 2.882 6.254 1.00 98.19 362 LEU A C 1
ATOM 2931 O O . LEU 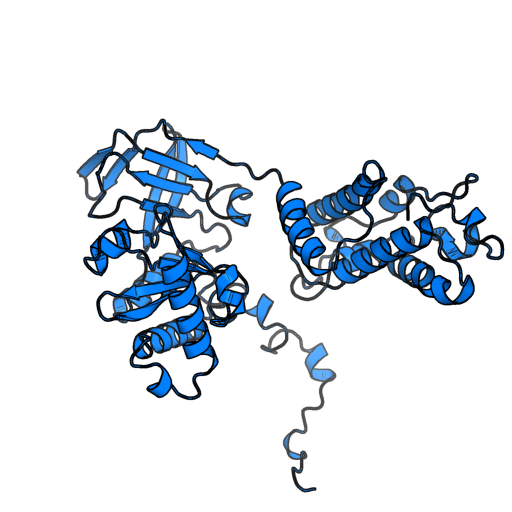A 1 362 ? -9.947 3.844 5.487 1.00 98.19 362 LEU A O 1
ATOM 2935 N N . TYR A 1 363 ? -11.113 2.173 6.436 1.00 98.44 363 TYR A N 1
ATOM 2936 C CA . TYR A 1 363 ? -12.359 2.456 5.743 1.00 98.44 363 TYR A CA 1
ATOM 2937 C C . TYR A 1 363 ? -13.517 2.500 6.730 1.00 98.44 363 TYR A C 1
ATOM 2939 O O . TYR A 1 363 ? -13.678 1.567 7.514 1.00 98.44 363 TYR A O 1
ATOM 2947 N N . LYS A 1 364 ? -14.339 3.550 6.682 1.00 98.00 364 LYS A N 1
ATOM 2948 C CA . LYS A 1 364 ? -15.573 3.616 7.471 1.00 98.00 364 LYS A CA 1
ATOM 2949 C C . LYS A 1 364 ? -16.719 2.969 6.701 1.00 98.00 364 LYS A C 1
ATOM 2951 O O . LYS A 1 364 ? -17.166 3.490 5.685 1.00 98.00 364 LYS A O 1
ATOM 2956 N N . GLN A 1 365 ? -17.211 1.844 7.203 1.00 97.75 365 GLN A N 1
ATOM 2957 C CA . GLN A 1 365 ? -18.295 1.093 6.580 1.00 97.75 365 GLN A CA 1
ATOM 2958 C C . GLN A 1 365 ? -19.666 1.770 6.775 1.00 97.75 365 GLN A C 1
ATOM 2960 O O . GLN A 1 365 ? -19.856 2.542 7.721 1.00 97.75 365 GLN A O 1
ATOM 2965 N N . PRO A 1 366 ? -20.696 1.391 5.988 1.00 96.62 366 PRO A N 1
ATOM 2966 C CA . PRO A 1 366 ? -22.055 1.916 6.146 1.00 96.62 366 PRO A CA 1
ATOM 2967 C C . PRO A 1 366 ? -22.709 1.586 7.495 1.00 96.62 366 PRO A C 1
ATOM 2969 O O . PRO A 1 366 ? -23.693 2.219 7.870 1.00 96.62 366 PRO A O 1
ATOM 2972 N N . ASN A 1 367 ? -22.189 0.591 8.225 1.00 95.94 367 ASN A N 1
ATOM 2973 C CA . ASN A 1 367 ? -22.629 0.264 9.584 1.00 95.94 367 ASN A CA 1
ATOM 2974 C C . ASN A 1 367 ? -22.081 1.242 10.648 1.00 95.94 367 ASN A C 1
ATOM 2976 O O . ASN A 1 367 ? -22.428 1.102 11.816 1.00 95.94 367 ASN A O 1
ATOM 2980 N N . GLY A 1 368 ? -21.247 2.210 10.252 1.00 96.44 368 GLY A N 1
ATOM 2981 C CA . GLY A 1 368 ? -20.626 3.201 11.127 1.00 96.44 368 GLY A CA 1
ATOM 2982 C C . GLY A 1 368 ? -19.259 2.799 11.684 1.00 96.44 368 GLY A C 1
ATOM 2983 O O . GLY A 1 368 ? -18.590 3.659 12.251 1.00 96.44 368 GLY A O 1
ATOM 2984 N N . LYS A 1 369 ? -18.823 1.546 11.500 1.00 98.19 369 LYS A N 1
ATOM 2985 C CA . LYS A 1 369 ? -17.548 1.039 12.018 1.00 98.19 369 LYS A CA 1
ATOM 2986 C C . LYS A 1 369 ? -16.420 1.161 11.006 1.00 98.19 369 LYS A C 1
ATOM 2988 O O . LYS A 1 369 ? -16.577 0.846 9.824 1.00 98.19 369 LYS A O 1
ATOM 2993 N N . TRP A 1 370 ? -15.252 1.530 11.499 1.00 98.50 370 TRP A N 1
ATOM 2994 C CA . TRP A 1 370 ? -14.003 1.512 10.761 1.00 98.50 370 TRP A CA 1
ATOM 2995 C C . TRP A 1 370 ? -13.435 0.094 10.671 1.00 98.50 370 TRP A C 1
ATOM 2997 O O . TRP A 1 370 ? -13.524 -0.685 11.618 1.00 98.50 370 TRP A O 1
ATOM 3007 N N . ILE A 1 371 ? -12.838 -0.246 9.531 1.00 98.56 371 ILE A N 1
ATOM 3008 C CA . ILE A 1 371 ? -12.180 -1.533 9.289 1.00 98.56 371 ILE A CA 1
ATOM 3009 C C . ILE A 1 371 ? -10.753 -1.314 8.785 1.00 98.56 371 ILE A C 1
ATOM 3011 O O . ILE A 1 371 ? -10.507 -0.449 7.942 1.00 98.56 371 ILE A O 1
ATOM 3015 N N . TYR A 1 372 ? -9.824 -2.100 9.323 1.00 98.31 372 TYR A N 1
ATOM 3016 C CA . TYR A 1 372 ? -8.414 -2.147 8.938 1.00 98.31 372 TYR A CA 1
ATOM 3017 C C . TYR A 1 372 ? -8.221 -3.122 7.777 1.00 98.31 372 TYR A C 1
ATOM 3019 O O . TYR A 1 372 ? -8.647 -4.259 7.887 1.00 98.31 372 TYR A O 1
ATOM 3027 N N . LEU A 1 373 ? -7.608 -2.699 6.671 1.00 98.31 373 LEU A N 1
ATOM 3028 C CA . LEU A 1 373 ? -7.498 -3.502 5.450 1.00 98.31 373 LEU A CA 1
ATOM 3029 C C . LEU A 1 373 ? -6.053 -3.530 4.935 1.00 98.31 373 LEU A C 1
ATOM 3031 O O . LEU A 1 373 ? -5.568 -2.544 4.375 1.00 98.31 373 LEU A O 1
ATOM 3035 N N . THR A 1 374 ? -5.368 -4.666 5.067 1.00 96.75 374 THR A N 1
ATOM 3036 C CA . THR A 1 374 ? -3.969 -4.811 4.628 1.00 96.75 374 THR A CA 1
ATOM 3037 C C . THR A 1 374 ? -3.846 -4.936 3.106 1.00 96.75 374 THR A C 1
ATOM 3039 O O . THR A 1 374 ? -4.717 -5.489 2.422 1.00 96.75 374 THR A O 1
ATOM 3042 N N . TYR A 1 375 ? -2.753 -4.408 2.548 1.00 95.19 375 TYR A N 1
ATOM 3043 C CA . TYR A 1 375 ? -2.334 -4.614 1.155 1.00 95.19 375 TYR A CA 1
ATOM 3044 C C . TYR A 1 375 ? -0.816 -4.821 1.084 1.00 95.19 375 TYR A C 1
ATOM 3046 O O . TYR A 1 375 ? -0.153 -4.760 2.102 1.00 95.19 375 TYR A O 1
ATOM 3054 N N . ASP A 1 376 ? -0.249 -5.055 -0.103 1.00 93.00 376 ASP A N 1
ATOM 3055 C CA . ASP A 1 376 ? 1.216 -5.166 -0.264 1.00 93.00 376 ASP A CA 1
ATOM 3056 C C . ASP A 1 376 ? 1.837 -6.332 0.545 1.00 93.00 376 ASP A C 1
ATOM 3058 O O . ASP A 1 376 ? 2.613 -6.165 1.476 1.00 93.00 376 ASP A O 1
ATOM 3062 N N . HIS A 1 377 ? 1.421 -7.563 0.231 1.00 93.50 377 HIS A N 1
ATOM 3063 C CA . HIS A 1 377 ? 1.774 -8.757 1.013 1.00 93.50 377 HIS A CA 1
ATOM 3064 C C . HIS A 1 377 ? 3.025 -9.503 0.509 1.00 93.50 377 HIS A C 1
ATOM 3066 O O . HIS A 1 377 ? 3.156 -10.710 0.736 1.00 93.50 377 HIS A O 1
ATOM 3072 N N . ASP A 1 378 ? 3.941 -8.835 -0.188 1.00 89.12 378 ASP A N 1
ATOM 3073 C CA . ASP A 1 378 ? 5.209 -9.428 -0.633 1.00 89.12 378 ASP A CA 1
ATOM 3074 C C . ASP A 1 378 ? 6.183 -9.652 0.537 1.00 89.12 378 ASP A C 1
ATOM 3076 O O . ASP A 1 378 ? 6.895 -10.658 0.553 1.00 89.12 378 ASP A O 1
ATOM 3080 N N . HIS A 1 379 ? 6.126 -8.811 1.572 1.00 89.56 379 HIS A N 1
ATOM 3081 C CA . HIS A 1 379 ? 6.874 -8.949 2.829 1.00 89.56 379 HIS A CA 1
ATOM 3082 C C . HIS A 1 379 ? 6.209 -9.897 3.844 1.00 89.56 379 HIS A C 1
ATOM 3084 O O . HIS A 1 379 ? 6.011 -9.577 5.014 1.00 89.56 379 HIS A O 1
ATOM 3090 N N . THR A 1 380 ? 5.856 -11.099 3.381 1.00 91.69 380 THR A N 1
ATOM 3091 C CA . THR A 1 380 ? 5.244 -12.169 4.188 1.00 91.69 380 THR A CA 1
ATOM 3092 C C . THR A 1 380 ? 6.005 -13.493 4.041 1.00 91.69 380 THR A C 1
ATOM 3094 O O . THR A 1 380 ? 6.977 -13.608 3.287 1.00 91.69 380 THR A O 1
ATOM 3097 N N . PHE A 1 381 ? 5.600 -14.528 4.777 1.00 92.19 381 PHE A N 1
ATOM 3098 C CA . PHE A 1 381 ? 6.286 -15.827 4.855 1.00 92.19 381 PHE A CA 1
ATOM 3099 C C . PHE A 1 381 ? 7.752 -15.699 5.287 1.00 92.19 381 PHE A C 1
ATOM 3101 O O . PHE A 1 381 ? 8.645 -16.342 4.731 1.00 92.19 381 PHE A O 1
ATOM 3108 N N . GLY A 1 382 ? 7.988 -14.826 6.266 1.00 85.31 382 GLY A N 1
ATOM 3109 C CA . GLY A 1 382 ? 9.263 -14.654 6.948 1.00 85.31 382 GLY A CA 1
ATOM 3110 C C . GLY A 1 382 ? 10.401 -14.029 6.146 1.00 85.31 382 GLY A C 1
ATOM 3111 O O . GLY A 1 382 ? 11.536 -14.014 6.618 1.00 85.31 382 GLY A O 1
ATOM 3112 N N . ILE A 1 383 ? 10.132 -13.515 4.942 1.00 80.38 383 ILE A N 1
ATOM 3113 C CA . ILE A 1 383 ? 11.157 -12.817 4.161 1.00 80.38 383 ILE A CA 1
ATOM 3114 C C . ILE A 1 383 ? 11.621 -11.574 4.914 1.00 80.38 383 ILE A C 1
ATOM 3116 O O . ILE A 1 383 ? 10.790 -10.788 5.355 1.00 80.38 383 ILE A O 1
ATOM 3120 N N . ASN A 1 384 ? 12.933 -11.381 5.036 1.00 73.50 384 ASN A N 1
ATOM 3121 C CA . ASN A 1 384 ? 13.533 -10.212 5.683 1.00 73.50 384 ASN A CA 1
ATOM 3122 C C . ASN A 1 384 ? 13.088 -9.987 7.148 1.00 73.50 384 ASN A C 1
ATOM 3124 O O . ASN A 1 384 ? 13.273 -8.889 7.666 1.00 73.50 384 ASN A O 1
ATOM 3128 N N . LEU A 1 385 ? 12.501 -10.985 7.826 1.00 69.00 385 LEU A N 1
ATOM 3129 C CA . LEU A 1 385 ? 12.179 -10.874 9.255 1.00 69.00 385 LEU A CA 1
ATOM 3130 C C . LEU A 1 385 ? 13.434 -10.654 10.094 1.00 69.00 385 LEU A C 1
ATOM 3132 O O . LEU A 1 385 ? 13.411 -9.893 11.055 1.00 69.00 385 LEU A O 1
ATOM 3136 N N . ASP A 1 386 ? 14.530 -11.303 9.710 1.00 61.44 386 ASP A N 1
ATOM 3137 C CA . ASP A 1 386 ? 15.860 -11.053 10.245 1.00 61.44 386 ASP A CA 1
ATOM 3138 C C . ASP A 1 386 ? 16.167 -9.552 10.215 1.00 61.44 386 ASP A C 1
ATOM 3140 O O . ASP A 1 386 ? 16.489 -8.980 11.245 1.00 61.44 386 ASP A O 1
ATOM 3144 N N . ARG A 1 387 ? 15.909 -8.850 9.110 1.00 55.72 387 ARG A N 1
ATOM 3145 C CA . ARG A 1 387 ? 16.224 -7.414 8.993 1.00 55.72 387 ARG A CA 1
ATOM 3146 C C . ARG A 1 387 ? 15.557 -6.522 10.040 1.00 55.72 387 ARG A C 1
ATOM 3148 O O . ARG A 1 387 ? 16.134 -5.509 10.417 1.00 55.72 387 ARG A O 1
ATOM 3155 N N . LEU A 1 388 ? 14.376 -6.895 10.525 1.00 57.56 388 LEU A N 1
ATOM 3156 C CA . LEU A 1 388 ? 13.692 -6.171 11.600 1.00 57.56 388 LEU A CA 1
ATOM 3157 C C . LEU A 1 388 ? 14.002 -6.705 12.993 1.00 57.56 388 LEU A C 1
ATOM 3159 O O . LEU A 1 388 ? 14.042 -5.948 13.961 1.00 57.56 388 LEU A O 1
ATOM 3163 N N . PHE A 1 389 ? 14.196 -8.016 13.103 1.00 55.09 389 PHE A N 1
ATOM 3164 C CA . PHE A 1 389 ? 14.334 -8.713 14.373 1.00 55.09 389 PHE A CA 1
ATOM 3165 C C . PHE A 1 389 ? 15.763 -9.210 14.634 1.00 55.09 389 PHE A C 1
ATOM 3167 O O . PHE A 1 389 ? 15.958 -9.988 15.560 1.00 55.09 389 PHE A O 1
ATOM 3174 N N . LEU A 1 390 ? 16.788 -8.735 13.918 1.00 45.69 390 LEU A N 1
ATOM 3175 C CA . LEU A 1 390 ? 18.218 -9.041 14.145 1.00 45.69 390 LEU A CA 1
ATOM 3176 C C . LEU A 1 390 ? 18.709 -8.629 15.552 1.00 45.69 390 LEU A C 1
ATOM 3178 O O . LEU A 1 390 ? 19.790 -9.024 15.994 1.00 45.69 390 LEU A O 1
ATOM 3182 N N . GLY A 1 391 ? 17.905 -7.867 16.303 1.00 44.47 391 GLY A N 1
ATOM 3183 C CA . GLY A 1 391 ? 18.083 -7.617 17.740 1.00 44.47 391 GLY A CA 1
ATOM 3184 C C . GLY A 1 391 ? 17.322 -8.560 18.692 1.00 44.47 391 GLY A C 1
ATOM 3185 O O . GLY A 1 391 ? 17.581 -8.530 19.895 1.00 44.47 391 GLY A O 1
ATOM 3186 N N . TYR A 1 392 ? 16.403 -9.382 18.180 1.00 42.84 392 TYR A N 1
ATOM 3187 C CA . TYR A 1 392 ? 15.380 -10.120 18.938 1.00 42.84 392 TYR A CA 1
ATOM 3188 C C . TYR A 1 392 ? 15.279 -11.620 18.603 1.00 42.84 392 TYR A C 1
ATOM 3190 O O . TYR A 1 392 ? 14.785 -12.389 19.425 1.00 42.84 392 TYR A O 1
ATOM 3198 N N . ILE A 1 393 ? 15.733 -12.068 17.429 1.00 45.28 393 ILE A N 1
ATOM 3199 C CA . ILE A 1 393 ? 15.755 -13.484 17.037 1.00 45.28 393 ILE A CA 1
ATOM 3200 C C . ILE A 1 393 ? 17.218 -13.941 17.001 1.00 45.28 393 ILE A C 1
ATOM 3202 O O . ILE A 1 393 ? 17.958 -13.743 16.044 1.00 45.28 393 ILE A O 1
ATOM 3206 N N . TYR A 1 394 ? 17.634 -14.525 18.124 1.00 50.53 394 TYR A N 1
ATOM 3207 C CA . TYR A 1 394 ? 19.019 -14.757 18.560 1.00 50.53 394 TYR A CA 1
ATOM 3208 C C . TYR A 1 394 ? 19.734 -15.960 17.923 1.00 50.53 394 TYR A C 1
ATOM 3210 O O . TYR A 1 394 ? 20.688 -16.479 18.502 1.00 50.53 394 TYR A O 1
ATOM 3218 N N . VAL A 1 395 ? 19.262 -16.458 16.780 1.00 50.41 395 VAL A N 1
ATOM 3219 C CA . VAL A 1 395 ? 19.741 -17.743 16.241 1.00 50.41 395 VAL A CA 1
ATOM 3220 C C . VAL A 1 395 ? 21.033 -17.590 15.425 1.00 50.41 395 VAL A C 1
ATOM 3222 O O . VAL A 1 395 ? 21.835 -18.520 15.401 1.00 50.41 395 VAL A O 1
ATOM 3225 N N . ASP A 1 396 ? 21.304 -16.403 14.870 1.00 45.09 396 ASP A N 1
ATOM 3226 C CA . ASP A 1 396 ? 22.372 -16.224 13.873 1.00 45.09 396 ASP A CA 1
ATOM 3227 C C . ASP A 1 396 ? 23.601 -15.413 14.350 1.00 45.09 396 ASP A C 1
ATOM 3229 O O . ASP A 1 396 ? 24.517 -15.182 13.566 1.00 45.09 396 ASP A O 1
ATOM 3233 N N . LEU A 1 397 ? 23.680 -15.004 15.629 1.00 52.47 397 LEU A N 1
ATOM 3234 C CA . LEU A 1 397 ? 24.782 -14.165 16.157 1.00 52.47 397 LEU A CA 1
ATOM 3235 C C . LEU A 1 397 ? 25.363 -14.669 17.503 1.00 52.47 397 LEU A C 1
ATOM 3237 O O . LEU A 1 397 ? 25.137 -14.055 18.554 1.00 52.47 397 LEU A O 1
ATOM 3241 N N . PRO A 1 398 ? 26.139 -15.773 17.506 1.00 55.59 398 PRO A N 1
ATOM 3242 C CA . PRO A 1 398 ? 26.680 -16.380 18.725 1.00 55.59 398 PRO A CA 1
ATOM 3243 C C . PRO A 1 398 ? 27.650 -15.490 19.520 1.00 55.59 398 PRO A C 1
ATOM 3245 O O . PRO A 1 398 ? 27.645 -15.559 20.747 1.00 55.59 398 PRO A O 1
ATOM 3248 N N . GLU A 1 399 ? 28.414 -14.580 18.901 1.00 60.12 399 GLU A N 1
ATOM 3249 C CA . GLU A 1 399 ? 29.306 -13.693 19.676 1.00 60.12 399 GLU A CA 1
ATOM 3250 C C . GLU A 1 399 ? 28.543 -12.629 20.488 1.00 60.12 399 GLU A C 1
ATOM 3252 O O . GLU A 1 399 ? 29.085 -12.036 21.427 1.00 60.12 399 GLU A O 1
ATOM 3257 N N . ARG A 1 400 ? 27.273 -12.371 20.146 1.00 52.09 400 ARG A N 1
ATOM 3258 C CA . ARG A 1 400 ? 26.386 -11.476 20.903 1.00 52.09 400 ARG A CA 1
ATOM 3259 C C . ARG A 1 400 ? 25.850 -12.167 22.165 1.00 52.09 400 ARG A C 1
ATOM 3261 O O . ARG A 1 400 ? 25.681 -11.496 23.180 1.00 52.09 400 ARG A O 1
ATOM 3268 N N . LEU A 1 401 ? 25.661 -13.493 22.120 1.00 51.22 401 LEU A N 1
ATOM 3269 C CA . LEU A 1 401 ? 25.289 -14.329 23.272 1.00 51.22 401 LEU A CA 1
ATOM 3270 C C . LEU A 1 401 ? 26.399 -14.360 24.331 1.00 51.22 401 LEU A C 1
ATOM 3272 O O . LEU A 1 401 ? 26.115 -14.277 25.517 1.00 51.22 401 LEU A O 1
ATOM 3276 N N . GLU A 1 402 ? 27.671 -14.406 23.938 1.00 57.41 402 GLU A N 1
ATOM 3277 C CA . GLU A 1 402 ? 28.778 -14.465 24.910 1.00 57.41 402 GLU A CA 1
ATOM 3278 C C . GLU A 1 402 ? 28.935 -13.192 25.765 1.00 57.41 402 GLU A C 1
ATOM 3280 O O . GLU A 1 402 ? 29.601 -13.220 26.800 1.00 57.41 402 GLU A O 1
ATOM 3285 N N . LYS A 1 403 ? 28.334 -12.068 25.351 1.00 54.03 403 LYS A N 1
ATOM 3286 C CA . LYS A 1 403 ? 28.442 -10.763 26.031 1.00 54.03 403 LYS A CA 1
ATOM 3287 C C . LYS A 1 403 ? 27.260 -10.422 26.938 1.00 54.03 403 LYS A C 1
ATOM 3289 O O . LYS A 1 403 ? 27.310 -9.394 27.613 1.00 54.03 403 LYS A O 1
ATOM 3294 N N . LEU A 1 404 ? 26.205 -11.229 26.933 1.00 48.16 404 LEU A N 1
ATOM 3295 C CA . LEU A 1 404 ? 25.005 -11.003 27.735 1.00 48.16 404 LEU A CA 1
ATOM 3296 C C . LEU A 1 404 ? 24.986 -11.997 28.905 1.00 48.16 404 LEU A C 1
ATOM 3298 O O . LEU A 1 404 ? 25.248 -13.182 28.725 1.00 48.16 404 LEU A O 1
ATOM 3302 N N . ASP A 1 405 ? 24.714 -11.503 30.113 1.00 48.28 405 ASP A N 1
ATOM 3303 C CA . ASP A 1 405 ? 24.568 -12.334 31.311 1.00 48.28 405 ASP A CA 1
ATOM 3304 C C . ASP A 1 405 ? 23.140 -12.901 31.360 1.00 48.28 405 ASP A C 1
ATOM 3306 O O . ASP A 1 405 ? 22.170 -12.152 31.487 1.00 48.28 405 ASP A O 1
ATOM 3310 N N . PHE A 1 406 ? 23.012 -14.221 31.203 1.00 53.09 406 PHE A N 1
ATOM 3311 C CA . PHE A 1 406 ? 21.730 -14.937 31.158 1.00 53.09 406 PHE A CA 1
ATOM 3312 C C . PHE A 1 406 ? 21.308 -15.504 32.526 1.00 53.09 406 PHE A C 1
ATOM 3314 O O . PHE A 1 406 ? 20.411 -16.349 32.587 1.00 53.09 406 PHE A O 1
ATOM 3321 N N . ASP A 1 407 ? 21.908 -15.053 33.634 1.00 53.25 407 ASP A N 1
ATOM 3322 C CA . ASP A 1 407 ? 21.533 -15.463 34.997 1.00 53.25 407 ASP A CA 1
ATOM 3323 C C . ASP A 1 407 ? 20.242 -14.777 35.510 1.00 53.25 407 ASP A C 1
ATOM 3325 O O . ASP A 1 407 ? 20.152 -14.239 36.616 1.00 53.25 407 ASP A O 1
ATOM 3329 N N . TYR A 1 408 ? 19.185 -14.829 34.696 1.00 49.28 408 TYR A N 1
ATOM 3330 C CA . TYR A 1 408 ? 17.832 -14.386 35.046 1.00 49.28 408 TYR A CA 1
ATOM 3331 C C . TYR A 1 408 ? 17.213 -15.045 36.301 1.00 49.28 408 TYR A C 1
ATOM 3333 O O . TYR A 1 408 ? 16.362 -14.402 36.920 1.00 49.28 408 TYR A O 1
ATOM 3341 N N . PRO A 1 409 ? 17.592 -16.268 36.741 1.00 52.69 409 PRO A N 1
ATOM 3342 C CA . PRO A 1 409 ? 17.082 -16.847 37.987 1.00 52.69 409 PRO A CA 1
ATOM 3343 C C . PRO A 1 409 ? 17.470 -16.085 39.263 1.00 52.69 409 PRO A C 1
ATOM 3345 O O . PRO A 1 409 ? 16.808 -16.268 40.284 1.00 52.69 409 PRO A O 1
ATOM 3348 N N . ASN A 1 410 ? 18.514 -15.249 39.229 1.00 48.94 410 ASN A N 1
ATOM 3349 C CA . ASN A 1 410 ? 19.021 -14.537 40.408 1.00 48.94 410 ASN A CA 1
ATOM 3350 C C . ASN A 1 410 ? 18.560 -13.070 40.510 1.00 48.94 410 ASN A C 1
ATOM 3352 O O . ASN A 1 410 ? 18.965 -12.359 41.434 1.00 48.94 410 ASN A O 1
ATOM 3356 N N . TYR A 1 411 ? 17.660 -12.615 39.630 1.00 40.81 411 TYR A N 1
ATOM 3357 C CA . TYR A 1 411 ? 16.987 -11.323 39.790 1.00 40.81 411 TYR A CA 1
ATOM 3358 C C . TYR A 1 411 ? 15.918 -11.412 40.894 1.00 40.81 411 TYR A C 1
ATOM 3360 O O . TYR A 1 411 ? 14.765 -11.780 40.669 1.00 40.81 411 TYR A O 1
ATOM 3368 N N . SER A 1 412 ? 16.312 -11.082 42.124 1.00 45.53 412 SER A N 1
ATOM 3369 C CA . SER A 1 412 ? 15.381 -10.857 43.232 1.00 45.53 412 SER A CA 1
ATOM 3370 C C . SER A 1 4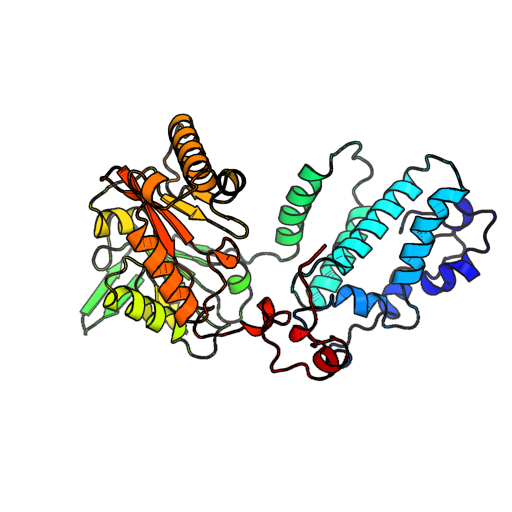12 ? 14.654 -9.524 43.033 1.00 45.53 412 SER A C 1
ATOM 3372 O O . SER A 1 412 ? 15.276 -8.469 43.112 1.00 45.53 412 SER A O 1
ATOM 3374 N N . PHE A 1 413 ? 13.332 -9.561 42.841 1.00 44.41 413 PHE A N 1
ATOM 3375 C CA . PHE A 1 413 ? 12.461 -8.373 42.877 1.00 44.41 413 PHE A CA 1
ATOM 3376 C C . PHE A 1 413 ? 12.135 -7.896 44.308 1.00 44.41 413 PHE A C 1
ATOM 3378 O O . PHE A 1 413 ? 11.226 -7.089 44.500 1.00 44.41 413 PHE A O 1
ATOM 3385 N N . GLU A 1 414 ? 12.853 -8.368 45.332 1.00 43.44 414 GLU A N 1
ATOM 3386 C CA . GLU A 1 414 ? 12.718 -7.843 46.691 1.00 43.44 414 GLU A CA 1
ATOM 3387 C C . GLU A 1 414 ? 13.777 -6.778 47.029 1.00 43.44 414 GLU A C 1
ATOM 3389 O O . GLU A 1 414 ? 14.951 -7.091 47.232 1.00 43.44 414 GLU A O 1
ATOM 3394 N N . LYS A 1 415 ? 13.231 -5.561 47.195 1.00 40.84 415 LYS A N 1
ATOM 3395 C CA . LYS A 1 415 ? 13.717 -4.285 47.758 1.00 40.84 415 LYS A CA 1
ATOM 3396 C C . LYS A 1 415 ? 14.604 -3.366 46.927 1.00 40.84 415 LYS A C 1
ATOM 3398 O O . LYS A 1 415 ? 15.823 -3.611 46.826 1.00 40.84 415 LYS A O 1
#

pLDDT: mean 78.0, std 20.13, range [31.44, 98.56]

Radius of gyration: 26.69 Å; chains: 1; bounding box: 71×53×76 Å

Secondary structure (DSSP, 8-state):
-TT--HHHHSTTS-HHHHTGGG---TTS---HHHHHHHB---GGG-TT--TTTS-HHHHHHHSBSS-HHHHHHHHHHTHHHH----HHHHHHHHHHHHHHHHTTS-----HHHHHHHHHHHHHHHHH-S------HHHHHHHHHHHHHHHS-----EES---EEEEETTEEEEES-EEEEEESSGGGGSSS-EEEEEE-SS--BTTB-EEEEE--TTSTTS-HHHHHHHHHHHHT-----EEEEEEEETTEEEEEEEEEE--SHHHHHHHH--SS-S-EEEE-TT--SSTTHHHHEEES-TT-S--HHHHHHHHHHHHHHHH-SSSTTTTTTB-HHHHHHHHHHHHHHT--SSGGGT-SEEEEE-TTS-EEEEE--TTS-TTTTHHHHHTTT-TTS-HHHHTTS---GGG-----

Sequence (415 aa):
MFNLNFTETFPNIDVKNEFSGFYIGQDGFIDVDQIIANLDFDPKHYVDFDFAMNNILLHILEKGKYNYMDYLKKLIAFEAYTGEDNMALNSTKAIATTIIESAKNNGDTQINNTIDTLIANIALTEENNQVGDLGQVNYIQFLQEKLGSTLQMEDFKTKNGTLTVSVGGEEKIFEKITLSLSGQYSRYLVKPNFNLKIRGKKDLFGRSQFKLRSDLTEPTFLRSKLTSDVHKKMGVTSILANYAIFYINDEYMGLFVLTDTYKLPWIEQVYGEKDTSHLYKCSLLAYLNEDSANICENENDDIVDPTEISEEWSTFLNTIFEAQSAEDIEDVFEVDHFIKEMVIEYLLGAWDHIQLGHNFYLYKQPNGKWIYLTYDHDHTFGINLDRLFLGYIYVDLPERLEKLDFDYPNYSFEK

Organism: NCBI:txid1754190

InterPro domains:
  IPR014867 Spore coat protein CotH/Invasin CotH2/3/7 [PF08757] (182-384)
  IPR014867 Spore coat protein CotH/Invasin CotH2/3/7 [PTHR40050] (121-382)